Protein AF-A0ABD2AU05-F1 (afdb_monomer_lite)

pLDDT: mean 72.73, std 24.85, range [23.72, 97.38]

Structure (mmCIF, N/CA/C/O backbone):
data_AF-A0ABD2AU05-F1
#
_entry.id   AF-A0ABD2AU05-F1
#
loop_
_atom_site.group_PDB
_atom_site.id
_atom_site.type_symbol
_atom_site.label_atom_id
_atom_site.label_alt_id
_atom_site.label_comp_id
_atom_site.label_asym_id
_atom_site.label_entity_id
_atom_site.label_seq_id
_atom_site.pdbx_PDB_ins_code
_atom_site.Cartn_x
_atom_site.Cartn_y
_atom_site.Cartn_z
_atom_site.occupancy
_atom_site.B_iso_or_equiv
_atom_site.auth_seq_id
_atom_site.auth_comp_id
_atom_site.auth_asym_id
_atom_site.auth_atom_id
_atom_site.pdbx_PDB_model_num
ATOM 1 N N . MET A 1 1 ? 30.112 -47.053 -70.296 1.00 40.50 1 MET A N 1
ATOM 2 C CA . MET A 1 1 ? 31.154 -46.135 -69.789 1.00 40.50 1 MET A CA 1
ATOM 3 C C . MET A 1 1 ? 30.648 -44.710 -69.932 1.00 40.50 1 MET A C 1
ATOM 5 O O . MET A 1 1 ? 30.520 -44.256 -71.056 1.00 40.50 1 MET A O 1
ATOM 9 N N . TYR A 1 2 ? 30.356 -44.031 -68.825 1.00 34.41 2 TYR A N 1
ATOM 10 C CA . TYR A 1 2 ? 30.266 -42.568 -68.767 1.00 34.41 2 TYR A CA 1
ATOM 11 C C . TYR A 1 2 ? 31.029 -42.109 -67.521 1.00 34.41 2 TYR A C 1
ATOM 13 O O . TYR A 1 2 ? 31.142 -42.860 -66.552 1.00 34.41 2 TYR A O 1
ATOM 21 N N . ILE A 1 3 ? 31.671 -40.949 -67.620 1.00 38.09 3 ILE A N 1
ATOM 22 C CA . ILE A 1 3 ? 32.837 -40.597 -66.804 1.00 38.09 3 ILE A CA 1
ATOM 23 C C . ILE A 1 3 ? 32.389 -39.882 -65.522 1.00 38.09 3 ILE A C 1
ATOM 25 O O . ILE A 1 3 ? 31.734 -38.845 -65.590 1.00 38.09 3 ILE A O 1
ATOM 29 N N . ASN A 1 4 ? 32.785 -40.406 -64.355 1.00 35.94 4 ASN A N 1
ATOM 30 C CA . ASN A 1 4 ? 32.604 -39.734 -63.061 1.00 35.94 4 ASN A CA 1
ATOM 31 C C . ASN A 1 4 ? 33.611 -38.578 -62.910 1.00 35.94 4 ASN A C 1
ATOM 33 O O . ASN A 1 4 ? 34.646 -38.702 -62.255 1.00 35.94 4 ASN A O 1
ATOM 37 N N . SER A 1 5 ? 33.301 -37.439 -63.529 1.00 45.19 5 SER A N 1
ATOM 38 C CA . SER A 1 5 ? 34.110 -36.216 -63.467 1.00 45.19 5 SER A CA 1
ATOM 39 C C . SER A 1 5 ? 33.813 -35.370 -62.223 1.00 45.19 5 SER A C 1
ATOM 41 O O . SER A 1 5 ? 33.303 -34.258 -62.329 1.00 45.19 5 SER A O 1
ATOM 43 N N . SER A 1 6 ? 34.161 -35.873 -61.036 1.00 45.28 6 SER A N 1
ATOM 44 C CA . SER A 1 6 ? 34.216 -35.061 -59.804 1.00 45.28 6 SER A CA 1
ATOM 45 C C . SER A 1 6 ? 35.122 -35.665 -58.723 1.00 45.28 6 SER A C 1
ATOM 47 O O . SER A 1 6 ? 34.799 -35.659 -57.537 1.00 45.28 6 SER A O 1
ATOM 49 N N . ASN A 1 7 ? 36.302 -36.159 -59.113 1.00 44.78 7 ASN A N 1
ATOM 50 C CA . ASN A 1 7 ? 37.315 -36.607 -58.155 1.00 44.78 7 ASN A CA 1
ATOM 51 C C . ASN A 1 7 ? 38.081 -35.404 -57.562 1.00 44.78 7 ASN A C 1
ATOM 53 O O . ASN A 1 7 ? 39.271 -35.205 -57.811 1.00 44.78 7 ASN A O 1
ATOM 57 N N . THR A 1 8 ? 37.379 -34.553 -56.808 1.00 51.66 8 THR A N 1
ATOM 58 C CA . THR A 1 8 ? 38.012 -33.518 -55.986 1.00 51.66 8 THR A CA 1
ATOM 59 C C . THR A 1 8 ? 38.717 -34.196 -54.817 1.00 51.66 8 THR A C 1
ATOM 61 O O . THR A 1 8 ? 38.064 -34.614 -53.860 1.00 51.66 8 THR A O 1
ATOM 64 N N . PHE A 1 9 ? 40.048 -34.282 -54.882 1.00 54.66 9 PHE A N 1
ATOM 65 C CA . PHE A 1 9 ? 40.904 -34.720 -53.776 1.00 54.66 9 PHE A CA 1
ATOM 66 C C . PHE A 1 9 ? 40.901 -33.684 -52.635 1.00 54.66 9 PHE A C 1
ATOM 68 O O . PHE A 1 9 ? 41.887 -32.997 -52.376 1.00 54.66 9 PHE A O 1
ATOM 75 N N . ALA A 1 10 ? 39.767 -33.557 -51.947 1.00 67.62 10 ALA A N 1
ATOM 76 C CA . ALA A 1 10 ? 39.681 -32.880 -50.664 1.00 67.62 10 ALA A CA 1
ATOM 77 C C . ALA A 1 10 ? 40.305 -33.781 -49.589 1.00 67.62 10 ALA A C 1
ATOM 79 O O . ALA A 1 10 ? 40.004 -34.973 -49.516 1.00 67.62 10 ALA A O 1
ATOM 80 N N . TYR A 1 11 ? 41.175 -33.217 -48.750 1.00 75.56 11 TYR A N 1
ATOM 81 C CA . TYR A 1 11 ? 41.813 -33.956 -47.664 1.00 75.56 11 TYR A CA 1
ATOM 82 C C . TYR A 1 11 ? 40.765 -34.449 -46.654 1.00 75.56 11 TYR A C 1
ATOM 84 O O . TYR A 1 11 ? 40.134 -33.649 -45.961 1.00 75.56 11 TYR A O 1
ATOM 92 N N . LYS A 1 12 ? 40.600 -35.772 -46.554 1.00 76.19 12 LYS A N 1
ATOM 93 C CA . LYS A 1 12 ? 39.778 -36.426 -45.530 1.00 76.19 12 LYS A CA 1
ATOM 94 C C . LYS A 1 12 ? 40.691 -36.946 -44.425 1.00 76.19 12 LYS A C 1
ATOM 96 O O . LYS A 1 12 ? 41.473 -37.866 -44.645 1.00 76.19 12 LYS A O 1
ATOM 101 N N . SER A 1 13 ? 40.604 -36.348 -43.240 1.00 82.25 13 SER A N 1
ATOM 102 C CA . SER A 1 13 ? 41.278 -36.868 -42.049 1.00 82.25 13 SER A CA 1
ATOM 103 C C . SER A 1 13 ? 40.488 -38.032 -41.438 1.00 82.25 13 SER A C 1
ATOM 105 O O . SER A 1 13 ? 39.291 -38.192 -41.691 1.00 82.25 13 SER A O 1
ATOM 107 N N . ALA A 1 14 ? 41.129 -38.794 -40.547 1.00 77.88 14 ALA A N 1
ATOM 108 C CA . ALA A 1 14 ? 40.448 -39.788 -39.711 1.00 77.88 14 ALA A CA 1
ATOM 109 C C . ALA A 1 14 ? 39.339 -39.181 -38.818 1.00 77.88 14 ALA A C 1
ATOM 111 O O . ALA A 1 14 ? 38.462 -39.901 -38.359 1.00 77.88 14 ALA A O 1
ATOM 112 N N . VAL A 1 15 ? 39.371 -37.857 -38.616 1.00 82.81 15 VAL A N 1
ATOM 113 C CA . VAL A 1 15 ? 38.455 -37.045 -37.791 1.00 82.81 15 VAL A CA 1
ATOM 114 C C . VAL A 1 15 ? 37.518 -36.208 -38.690 1.00 82.81 15 VAL A C 1
ATOM 116 O O . VAL A 1 15 ? 37.003 -35.166 -38.296 1.00 82.81 15 VAL A O 1
ATOM 119 N N . SER A 1 16 ? 37.329 -36.614 -39.949 1.00 80.56 16 SER A N 1
ATOM 120 C CA . SER A 1 16 ? 36.369 -35.976 -40.857 1.00 80.56 16 SER A CA 1
ATOM 121 C C . SER A 1 16 ? 34.928 -36.253 -40.414 1.00 80.56 16 SER A C 1
ATOM 123 O O . SER A 1 16 ? 34.644 -37.288 -39.816 1.00 80.56 16 SER A O 1
ATOM 125 N N . LEU A 1 17 ? 34.002 -35.332 -40.711 1.00 72.69 17 LEU A N 1
ATOM 126 C CA . LEU A 1 17 ? 32.597 -35.450 -40.288 1.00 72.69 17 LEU A CA 1
ATOM 127 C C . LEU A 1 17 ? 31.929 -36.737 -40.801 1.00 72.69 17 LEU A C 1
ATOM 129 O O . LEU A 1 17 ? 31.150 -37.338 -40.073 1.00 72.69 17 LEU A O 1
ATOM 133 N N . GLU A 1 18 ? 32.291 -37.192 -42.003 1.00 75.19 18 GLU A N 1
ATOM 134 C CA . GLU A 1 18 ? 31.836 -38.470 -42.569 1.00 75.19 18 GLU A CA 1
ATOM 135 C C . GLU A 1 18 ? 32.316 -39.688 -41.755 1.00 75.19 18 GLU A C 1
ATOM 137 O O . GLU A 1 18 ? 31.588 -40.666 -41.634 1.00 75.19 18 GLU A O 1
ATOM 142 N N . ASN A 1 19 ? 33.517 -39.632 -41.167 1.00 76.06 19 ASN A N 1
ATOM 143 C CA . ASN A 1 19 ? 34.063 -40.715 -40.345 1.00 76.06 19 ASN A CA 1
ATOM 144 C C . ASN A 1 19 ? 33.557 -40.667 -38.896 1.00 76.06 19 ASN A C 1
ATOM 146 O O . ASN A 1 19 ? 33.337 -41.713 -38.293 1.00 76.06 19 ASN A O 1
ATOM 150 N N . LEU A 1 20 ? 33.396 -39.466 -38.329 1.00 80.56 20 LEU A N 1
ATOM 151 C CA . LEU A 1 20 ? 32.875 -39.275 -36.970 1.00 80.56 20 LEU A CA 1
ATOM 152 C C . LEU A 1 20 ? 31.372 -39.557 -36.881 1.00 80.56 20 LEU A C 1
ATOM 154 O O . LEU A 1 20 ? 30.899 -40.084 -35.878 1.00 80.56 20 LEU A O 1
ATOM 158 N N . TYR A 1 21 ? 30.627 -39.207 -37.930 1.00 79.12 21 TYR A N 1
ATOM 159 C CA . TYR A 1 21 ? 29.174 -39.312 -37.989 1.00 79.12 21 TYR A CA 1
ATOM 160 C C . TYR A 1 21 ? 28.746 -40.036 -39.279 1.00 79.12 21 TYR A C 1
ATOM 162 O O . TYR A 1 21 ? 28.110 -39.424 -40.141 1.00 79.12 21 TYR A O 1
ATOM 170 N N . PRO A 1 22 ? 29.054 -41.342 -39.424 1.00 72.62 22 PRO A N 1
ATOM 171 C CA . PRO A 1 22 ? 28.840 -42.100 -40.667 1.00 72.62 22 PRO A CA 1
ATOM 172 C C . PRO A 1 22 ? 27.369 -42.226 -41.083 1.00 72.62 22 PRO A C 1
ATOM 174 O O . PRO A 1 22 ? 27.073 -42.448 -42.253 1.00 72.62 22 PRO A O 1
ATOM 177 N N . ASN A 1 23 ? 26.443 -42.041 -40.138 1.00 74.12 23 ASN A N 1
ATOM 178 C CA . ASN A 1 23 ? 24.999 -42.038 -40.388 1.00 74.12 23 ASN A CA 1
ATOM 179 C C . ASN A 1 23 ? 24.441 -40.630 -40.688 1.00 74.12 23 ASN A C 1
ATOM 181 O O . ASN A 1 23 ? 23.246 -40.487 -40.939 1.00 74.12 23 ASN A O 1
ATOM 185 N N . SER A 1 24 ? 25.276 -39.584 -40.648 1.00 72.12 24 SER A N 1
ATOM 186 C CA . SER A 1 24 ? 24.876 -38.212 -40.975 1.00 72.12 24 SER A CA 1
ATOM 187 C C . SER A 1 24 ? 25.071 -37.923 -42.463 1.00 72.12 24 SER A C 1
ATOM 189 O O . SER A 1 24 ? 26.089 -38.267 -43.061 1.00 72.12 24 SER A O 1
ATOM 191 N N . ASN A 1 25 ? 24.085 -37.277 -43.084 1.00 64.31 25 ASN A N 1
ATOM 192 C CA . ASN A 1 25 ? 24.153 -36.911 -44.493 1.00 64.31 25 ASN A CA 1
ATOM 193 C C . ASN A 1 25 ? 24.504 -35.422 -44.624 1.00 64.31 25 ASN A C 1
ATOM 195 O O . ASN A 1 25 ? 23.726 -34.572 -44.204 1.00 64.31 25 ASN A O 1
ATOM 199 N N . LEU A 1 26 ? 25.634 -35.099 -45.263 1.00 58.22 26 LEU A N 1
ATOM 200 C CA . LEU A 1 26 ? 26.101 -33.722 -45.519 1.00 58.22 26 LEU A CA 1
ATOM 201 C C . LEU A 1 26 ? 25.225 -32.920 -46.509 1.00 58.22 26 LEU A C 1
ATOM 203 O O . LEU A 1 26 ? 25.562 -31.797 -46.887 1.00 58.22 26 LEU A O 1
ATOM 207 N N . LYS A 1 27 ? 24.081 -33.472 -46.924 1.00 60.09 27 LYS A N 1
ATOM 208 C CA . LYS A 1 27 ? 23.007 -32.757 -47.614 1.00 60.09 27 LYS A CA 1
ATOM 209 C C . LYS A 1 27 ? 22.450 -31.630 -46.734 1.00 60.09 27 LYS A C 1
ATOM 211 O O . LYS A 1 27 ? 21.513 -31.837 -45.970 1.00 60.09 27 LYS A O 1
ATOM 216 N N . LEU A 1 28 ? 22.985 -30.421 -46.926 1.00 53.53 28 LEU A N 1
ATOM 217 C CA . LEU A 1 28 ? 22.480 -29.140 -46.409 1.00 53.53 28 LEU A CA 1
ATOM 218 C C . LEU A 1 28 ? 21.113 -28.767 -47.023 1.00 53.53 28 LEU A C 1
ATOM 220 O O . LEU A 1 28 ? 20.967 -27.738 -47.679 1.00 53.53 28 LEU A O 1
ATOM 224 N N . PHE A 1 29 ? 20.104 -29.612 -46.831 1.00 51.59 29 PHE A N 1
ATOM 225 C CA . PHE A 1 29 ? 18.710 -29.251 -47.057 1.00 51.59 29 PHE A CA 1
ATOM 226 C C . PHE A 1 29 ? 18.123 -28.759 -45.738 1.00 51.59 29 PHE A C 1
ATOM 228 O O . PHE A 1 29 ? 18.315 -29.384 -44.696 1.00 51.59 29 PHE A O 1
ATOM 235 N N . THR A 1 30 ? 17.381 -27.653 -45.785 1.00 49.03 30 THR A N 1
ATOM 236 C CA . THR A 1 30 ? 16.491 -27.260 -44.690 1.00 49.03 30 THR A CA 1
ATOM 237 C C . THR A 1 30 ? 15.557 -28.435 -44.423 1.00 49.03 30 THR A C 1
ATOM 239 O O . THR A 1 30 ? 14.792 -28.817 -45.307 1.00 49.03 30 THR A O 1
ATOM 242 N N . ALA A 1 31 ? 15.674 -29.063 -43.253 1.00 48.88 31 ALA A N 1
ATOM 243 C CA . ALA A 1 31 ? 14.910 -30.266 -42.966 1.00 48.88 31 ALA A CA 1
ATOM 244 C C . ALA A 1 31 ? 13.408 -29.954 -43.020 1.00 48.88 31 ALA A C 1
ATOM 246 O O . ALA A 1 31 ? 12.926 -29.039 -42.347 1.00 48.88 31 ALA A O 1
ATOM 247 N N . ASN A 1 32 ? 12.669 -30.730 -43.815 1.00 50.75 32 ASN A N 1
ATOM 248 C CA . ASN A 1 32 ? 11.212 -30.727 -43.784 1.00 50.75 32 ASN A CA 1
ATOM 249 C C . ASN A 1 32 ? 10.773 -31.383 -42.470 1.00 50.75 32 ASN A C 1
ATOM 251 O O . ASN A 1 32 ? 10.533 -32.588 -42.429 1.00 50.75 32 ASN A O 1
ATOM 255 N N . PHE A 1 33 ? 10.707 -30.589 -41.399 1.00 53.59 33 PHE A N 1
ATOM 256 C CA . PHE A 1 33 ? 10.249 -31.007 -40.073 1.00 53.59 33 PHE A CA 1
ATOM 257 C C . PHE A 1 33 ? 8.739 -31.293 -40.073 1.00 53.59 33 PHE A C 1
ATOM 259 O O . PHE A 1 33 ? 7.926 -30.520 -39.561 1.00 53.59 33 PHE A O 1
ATOM 266 N N . VAL A 1 34 ? 8.366 -32.434 -40.649 1.00 53.88 34 VAL A N 1
ATOM 267 C CA . VAL A 1 34 ? 7.124 -33.129 -40.305 1.00 53.88 34 VAL A CA 1
ATOM 268 C C . VAL A 1 34 ? 7.286 -33.649 -38.865 1.00 53.88 34 VAL A C 1
ATOM 270 O O . VAL A 1 34 ? 8.370 -34.137 -38.545 1.00 53.88 34 VAL A O 1
ATOM 273 N N . PRO A 1 35 ? 6.282 -33.517 -37.975 1.00 48.31 35 PRO A N 1
ATOM 274 C CA . PRO A 1 35 ? 6.389 -34.024 -36.607 1.00 48.31 35 PRO A CA 1
ATOM 275 C C . PRO A 1 35 ? 6.644 -35.535 -36.585 1.00 48.31 35 PRO A C 1
ATOM 277 O O . PRO A 1 35 ? 5.995 -36.273 -37.325 1.00 48.31 35 PRO A O 1
ATOM 280 N N . GLU A 1 36 ? 7.544 -35.991 -35.713 1.00 55.25 36 GLU A N 1
ATOM 281 C CA . GLU A 1 36 ? 7.779 -37.426 -35.487 1.00 55.25 36 GLU A CA 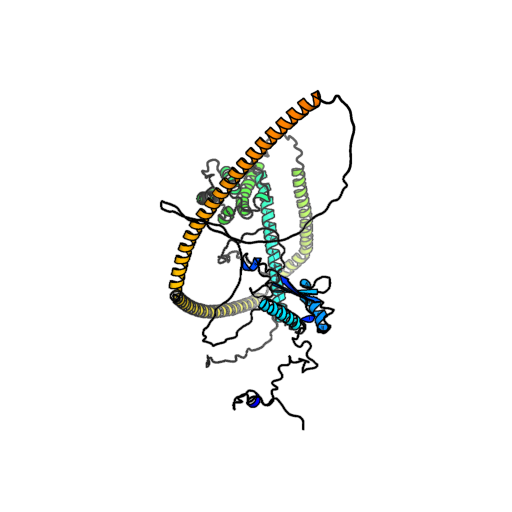1
ATOM 282 C C . GLU A 1 36 ? 6.593 -38.086 -34.751 1.00 55.25 36 GLU A C 1
ATOM 284 O O . GLU A 1 36 ? 6.314 -39.262 -34.972 1.00 55.25 36 GLU A O 1
ATOM 289 N N . ASP A 1 37 ? 5.833 -37.307 -33.967 1.00 56.47 37 ASP A N 1
ATOM 290 C CA . ASP A 1 37 ? 4.631 -37.747 -33.250 1.00 56.47 37 ASP A CA 1
ATOM 291 C C . ASP A 1 37 ? 3.324 -37.210 -33.873 1.00 56.47 37 ASP A C 1
ATOM 293 O O . ASP A 1 37 ? 3.091 -35.994 -33.866 1.00 56.47 37 ASP A O 1
ATOM 297 N N . PRO A 1 38 ? 2.379 -38.085 -34.284 1.00 57.53 38 PRO A N 1
ATOM 298 C CA . PRO A 1 38 ? 1.039 -37.687 -34.736 1.00 57.53 38 PRO A CA 1
ATOM 299 C C . PRO A 1 38 ? 0.173 -36.985 -33.673 1.00 57.53 38 PRO A C 1
ATOM 301 O O . PRO A 1 38 ? -0.878 -36.441 -34.007 1.00 57.53 38 PRO A O 1
ATOM 304 N N . SER A 1 39 ? 0.577 -37.021 -32.397 1.00 56.75 39 SER A N 1
ATOM 305 C CA . SER A 1 39 ? -0.190 -36.484 -31.261 1.00 56.75 39 SER A CA 1
ATOM 306 C C . SER A 1 39 ? 0.257 -35.087 -30.797 1.00 56.75 39 SER A C 1
ATOM 308 O O . SER A 1 39 ? -0.371 -34.510 -29.903 1.00 56.75 39 SER A O 1
ATOM 310 N N . ALA A 1 40 ? 1.332 -34.525 -31.357 1.00 61.50 40 ALA A N 1
ATOM 311 C CA . ALA A 1 40 ? 1.859 -33.231 -30.930 1.00 61.50 40 ALA A CA 1
ATOM 312 C C . ALA A 1 40 ? 0.978 -32.068 -31.434 1.00 61.50 40 ALA A C 1
ATOM 314 O O . ALA A 1 40 ? 1.033 -31.693 -32.605 1.00 61.50 40 ALA A O 1
ATOM 315 N N . LYS A 1 41 ? 0.188 -31.447 -30.540 1.00 66.62 41 LYS A N 1
ATOM 316 C CA . LYS A 1 41 ? -0.763 -30.367 -30.897 1.00 66.62 41 LYS A CA 1
ATOM 317 C C . LYS A 1 41 ? -0.108 -29.123 -31.532 1.00 66.62 41 LYS A C 1
ATOM 319 O O . LYS A 1 41 ? -0.791 -28.381 -32.235 1.00 66.62 41 LYS A O 1
ATOM 324 N N . PHE A 1 42 ? 1.189 -28.889 -31.302 1.00 76.81 42 PHE A N 1
ATOM 325 C CA . PHE A 1 42 ? 1.984 -27.854 -31.975 1.00 76.81 42 PHE A CA 1
ATOM 326 C C . PHE A 1 42 ? 3.487 -28.186 -31.944 1.00 76.81 42 PHE A C 1
ATOM 328 O O . PHE A 1 42 ? 4.048 -28.396 -30.873 1.00 76.81 42 PHE A O 1
ATOM 335 N N . ASN A 1 43 ? 4.154 -28.160 -33.104 1.00 71.12 43 ASN A N 1
ATOM 336 C CA . ASN A 1 43 ? 5.572 -28.533 -33.260 1.00 71.12 43 ASN A CA 1
ATOM 337 C C . ASN A 1 43 ? 6.555 -27.334 -33.208 1.00 71.12 43 ASN A C 1
ATOM 339 O O . ASN A 1 43 ? 7.659 -27.397 -33.739 1.00 71.12 43 ASN A O 1
ATOM 343 N N . GLY A 1 44 ? 6.154 -26.168 -32.684 1.00 75.62 44 GLY A N 1
ATOM 344 C CA . GLY A 1 44 ? 7.029 -24.979 -32.590 1.00 75.62 44 GLY A CA 1
ATOM 345 C C . GLY A 1 44 ? 7.390 -24.283 -33.918 1.00 75.62 44 GLY A C 1
ATOM 346 O O . GLY A 1 44 ? 7.907 -23.157 -33.898 1.00 75.62 44 GLY A O 1
ATOM 347 N N . TYR A 1 45 ? 7.113 -24.921 -35.059 1.00 83.00 45 TYR A N 1
ATOM 348 C CA . TYR A 1 45 ? 7.283 -24.372 -36.401 1.00 83.00 45 TYR A CA 1
ATOM 349 C C . TYR A 1 45 ? 6.228 -23.302 -36.696 1.00 83.00 45 TYR A C 1
ATOM 351 O O . TYR A 1 45 ? 5.034 -23.514 -36.494 1.00 83.00 45 TYR A O 1
ATOM 359 N N . ILE A 1 46 ? 6.680 -22.154 -37.203 1.00 86.31 46 ILE A N 1
ATOM 360 C CA . ILE A 1 46 ? 5.824 -21.033 -37.592 1.00 86.31 46 ILE A CA 1
ATOM 361 C C . ILE A 1 46 ? 6.207 -20.635 -39.025 1.00 86.31 46 ILE A C 1
ATOM 363 O O . ILE A 1 46 ? 7.349 -20.219 -39.244 1.00 86.31 46 ILE A O 1
ATOM 367 N N . PRO A 1 47 ? 5.298 -20.749 -40.011 1.00 85.75 47 PRO A N 1
ATOM 368 C CA . PRO A 1 47 ? 5.594 -20.398 -41.394 1.00 85.75 47 PRO A CA 1
ATOM 369 C C . PRO A 1 47 ? 5.680 -18.875 -41.555 1.00 85.75 47 PRO A C 1
ATOM 371 O O . PRO A 1 47 ? 4.660 -18.186 -41.584 1.00 85.75 47 PRO A O 1
ATOM 374 N N . ILE A 1 48 ? 6.903 -18.352 -41.695 1.00 85.94 48 ILE A N 1
ATOM 375 C CA . ILE A 1 48 ? 7.186 -16.908 -41.818 1.00 85.94 48 ILE A CA 1
ATOM 376 C C . ILE A 1 48 ? 6.404 -16.279 -42.984 1.00 85.94 48 ILE A C 1
ATOM 378 O O . ILE A 1 48 ? 5.888 -15.176 -42.847 1.00 85.94 48 ILE A O 1
ATOM 382 N N . GLU A 1 49 ? 6.223 -17.006 -44.090 1.00 86.62 49 GLU A N 1
ATOM 383 C CA . GLU A 1 49 ? 5.443 -16.579 -45.267 1.00 86.62 49 GLU A CA 1
ATOM 384 C C . GLU A 1 49 ? 3.960 -16.285 -44.980 1.00 86.62 49 GLU A C 1
ATOM 386 O O . GLU A 1 49 ? 3.296 -15.610 -45.765 1.00 86.62 49 GLU A O 1
ATOM 391 N N . LYS A 1 50 ? 3.409 -16.812 -43.878 1.00 85.94 50 LYS A N 1
ATOM 392 C CA . LYS A 1 50 ? 2.023 -16.566 -43.443 1.00 85.94 50 LYS A CA 1
ATOM 393 C C . LYS A 1 50 ? 1.924 -15.464 -42.384 1.00 85.94 50 LYS A C 1
ATOM 395 O O . LYS A 1 50 ? 0.825 -15.181 -41.909 1.00 85.94 50 LYS A O 1
ATOM 400 N N . LEU A 1 51 ? 3.045 -14.841 -42.018 1.00 90.94 51 LEU A N 1
ATOM 401 C CA . LEU A 1 51 ? 3.104 -13.709 -41.103 1.00 90.94 51 LEU A CA 1
ATOM 402 C C . LEU A 1 51 ? 3.305 -12.409 -41.885 1.00 90.94 51 LEU A C 1
ATOM 404 O O . LEU A 1 51 ? 4.185 -12.295 -42.733 1.00 90.94 51 LEU A O 1
ATOM 408 N N . THR A 1 52 ? 2.534 -11.384 -41.541 1.00 93.69 52 THR A N 1
ATOM 409 C CA . THR A 1 52 ? 2.803 -10.011 -41.973 1.00 93.69 52 THR A CA 1
ATOM 410 C C . THR A 1 52 ? 3.748 -9.373 -40.962 1.00 93.69 52 THR A C 1
ATOM 412 O O . THR A 1 52 ? 3.343 -9.045 -39.847 1.00 93.69 52 THR A O 1
ATOM 415 N N . ILE A 1 53 ? 5.019 -9.226 -41.335 1.00 94.44 53 ILE A N 1
ATOM 416 C CA . ILE A 1 53 ? 6.048 -8.604 -40.495 1.00 94.44 53 ILE A CA 1
ATOM 417 C C . ILE A 1 53 ? 6.293 -7.185 -41.002 1.00 94.44 53 ILE A C 1
ATOM 419 O O . ILE A 1 53 ? 6.665 -6.980 -42.156 1.00 94.44 53 ILE A O 1
ATOM 423 N N . THR A 1 54 ? 6.085 -6.204 -40.130 1.00 95.06 54 THR A N 1
ATOM 424 C CA . THR A 1 54 ? 6.278 -4.780 -40.424 1.00 95.06 54 THR A CA 1
ATOM 425 C C . THR A 1 54 ? 7.285 -4.169 -39.461 1.00 95.06 54 THR A C 1
ATOM 427 O O . THR A 1 54 ? 7.375 -4.581 -38.305 1.00 95.06 54 THR A O 1
ATOM 430 N N . TYR A 1 55 ? 8.058 -3.197 -39.945 1.00 93.81 55 TYR A N 1
ATOM 431 C CA . TYR A 1 55 ? 9.124 -2.557 -39.178 1.00 93.81 55 TYR A CA 1
ATOM 432 C C . TYR A 1 55 ? 8.847 -1.067 -39.012 1.00 93.81 55 TYR A C 1
ATOM 434 O O . TYR A 1 55 ? 8.544 -0.376 -39.985 1.00 93.81 55 TYR A O 1
ATOM 442 N N . SER A 1 56 ? 8.978 -0.566 -37.788 1.00 91.62 56 SER A N 1
ATOM 443 C CA . SER A 1 56 ? 8.734 0.834 -37.436 1.00 91.62 56 SER A CA 1
ATOM 444 C C . SER A 1 56 ? 9.833 1.374 -36.520 1.00 91.62 56 SER A C 1
ATOM 446 O O . SER A 1 56 ? 10.737 0.649 -36.104 1.00 91.62 56 SER A O 1
ATOM 448 N N . ARG A 1 57 ? 9.772 2.662 -36.182 1.00 88.56 57 ARG A N 1
ATOM 449 C CA . ARG A 1 57 ? 10.651 3.250 -35.162 1.00 88.56 57 ARG A CA 1
ATOM 450 C C . ARG A 1 57 ? 10.234 2.768 -33.768 1.00 88.56 57 ARG A C 1
ATOM 452 O O . ARG A 1 57 ? 9.044 2.566 -33.512 1.00 88.56 57 ARG A O 1
ATOM 459 N N . SER A 1 58 ? 11.210 2.541 -32.892 1.00 83.00 58 SER A N 1
ATOM 460 C CA . SER A 1 58 ? 10.987 2.260 -31.466 1.00 83.00 58 SER A CA 1
ATOM 461 C C . SER A 1 58 ? 10.518 3.518 -30.730 1.00 83.00 58 SER A C 1
ATOM 463 O O . SER A 1 58 ? 10.899 4.618 -31.112 1.00 83.00 58 SER A O 1
ATOM 465 N N . SER A 1 59 ? 9.742 3.373 -29.654 1.00 76.25 59 SER A N 1
ATOM 466 C CA . SER A 1 59 ? 9.182 4.517 -28.903 1.00 76.25 59 SER A CA 1
ATOM 467 C C . SER A 1 59 ? 10.056 4.990 -27.724 1.00 76.25 59 SER A C 1
ATOM 469 O O . SER A 1 59 ? 9.549 5.620 -26.800 1.00 76.25 59 SER A O 1
ATOM 471 N N . GLY A 1 60 ? 11.341 4.620 -27.712 1.00 69.88 60 GLY A N 1
ATOM 472 C CA . GLY A 1 60 ? 12.268 4.877 -26.604 1.00 69.88 60 GLY A CA 1
ATOM 473 C C . GLY A 1 60 ? 12.837 6.306 -26.562 1.00 69.88 60 GLY A C 1
ATOM 474 O O . GLY A 1 60 ? 12.611 7.084 -27.491 1.00 69.88 60 GLY A O 1
ATOM 475 N N . PRO A 1 61 ? 13.601 6.653 -25.505 1.00 67.12 61 PRO A N 1
ATOM 476 C CA . PRO A 1 61 ? 14.160 7.992 -25.311 1.00 67.12 61 PRO A CA 1
ATOM 477 C C . PRO A 1 61 ? 15.005 8.462 -26.507 1.00 67.12 61 PRO A C 1
ATOM 479 O O . PRO A 1 61 ? 15.741 7.688 -27.124 1.00 67.12 61 PRO A O 1
ATOM 482 N N . GLY A 1 62 ? 14.854 9.746 -26.848 1.00 58.88 62 GLY A N 1
ATOM 483 C CA . GLY A 1 62 ? 15.145 10.319 -28.169 1.00 58.88 62 GLY A CA 1
ATOM 484 C C . GLY A 1 62 ? 16.618 10.437 -28.572 1.00 58.88 62 GLY A C 1
ATOM 485 O O . GLY A 1 62 ? 17.128 11.540 -28.740 1.00 58.88 62 GLY A O 1
ATOM 486 N N . GLY A 1 63 ? 17.291 9.310 -28.805 1.00 68.94 63 GLY A N 1
ATOM 487 C CA . GLY A 1 63 ? 18.602 9.263 -29.457 1.00 68.94 63 GLY A CA 1
ATOM 488 C C . GLY A 1 63 ? 18.518 9.278 -30.991 1.00 68.94 63 GLY A C 1
ATOM 489 O O . GLY A 1 63 ? 17.535 8.831 -31.587 1.00 68.94 63 GLY A O 1
ATOM 490 N N . GLN A 1 64 ? 19.599 9.700 -31.659 1.00 71.06 64 GLN A N 1
ATOM 491 C CA . GLN A 1 64 ? 19.690 9.757 -33.130 1.00 71.06 64 GLN A CA 1
ATOM 492 C C . GLN A 1 64 ? 19.326 8.419 -33.809 1.00 71.06 64 GLN A C 1
ATOM 494 O O . GLN A 1 64 ? 18.669 8.412 -34.850 1.00 71.06 64 GLN A O 1
ATOM 499 N N . HIS A 1 65 ? 19.686 7.284 -33.199 1.00 68.19 65 HIS A N 1
ATOM 500 C CA . HIS A 1 65 ? 19.367 5.941 -33.699 1.00 68.19 65 HIS A CA 1
ATOM 501 C C . HIS A 1 65 ? 17.856 5.639 -33.697 1.00 68.19 65 HIS A C 1
ATOM 503 O O . HIS A 1 65 ? 17.352 5.024 -34.633 1.00 68.19 65 HIS A O 1
ATOM 509 N N . VAL A 1 66 ? 17.119 6.094 -32.677 1.00 74.38 66 VAL A N 1
ATOM 510 C CA . VAL A 1 66 ? 15.663 5.878 -32.549 1.00 74.38 66 VAL A CA 1
ATOM 511 C C . VAL A 1 66 ? 14.903 6.637 -33.641 1.00 74.38 66 VAL A C 1
ATOM 513 O O . VAL A 1 66 ? 13.948 6.126 -34.222 1.00 74.38 66 VAL A O 1
ATOM 516 N N . ASN A 1 67 ? 15.386 7.833 -33.985 1.00 75.31 67 ASN A N 1
ATOM 517 C CA . ASN A 1 67 ? 14.781 8.684 -35.008 1.00 75.31 67 ASN A CA 1
ATOM 518 C C . ASN A 1 67 ? 15.138 8.285 -36.450 1.00 75.31 67 ASN A C 1
ATOM 520 O O . ASN A 1 67 ? 14.492 8.762 -37.383 1.00 75.31 67 ASN A O 1
ATOM 524 N N . THR A 1 68 ? 16.147 7.432 -36.657 1.00 76.62 68 THR A N 1
ATOM 525 C CA . THR A 1 68 ? 16.671 7.095 -37.997 1.00 76.62 68 THR A CA 1
ATOM 526 C C . THR A 1 68 ? 16.487 5.632 -38.399 1.00 76.62 68 THR A C 1
ATOM 528 O O . THR A 1 68 ? 16.342 5.366 -39.591 1.00 76.62 68 THR A O 1
ATOM 531 N N . VAL A 1 69 ? 16.442 4.689 -37.450 1.00 84.06 69 VAL A N 1
ATOM 532 C CA . VAL A 1 69 ? 16.412 3.245 -37.737 1.00 84.06 69 VAL A CA 1
ATOM 533 C C . VAL A 1 69 ? 15.076 2.617 -37.329 1.00 84.06 69 VAL A C 1
ATOM 535 O O . VAL A 1 69 ? 14.630 2.740 -36.189 1.00 84.06 69 VAL A O 1
ATOM 538 N N . ASN A 1 70 ? 14.454 1.877 -38.251 1.00 88.75 70 ASN A N 1
ATOM 539 C CA . ASN A 1 70 ? 13.216 1.134 -37.994 1.00 88.75 70 ASN A CA 1
ATOM 540 C C . ASN A 1 70 ? 13.514 -0.207 -37.292 1.00 88.75 70 ASN A C 1
ATOM 542 O O . ASN A 1 70 ? 13.534 -1.264 -37.921 1.00 88.75 70 ASN A O 1
ATOM 546 N N . THR A 1 71 ? 13.800 -0.154 -35.990 1.00 90.06 71 THR A N 1
ATOM 547 C CA . THR A 1 71 ? 14.173 -1.315 -35.158 1.00 90.06 71 THR A CA 1
ATOM 548 C C . THR A 1 71 ? 12.990 -2.103 -34.598 1.00 90.06 71 THR A C 1
ATOM 550 O O . THR A 1 71 ? 13.145 -3.287 -34.292 1.00 90.06 71 THR A O 1
ATOM 553 N N . LYS A 1 72 ? 11.826 -1.468 -34.424 1.00 92.75 72 LYS A N 1
ATOM 554 C CA . LYS A 1 72 ? 10.633 -2.073 -33.819 1.00 92.75 72 LYS A CA 1
ATOM 555 C C . LYS A 1 72 ? 9.970 -3.029 -34.797 1.00 92.75 72 LYS A C 1
ATOM 557 O O . LYS A 1 72 ? 9.811 -2.696 -35.969 1.00 92.75 72 LYS A O 1
ATOM 562 N N . VAL A 1 73 ? 9.562 -4.194 -34.304 1.00 95.19 73 VAL A N 1
ATOM 563 C CA . VAL A 1 73 ? 8.904 -5.241 -35.090 1.00 95.19 73 VAL A CA 1
ATOM 564 C C . VAL A 1 73 ? 7.445 -5.353 -34.671 1.00 95.19 73 VAL A C 1
ATOM 566 O O . VAL A 1 73 ? 7.148 -5.631 -33.511 1.00 95.19 73 VAL A O 1
ATOM 569 N N . ASP A 1 74 ? 6.550 -5.165 -35.636 1.00 94.19 74 ASP A N 1
ATOM 570 C CA . ASP A 1 74 ? 5.110 -5.401 -35.547 1.00 94.19 74 ASP A CA 1
ATOM 571 C C . ASP A 1 74 ? 4.796 -6.665 -36.375 1.00 94.19 74 ASP A C 1
ATOM 573 O O . ASP A 1 74 ? 4.754 -6.623 -37.610 1.00 94.19 74 ASP A O 1
ATOM 577 N N . LEU A 1 75 ? 4.589 -7.795 -35.695 1.00 94.38 75 LEU A N 1
ATOM 578 C CA . LEU A 1 75 ? 4.214 -9.092 -36.269 1.00 94.38 75 LEU A CA 1
ATOM 579 C C . LEU A 1 75 ? 2.690 -9.247 -36.216 1.00 94.38 75 LEU A C 1
ATOM 581 O O . LEU A 1 75 ? 2.080 -9.060 -35.161 1.00 94.38 75 LEU A O 1
ATOM 585 N N . ARG A 1 76 ? 2.065 -9.586 -37.350 1.00 94.00 76 ARG A N 1
ATOM 586 C CA . ARG A 1 76 ? 0.605 -9.732 -37.476 1.00 94.00 76 ARG A CA 1
ATOM 587 C C . ARG A 1 76 ? 0.228 -10.970 -38.287 1.00 94.00 76 ARG A C 1
ATOM 589 O O . ARG A 1 76 ? 0.828 -11.229 -39.327 1.00 94.00 76 ARG A O 1
ATOM 596 N N . PHE A 1 77 ? -0.798 -11.701 -37.862 1.00 93.69 77 PHE A N 1
ATOM 597 C CA . PHE A 1 77 ? -1.434 -12.757 -38.665 1.00 93.69 77 PHE A CA 1
ATOM 598 C C . PHE A 1 77 ? -2.901 -12.941 -38.254 1.00 93.69 77 PHE A C 1
ATOM 600 O O . PHE A 1 77 ? -3.260 -12.633 -37.117 1.00 93.69 77 PHE A O 1
ATOM 607 N N . ASN A 1 78 ? -3.746 -13.430 -39.165 1.00 91.69 78 ASN A N 1
ATOM 608 C CA . ASN A 1 78 ? -5.135 -13.772 -38.849 1.00 91.69 78 ASN A CA 1
ATOM 609 C C . ASN A 1 78 ? -5.186 -15.140 -38.151 1.00 91.69 78 ASN A C 1
ATOM 611 O O . ASN A 1 78 ? -4.720 -16.139 -38.704 1.00 91.69 78 ASN A O 1
ATOM 615 N N . VAL A 1 79 ? -5.759 -15.190 -36.946 1.00 89.19 79 VAL A N 1
ATOM 616 C CA . VAL A 1 79 ? -5.840 -16.422 -36.143 1.00 89.19 79 VAL A CA 1
ATOM 617 C C . VAL A 1 79 ? -6.762 -17.460 -36.795 1.00 89.19 79 VAL A C 1
ATOM 619 O O . VAL A 1 79 ? -6.471 -18.655 -36.747 1.00 89.19 79 VAL A O 1
ATOM 622 N N . LYS A 1 80 ? -7.843 -17.027 -37.458 1.00 87.19 80 LYS A N 1
ATOM 623 C CA . LYS A 1 80 ? -8.817 -17.935 -38.090 1.00 87.19 80 LYS A CA 1
ATOM 624 C C . LYS A 1 80 ? -8.220 -18.636 -39.314 1.00 87.19 80 LYS A C 1
ATOM 626 O O . LYS A 1 80 ? -8.279 -19.866 -39.411 1.00 87.19 80 LYS A O 1
ATOM 631 N N . ASP A 1 81 ? -7.553 -17.869 -40.175 1.00 87.69 81 ASP A N 1
ATOM 632 C CA . ASP A 1 81 ? -6.967 -18.338 -41.442 1.00 87.69 81 ASP A CA 1
ATOM 633 C C . ASP A 1 81 ? -5.667 -19.149 -41.256 1.00 87.69 81 ASP A C 1
ATOM 635 O O . ASP A 1 81 ? -5.123 -19.699 -42.215 1.00 87.69 81 ASP A O 1
ATOM 639 N N . ALA A 1 82 ? -5.137 -19.240 -40.031 1.00 84.81 82 ALA A N 1
ATOM 640 C CA . ALA A 1 82 ? -3.908 -19.966 -39.729 1.00 84.81 82 ALA A CA 1
ATOM 641 C C . ALA A 1 82 ? -4.091 -21.492 -39.876 1.00 84.81 82 ALA A C 1
ATOM 643 O O . ALA A 1 82 ? -4.446 -22.186 -38.928 1.00 84.81 82 ALA A O 1
ATOM 644 N N . ILE A 1 83 ? -3.824 -22.039 -41.067 1.00 82.50 83 ILE A N 1
ATOM 645 C CA . ILE A 1 83 ? -3.908 -23.490 -41.359 1.00 82.50 83 ILE A CA 1
ATOM 646 C C . ILE A 1 83 ? -2.937 -24.316 -40.485 1.00 82.50 83 ILE A C 1
ATOM 648 O O . ILE A 1 83 ? -3.180 -25.485 -40.211 1.00 82.50 83 ILE A O 1
ATOM 652 N N . TRP A 1 84 ? -1.852 -23.699 -40.010 1.00 82.25 84 TRP A N 1
ATOM 653 C CA . TRP A 1 84 ? -0.811 -24.320 -39.181 1.00 82.25 84 TRP A CA 1
ATOM 654 C C . TRP A 1 84 ? -1.156 -24.404 -37.679 1.00 82.25 84 TRP A C 1
ATOM 656 O O . TRP A 1 84 ? -0.329 -24.862 -36.893 1.00 82.25 84 TRP A O 1
ATOM 666 N N . LEU A 1 85 ? -2.358 -23.972 -37.274 1.00 83.88 85 LEU A N 1
ATOM 667 C CA . LEU A 1 85 ? -2.877 -24.083 -35.906 1.00 83.88 85 LEU A CA 1
ATOM 668 C C . LEU A 1 85 ? -4.133 -24.964 -35.878 1.00 83.88 85 LEU A C 1
ATOM 670 O O . LEU A 1 85 ? -5.024 -24.805 -36.714 1.00 83.88 85 LEU A O 1
ATOM 674 N N . SER A 1 86 ? -4.234 -25.846 -34.879 1.00 84.88 86 SER A N 1
ATOM 675 C CA . SER A 1 86 ? -5.466 -26.601 -34.603 1.00 84.88 86 SER A CA 1
ATOM 676 C C . SER A 1 86 ? -6.598 -25.668 -34.154 1.00 84.88 86 SER A C 1
ATOM 678 O O . SER A 1 86 ? -6.345 -24.649 -33.511 1.00 84.88 86 SER A O 1
ATOM 680 N N . ASN A 1 87 ? -7.851 -26.026 -34.445 1.00 83.94 87 ASN A N 1
ATOM 681 C CA . ASN A 1 87 ? -9.019 -25.218 -34.075 1.00 83.94 87 ASN A CA 1
ATOM 682 C C . ASN A 1 87 ? -9.126 -25.017 -32.550 1.00 83.94 87 ASN A C 1
ATOM 684 O O . ASN A 1 87 ? -9.347 -23.893 -32.115 1.00 83.94 87 ASN A O 1
ATOM 688 N N . GLU A 1 88 ? -8.819 -26.042 -31.743 1.00 84.56 88 GLU A N 1
ATOM 689 C CA . GLU A 1 88 ? -8.748 -25.920 -30.272 1.00 84.56 88 GLU A CA 1
ATOM 690 C C . GLU A 1 88 ? -7.795 -24.802 -29.815 1.00 84.56 88 GLU A C 1
ATOM 692 O O . GLU A 1 88 ? -8.084 -24.061 -28.876 1.00 84.56 88 GLU A O 1
ATOM 697 N N . ILE A 1 89 ? -6.645 -24.680 -30.489 1.00 87.06 89 ILE A N 1
ATOM 698 C CA . ILE A 1 89 ? -5.635 -23.660 -30.194 1.00 87.06 89 ILE A CA 1
ATOM 699 C C . ILE A 1 89 ? -6.133 -22.288 -30.646 1.00 87.06 89 ILE A C 1
ATOM 701 O O . ILE A 1 89 ? -5.949 -21.319 -29.919 1.00 87.06 89 ILE A O 1
ATOM 705 N N . LYS A 1 90 ? -6.787 -22.186 -31.811 1.00 88.50 90 LYS A N 1
ATOM 706 C CA . LYS A 1 90 ? -7.355 -20.918 -32.305 1.00 88.50 90 LYS A CA 1
ATOM 707 C C . LYS A 1 90 ? -8.381 -20.346 -31.336 1.00 88.50 90 LYS A C 1
ATOM 709 O O . LYS A 1 90 ? -8.291 -19.165 -31.008 1.00 88.50 90 LYS A O 1
ATOM 714 N N . ASP A 1 91 ? -9.306 -21.176 -30.864 1.00 88.06 91 ASP A N 1
ATOM 715 C CA . ASP A 1 91 ? -10.390 -20.746 -29.980 1.00 88.06 91 ASP A CA 1
ATOM 716 C C . ASP A 1 91 ? -9.845 -20.318 -28.608 1.00 88.06 91 ASP A C 1
ATOM 718 O O . ASP A 1 91 ? -10.126 -19.209 -28.148 1.00 88.06 91 ASP A O 1
ATOM 722 N N . LYS A 1 92 ? -8.946 -21.115 -28.008 1.00 87.88 92 LYS A N 1
ATOM 723 C CA . LYS A 1 92 ? -8.246 -20.729 -26.769 1.00 87.88 92 LYS A CA 1
ATOM 724 C C . LYS A 1 92 ? -7.371 -19.481 -26.933 1.00 87.88 92 LYS A C 1
ATOM 726 O O . LYS A 1 92 ? -7.294 -18.670 -26.014 1.00 87.88 92 LYS A O 1
ATOM 731 N N . LEU A 1 93 ? -6.703 -19.301 -28.076 1.00 89.06 93 LEU A N 1
ATOM 732 C CA . LEU A 1 93 ? -5.860 -18.128 -28.343 1.00 89.06 93 LEU A CA 1
ATOM 733 C C . LEU A 1 93 ? -6.707 -16.857 -28.514 1.00 89.06 93 LEU A C 1
ATOM 735 O O . LEU A 1 93 ? -6.304 -15.792 -28.042 1.00 89.06 93 LEU A O 1
ATOM 739 N N . LEU A 1 94 ? -7.887 -16.974 -29.136 1.00 89.06 94 LEU A N 1
ATOM 740 C CA . LEU A 1 94 ? -8.886 -15.906 -29.232 1.00 89.06 94 LEU A CA 1
ATOM 741 C C . LEU A 1 94 ? -9.399 -15.478 -27.849 1.00 89.06 94 LEU A C 1
ATOM 743 O O . LEU A 1 94 ? -9.532 -14.281 -27.599 1.00 89.06 94 LEU A O 1
ATOM 747 N N . GLU A 1 95 ? -9.636 -16.430 -26.943 1.00 88.06 95 GLU A N 1
ATOM 748 C CA . GLU A 1 95 ? -10.072 -16.153 -25.571 1.00 88.06 95 GLU A CA 1
ATOM 749 C C . GLU A 1 95 ? -8.946 -15.550 -24.709 1.00 88.06 95 GLU A C 1
ATOM 751 O O . GLU A 1 95 ? -9.099 -14.453 -24.164 1.00 88.06 95 GLU A O 1
ATOM 756 N N . GLN A 1 96 ? -7.786 -16.216 -24.631 1.00 88.12 96 GLN A N 1
ATOM 757 C CA . GLN A 1 96 ? -6.664 -15.798 -23.781 1.00 88.12 96 GLN A CA 1
ATOM 758 C C . GLN A 1 96 ? -6.017 -14.475 -24.226 1.00 88.12 96 GLN A C 1
ATOM 760 O O . GLN A 1 96 ? -5.560 -13.706 -23.383 1.00 88.12 96 GLN A O 1
ATOM 765 N N . GLN A 1 97 ? -5.930 -14.196 -25.534 1.00 89.69 97 GLN A N 1
ATOM 766 C CA . GLN A 1 97 ? -5.255 -12.999 -26.068 1.00 89.69 97 GLN A CA 1
ATOM 767 C C . GLN A 1 97 ? -6.226 -11.967 -26.665 1.00 89.69 97 GLN A C 1
ATOM 769 O O . GLN A 1 97 ? -5.801 -11.122 -27.456 1.00 89.69 97 GLN A O 1
ATOM 774 N N . LYS A 1 98 ? -7.501 -11.964 -26.244 1.00 88.75 98 LYS A N 1
ATOM 775 C CA . LYS A 1 98 ? -8.548 -11.030 -26.714 1.00 88.75 98 LYS A CA 1
ATOM 776 C C . LYS A 1 98 ? -8.104 -9.555 -26.774 1.00 88.75 98 LYS A C 1
ATOM 778 O O . LYS A 1 98 ? -8.426 -8.857 -27.728 1.00 88.75 98 LYS A O 1
ATOM 783 N N . ASN A 1 99 ? -7.292 -9.099 -25.812 1.00 89.31 99 ASN A N 1
ATOM 784 C CA . ASN A 1 99 ? -6.801 -7.714 -25.723 1.00 89.31 99 ASN A CA 1
ATOM 785 C C . ASN A 1 99 ? -5.771 -7.340 -26.816 1.00 89.31 99 ASN A C 1
ATOM 787 O O . ASN A 1 99 ? -5.475 -6.162 -26.996 1.00 89.31 99 ASN A O 1
ATOM 791 N N . LYS A 1 100 ? -5.194 -8.319 -27.529 1.00 88.56 100 LYS A N 1
ATOM 792 C CA . LYS A 1 100 ? -4.167 -8.127 -28.578 1.00 88.56 100 LYS A CA 1
ATOM 793 C C . LYS A 1 100 ? -4.670 -8.463 -29.985 1.00 88.56 100 LYS A C 1
ATOM 795 O O . LYS A 1 100 ? -3.887 -8.450 -30.938 1.00 88.56 100 LYS A O 1
ATOM 800 N N . ILE A 1 101 ? -5.954 -8.789 -30.115 1.00 91.81 101 ILE A N 1
ATOM 801 C CA . ILE A 1 101 ? -6.585 -9.185 -31.373 1.00 91.81 101 ILE A CA 1
ATOM 802 C C . ILE A 1 101 ? -7.440 -8.023 -31.876 1.00 91.81 101 ILE A C 1
ATOM 804 O O . ILE A 1 101 ? -8.285 -7.494 -31.158 1.00 91.81 101 ILE A O 1
ATOM 808 N N . ASN A 1 102 ? -7.200 -7.599 -33.116 1.00 91.62 102 ASN A N 1
ATOM 809 C CA . ASN A 1 102 ? -7.995 -6.553 -33.752 1.00 91.62 102 ASN A CA 1
ATOM 810 C C . ASN A 1 102 ? -9.382 -7.089 -34.163 1.00 91.62 102 ASN A C 1
ATOM 812 O O . ASN A 1 102 ? -9.559 -8.298 -34.315 1.00 91.62 102 ASN A O 1
ATOM 816 N N . LYS A 1 103 ? -10.351 -6.198 -34.421 1.00 89.06 103 LYS A N 1
ATOM 817 C CA . LYS A 1 103 ? -11.729 -6.558 -34.825 1.00 89.06 103 LYS A CA 1
ATOM 818 C C . LYS A 1 103 ? -11.783 -7.533 -36.009 1.00 89.06 103 LYS A C 1
ATOM 820 O O . LYS A 1 103 ? -12.639 -8.411 -36.039 1.00 89.06 103 LYS A O 1
ATOM 825 N N . ASP A 1 104 ? -10.827 -7.418 -36.928 1.00 86.62 104 ASP A N 1
ATOM 826 C CA . ASP A 1 104 ? -10.712 -8.249 -38.132 1.00 86.62 104 ASP A CA 1
ATOM 827 C C . ASP A 1 104 ? -10.072 -9.637 -37.877 1.00 86.62 104 ASP A C 1
ATOM 829 O O . ASP A 1 104 ? -9.837 -10.393 -38.814 1.00 86.62 104 ASP A O 1
ATOM 833 N N . GLY A 1 105 ? -9.759 -9.995 -36.622 1.00 88.25 105 GLY A N 1
ATOM 834 C CA . GLY A 1 105 ? -9.195 -11.302 -36.242 1.00 88.25 105 GLY A CA 1
ATOM 835 C C . GLY A 1 105 ? -7.664 -11.412 -36.295 1.00 88.25 105 GLY A C 1
ATOM 836 O O . GLY A 1 105 ? -7.117 -12.500 -36.094 1.00 88.25 105 GLY A O 1
ATOM 837 N N . TYR A 1 106 ? -6.956 -10.304 -36.533 1.00 92.62 106 TYR A N 1
ATOM 838 C CA . TYR A 1 106 ? -5.490 -10.276 -36.537 1.00 92.62 106 TYR A CA 1
ATOM 839 C C . TYR A 1 106 ? -4.922 -10.174 -35.121 1.00 92.62 106 TYR A C 1
ATOM 841 O O . TYR A 1 106 ? -5.158 -9.177 -34.439 1.00 92.62 106 TYR A O 1
ATOM 849 N N . LEU A 1 107 ? -4.113 -11.155 -34.715 1.00 92.94 107 LEU A N 1
ATOM 850 C CA . LEU A 1 107 ? -3.287 -11.069 -33.509 1.00 92.94 107 LEU A CA 1
ATOM 851 C C . LEU A 1 107 ? -2.058 -10.203 -33.808 1.00 92.94 107 LEU A C 1
ATOM 853 O O . LEU A 1 107 ? -1.341 -10.460 -34.778 1.00 92.94 107 LEU A O 1
ATOM 857 N N . ILE A 1 108 ? -1.822 -9.180 -32.983 1.00 94.00 108 ILE A N 1
ATOM 858 C CA . ILE A 1 108 ? -0.711 -8.233 -33.138 1.00 94.00 108 ILE A CA 1
ATOM 859 C C . ILE A 1 108 ? 0.289 -8.435 -31.997 1.00 94.00 108 ILE A C 1
ATOM 861 O O . ILE A 1 108 ? -0.047 -8.290 -30.823 1.00 94.00 108 ILE A O 1
ATOM 865 N N . ILE A 1 109 ? 1.541 -8.732 -32.347 1.00 94.12 109 ILE A N 1
ATOM 866 C CA . ILE A 1 109 ? 2.651 -8.911 -31.405 1.00 94.12 109 ILE A CA 1
ATOM 867 C C . ILE A 1 109 ? 3.726 -7.882 -31.739 1.00 94.12 109 ILE A C 1
ATOM 869 O O . ILE A 1 109 ? 4.147 -7.769 -32.889 1.00 94.12 109 ILE A O 1
ATOM 873 N N . LYS A 1 110 ? 4.160 -7.118 -30.733 1.00 94.06 110 LYS A N 1
ATOM 874 C CA . LYS A 1 110 ? 5.153 -6.048 -30.888 1.00 94.06 110 LYS A CA 1
ATOM 875 C C . LYS A 1 110 ? 6.410 -6.344 -30.075 1.00 94.06 110 LYS A C 1
ATOM 877 O O . LYS A 1 110 ? 6.308 -6.868 -28.962 1.00 94.06 110 LYS A O 1
ATOM 882 N N . SER A 1 111 ? 7.567 -5.975 -30.619 1.00 94.00 111 SER A N 1
ATOM 883 C CA . SER A 1 111 ? 8.857 -6.018 -29.924 1.00 94.00 111 SER A CA 1
ATOM 884 C C . SER A 1 111 ? 9.759 -4.846 -30.314 1.00 94.00 111 SER A C 1
ATOM 886 O O . SER A 1 111 ? 9.983 -4.575 -31.495 1.00 94.00 111 SER A O 1
ATOM 888 N N . ASP A 1 112 ? 10.281 -4.156 -29.304 1.00 92.25 112 ASP A N 1
ATOM 889 C CA . ASP A 1 112 ? 11.237 -3.051 -29.397 1.00 92.25 112 ASP A CA 1
ATOM 890 C C . ASP A 1 112 ? 12.279 -3.072 -28.259 1.00 92.25 112 ASP A C 1
ATOM 892 O O . ASP A 1 112 ? 12.828 -2.034 -27.900 1.00 92.25 112 ASP A O 1
ATOM 896 N N . ILE A 1 113 ? 12.583 -4.262 -27.718 1.00 87.94 113 ILE A N 1
ATOM 897 C CA . ILE A 1 113 ? 13.528 -4.449 -26.597 1.00 87.94 113 ILE A CA 1
ATOM 898 C C . ILE A 1 113 ? 14.947 -3.990 -26.963 1.00 87.94 113 ILE A C 1
ATOM 900 O O . ILE A 1 113 ? 15.642 -3.379 -26.155 1.00 87.94 113 ILE A O 1
ATOM 904 N N . THR A 1 114 ? 15.413 -4.322 -28.169 1.00 86.88 114 THR A N 1
ATOM 905 C CA . THR A 1 114 ? 16.810 -4.126 -28.571 1.00 86.88 114 THR A CA 1
ATOM 906 C C . THR A 1 114 ? 16.950 -3.137 -29.727 1.00 86.88 114 THR A C 1
ATOM 908 O O . THR A 1 114 ? 16.027 -2.894 -30.505 1.00 86.88 114 THR A O 1
ATOM 911 N N . ARG A 1 115 ? 18.171 -2.630 -29.924 1.00 84.25 115 ARG A N 1
ATOM 912 C CA . ARG A 1 115 ? 18.541 -1.848 -31.117 1.00 84.25 115 ARG A CA 1
ATOM 913 C C . ARG A 1 115 ? 18.639 -2.670 -32.415 1.00 84.25 115 ARG A C 1
ATOM 915 O O . ARG A 1 115 ? 18.920 -2.088 -33.456 1.00 84.25 115 ARG A O 1
ATOM 922 N N . SER A 1 116 ? 18.457 -3.996 -32.373 1.00 88.69 116 SER A N 1
ATOM 923 C CA . SER A 1 116 ? 18.597 -4.882 -33.537 1.00 88.69 116 SER A CA 1
ATOM 924 C C . SER A 1 116 ? 17.247 -5.415 -34.010 1.00 88.69 116 SER A C 1
ATOM 926 O O . SER A 1 116 ? 16.559 -6.149 -33.303 1.00 88.69 116 SER A O 1
ATOM 928 N N . GLN A 1 117 ? 16.922 -5.113 -35.265 1.00 90.56 117 GLN A N 1
ATOM 929 C CA . GLN A 1 117 ? 15.726 -5.588 -35.963 1.00 90.56 117 GLN A CA 1
ATOM 930 C C . GLN A 1 117 ? 15.593 -7.124 -35.936 1.00 90.56 117 GLN A C 1
ATOM 932 O O . GLN A 1 117 ? 14.498 -7.649 -35.752 1.00 90.56 117 GLN A O 1
ATOM 937 N N . GLN A 1 118 ? 16.708 -7.851 -36.080 1.00 92.62 118 GLN A N 1
ATOM 938 C CA . GLN A 1 118 ? 16.725 -9.319 -36.094 1.00 92.62 118 GLN A CA 1
ATOM 939 C C . GLN A 1 118 ? 16.439 -9.922 -34.710 1.00 92.62 118 GLN A C 1
ATOM 941 O O . GLN A 1 118 ? 15.711 -10.907 -34.614 1.00 92.62 118 GLN A O 1
ATOM 946 N N . LEU A 1 119 ? 16.966 -9.317 -33.639 1.00 93.06 119 LEU A N 1
ATOM 947 C CA . LEU A 1 119 ? 16.716 -9.779 -32.268 1.00 93.06 119 LEU A CA 1
ATOM 948 C C . LEU A 1 119 ? 15.269 -9.499 -31.843 1.00 93.06 119 LEU A C 1
ATOM 950 O O . LEU A 1 119 ? 14.624 -10.368 -31.264 1.00 93.06 119 LEU A O 1
ATOM 954 N N . ASN A 1 120 ? 14.726 -8.334 -32.205 1.00 92.50 120 ASN A N 1
ATOM 955 C CA . ASN A 1 120 ? 13.322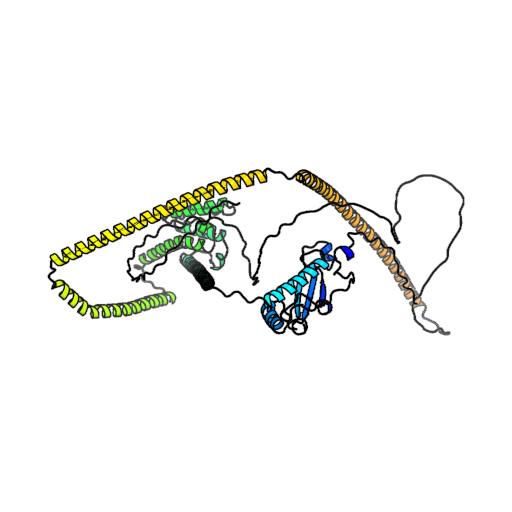 -8.000 -31.946 1.00 92.50 120 ASN A CA 1
ATOM 956 C C . ASN A 1 120 ? 12.359 -8.911 -32.738 1.00 92.50 120 ASN A C 1
ATOM 958 O O . ASN A 1 120 ? 11.284 -9.253 -32.249 1.00 92.50 120 ASN A O 1
ATOM 962 N N . LEU A 1 121 ? 12.746 -9.362 -33.939 1.00 93.69 121 LEU A N 1
ATOM 963 C CA . LEU A 1 121 ? 11.985 -10.360 -34.700 1.00 93.69 121 LEU A CA 1
ATOM 964 C C . LEU A 1 121 ? 12.015 -11.735 -34.019 1.00 93.69 121 LEU A C 1
ATOM 966 O O . LEU A 1 121 ? 10.982 -12.402 -33.957 1.00 93.69 121 LEU A O 1
ATOM 970 N N . ALA A 1 122 ? 13.168 -12.147 -33.486 1.00 93.44 122 ALA A N 1
ATOM 971 C CA . ALA A 1 122 ? 13.293 -13.396 -32.738 1.00 93.44 122 ALA A CA 1
ATOM 972 C C . ALA A 1 122 ? 12.442 -13.381 -31.452 1.00 93.44 122 ALA A C 1
ATOM 974 O O . ALA A 1 122 ? 11.701 -14.331 -31.212 1.00 93.44 122 ALA A O 1
ATOM 975 N N . ASP A 1 123 ? 12.463 -12.285 -30.683 1.00 94.50 123 ASP A N 1
ATOM 976 C CA . ASP A 1 123 ? 11.592 -12.098 -29.510 1.00 94.50 123 ASP A CA 1
ATOM 977 C C . ASP A 1 123 ? 10.100 -12.092 -29.894 1.00 94.50 123 ASP A C 1
ATOM 979 O O . ASP A 1 123 ? 9.303 -12.785 -29.265 1.00 94.50 123 ASP A O 1
ATOM 983 N N . ALA A 1 124 ? 9.702 -11.404 -30.971 1.00 94.25 124 ALA A N 1
ATOM 984 C CA . ALA A 1 124 ? 8.314 -11.429 -31.441 1.00 94.25 124 ALA A CA 1
ATOM 985 C C . ALA A 1 124 ? 7.835 -12.850 -31.821 1.00 94.25 124 ALA A C 1
ATOM 987 O O . ALA A 1 124 ? 6.690 -13.213 -31.529 1.00 94.25 124 ALA A O 1
ATOM 988 N N . LEU A 1 125 ? 8.704 -13.671 -32.424 1.00 93.31 125 LEU A N 1
ATOM 989 C CA . LEU A 1 125 ? 8.416 -15.078 -32.729 1.00 93.31 125 LEU A CA 1
ATOM 990 C C . LEU A 1 125 ? 8.377 -15.964 -31.474 1.00 93.31 125 LEU A C 1
ATOM 992 O O . LEU A 1 125 ? 7.511 -16.834 -31.379 1.00 93.31 125 LEU A O 1
ATOM 996 N N . GLU A 1 126 ? 9.259 -15.753 -30.494 1.00 92.44 126 GLU A N 1
ATOM 997 C CA . GLU A 1 126 ? 9.248 -16.551 -29.260 1.00 92.44 126 GLU A CA 1
ATOM 998 C C . GLU A 1 126 ? 8.067 -16.181 -28.348 1.00 92.44 126 GLU A C 1
ATOM 1000 O O . GLU A 1 126 ? 7.449 -17.064 -27.751 1.00 92.44 126 GLU A O 1
ATOM 1005 N N . ARG A 1 127 ? 7.643 -14.909 -28.331 1.00 92.62 127 ARG A N 1
ATOM 1006 C CA . ARG A 1 127 ? 6.369 -14.476 -27.726 1.00 92.62 127 ARG A CA 1
ATOM 1007 C C . ARG A 1 127 ? 5.179 -15.193 -28.362 1.00 92.62 127 ARG A C 1
ATOM 1009 O O . ARG A 1 127 ? 4.330 -15.709 -27.638 1.00 92.62 127 ARG A O 1
ATOM 1016 N N . LEU A 1 128 ? 5.142 -15.294 -29.696 1.00 92.19 128 LEU A N 1
ATOM 1017 C CA . LEU A 1 128 ? 4.104 -16.044 -30.412 1.00 92.19 128 LEU A CA 1
ATOM 1018 C C . LEU A 1 128 ? 4.101 -17.530 -30.021 1.00 92.19 128 LEU A C 1
ATOM 1020 O O . LEU A 1 128 ? 3.051 -18.063 -29.662 1.00 92.19 128 LEU A O 1
ATOM 1024 N N . ARG A 1 129 ? 5.268 -18.191 -30.012 1.00 91.44 129 ARG A N 1
ATOM 1025 C CA . ARG A 1 129 ? 5.396 -19.581 -29.532 1.00 91.44 129 ARG A CA 1
ATOM 1026 C C . ARG A 1 129 ? 4.921 -19.738 -28.092 1.00 91.44 129 ARG A C 1
ATOM 1028 O O . ARG A 1 129 ? 4.227 -20.703 -27.793 1.00 91.44 129 ARG A O 1
ATOM 1035 N N . THR A 1 130 ? 5.269 -18.798 -27.218 1.00 89.94 130 THR A N 1
ATOM 1036 C CA . THR A 1 130 ? 4.890 -18.815 -25.800 1.00 89.94 130 THR A CA 1
ATOM 1037 C C . THR A 1 130 ? 3.378 -18.697 -25.629 1.00 89.94 130 THR A C 1
ATOM 1039 O O . THR A 1 130 ? 2.800 -19.468 -24.869 1.00 89.94 130 THR A O 1
ATOM 1042 N N . TYR A 1 131 ? 2.711 -17.810 -26.376 1.00 90.12 131 TYR A N 1
ATOM 1043 C CA . TYR A 1 131 ? 1.247 -17.717 -26.351 1.00 90.12 131 TYR A CA 1
ATOM 1044 C C . TYR A 1 131 ? 0.587 -19.007 -26.846 1.00 90.12 131 TYR A C 1
ATOM 1046 O O . TYR A 1 131 ? -0.352 -19.481 -26.218 1.00 90.12 131 TYR A O 1
ATOM 1054 N N . ILE A 1 132 ? 1.114 -19.629 -27.905 1.00 89.06 132 ILE A N 1
ATOM 1055 C CA . ILE A 1 132 ? 0.597 -20.917 -28.389 1.00 89.06 132 ILE A CA 1
ATOM 1056 C C . ILE A 1 132 ? 0.809 -22.019 -27.337 1.00 89.06 132 ILE A C 1
ATOM 1058 O O . ILE A 1 132 ? -0.138 -22.734 -27.019 1.00 89.06 132 ILE A O 1
ATOM 1062 N N . ARG A 1 133 ? 1.996 -22.120 -26.721 1.00 88.19 133 ARG A N 1
ATOM 1063 C CA . ARG A 1 133 ? 2.269 -23.082 -25.635 1.00 88.19 133 ARG A CA 1
ATOM 1064 C C . ARG A 1 133 ? 1.314 -22.898 -24.442 1.00 88.19 133 ARG A C 1
ATOM 1066 O O . ARG A 1 133 ? 0.726 -23.886 -24.013 1.00 88.19 133 ARG A O 1
ATOM 1073 N N . LYS A 1 134 ? 1.054 -21.658 -23.999 1.00 85.25 134 LYS A N 1
ATOM 1074 C CA . LYS A 1 134 ? 0.086 -21.339 -22.922 1.00 85.25 134 LYS A CA 1
ATOM 1075 C C . LYS A 1 134 ? -1.376 -21.729 -23.232 1.00 85.25 134 LYS A C 1
ATOM 1077 O O . LYS A 1 134 ? -2.181 -21.823 -22.310 1.00 85.25 134 LYS A O 1
ATOM 1082 N N . THR A 1 135 ? -1.746 -21.972 -24.495 1.00 84.25 135 THR A N 1
ATOM 1083 C CA . THR A 1 135 ? -3.074 -22.538 -24.838 1.00 84.25 135 THR A CA 1
ATOM 1084 C C . THR A 1 135 ? -3.122 -24.069 -24.769 1.00 84.25 135 THR A C 1
ATOM 1086 O O . THR A 1 135 ? -4.201 -24.655 -24.636 1.00 84.25 135 THR A O 1
ATOM 1089 N N . ILE A 1 136 ? -1.967 -24.728 -24.881 1.00 83.12 136 ILE A N 1
ATOM 1090 C CA . ILE A 1 136 ? -1.838 -26.191 -24.851 1.00 83.12 136 ILE A CA 1
ATOM 1091 C C . ILE A 1 136 ? -1.761 -26.679 -23.405 1.00 83.12 136 ILE A C 1
ATOM 1093 O O . ILE A 1 136 ? -2.366 -27.697 -23.081 1.00 83.12 136 ILE A O 1
ATOM 1097 N N . GLU A 1 137 ? -1.063 -25.932 -22.552 1.00 73.81 137 GLU A N 1
ATOM 1098 C CA . GLU A 1 137 ? -1.012 -26.152 -21.109 1.00 73.81 137 GLU A CA 1
ATOM 1099 C C . GLU A 1 137 ? -2.419 -26.042 -20.492 1.00 73.81 137 GLU A C 1
ATOM 1101 O O . GLU A 1 137 ? -3.162 -25.087 -20.741 1.00 73.81 137 GLU A O 1
ATOM 1106 N N . GLU A 1 138 ? -2.819 -27.054 -19.721 1.00 66.75 138 GLU A N 1
ATOM 1107 C CA . GLU A 1 138 ? -4.063 -27.009 -18.953 1.00 66.75 138 GLU A CA 1
ATOM 1108 C C . GLU A 1 138 ? -3.839 -26.183 -17.679 1.00 66.75 138 GLU A C 1
ATOM 1110 O O . GLU A 1 138 ? -2.801 -26.342 -17.031 1.00 66.75 138 GLU A O 1
ATOM 1115 N N . PRO A 1 139 ? -4.773 -25.291 -17.296 1.00 64.75 139 PRO A N 1
ATOM 1116 C CA . PRO A 1 139 ? -4.602 -24.486 -16.095 1.00 64.75 139 PRO A CA 1
ATOM 1117 C C . PRO A 1 139 ? -4.501 -25.401 -14.863 1.00 64.75 139 PRO A C 1
ATOM 1119 O O . PRO A 1 139 ? -5.298 -26.338 -14.737 1.00 64.75 139 PRO A O 1
ATOM 1122 N N . PRO A 1 140 ? -3.560 -25.144 -13.936 1.00 66.69 140 PRO A N 1
ATOM 1123 C CA . PRO A 1 140 ? -3.383 -25.986 -12.762 1.00 66.69 140 PRO A CA 1
ATOM 1124 C C . PRO A 1 140 ? -4.665 -26.008 -11.928 1.00 66.69 140 PRO A C 1
ATOM 1126 O O . PRO A 1 140 ? -5.286 -24.971 -11.681 1.00 66.69 140 PRO A O 1
ATOM 1129 N N . GLN A 1 141 ? -5.061 -27.199 -11.473 1.00 65.94 141 GLN A N 1
ATOM 1130 C CA . GLN A 1 141 ? -6.238 -27.347 -10.623 1.00 65.94 141 GLN A CA 1
ATOM 1131 C C . GLN A 1 141 ? -6.016 -26.587 -9.310 1.00 65.94 141 GLN A C 1
ATOM 1133 O O . GLN A 1 141 ? -5.098 -26.891 -8.548 1.00 65.94 141 GLN A O 1
ATOM 1138 N N . ILE A 1 142 ? -6.861 -25.587 -9.047 1.00 61.47 142 ILE A N 1
ATOM 1139 C CA . ILE A 1 142 ? -6.768 -24.765 -7.838 1.00 61.47 142 ILE A CA 1
ATOM 1140 C C . ILE A 1 142 ? -7.057 -25.659 -6.628 1.00 61.47 142 ILE A C 1
ATOM 1142 O O . ILE A 1 142 ? -8.187 -26.106 -6.427 1.00 61.47 142 ILE A O 1
ATOM 1146 N N . THR A 1 143 ? -6.038 -25.911 -5.807 1.00 68.44 143 THR A N 1
ATOM 1147 C CA . THR A 1 143 ? -6.195 -26.675 -4.566 1.00 68.44 143 THR A CA 1
ATOM 1148 C C . THR A 1 143 ? -7.087 -25.924 -3.576 1.00 68.44 143 THR A C 1
ATOM 1150 O O . THR A 1 143 ? -7.139 -24.690 -3.565 1.00 68.44 143 THR A O 1
ATOM 1153 N N . GLN A 1 144 ? -7.786 -26.665 -2.711 1.00 74.00 144 GLN A N 1
ATOM 1154 C CA . GLN A 1 144 ? -8.738 -26.088 -1.750 1.00 74.00 144 GLN A CA 1
ATOM 1155 C C . GLN A 1 144 ? -8.076 -25.031 -0.841 1.00 74.00 144 GLN A C 1
ATOM 1157 O O . GLN A 1 144 ? -8.655 -23.973 -0.599 1.00 74.00 144 GLN A O 1
ATOM 1162 N N . GLU A 1 145 ? -6.821 -25.250 -0.439 1.00 71.94 145 GLU A N 1
ATOM 1163 C CA . GLU A 1 145 ? -6.021 -24.304 0.355 1.00 71.94 145 GLU A CA 1
ATOM 1164 C C . GLU A 1 145 ? -5.726 -22.989 -0.390 1.00 71.94 145 GLU A C 1
ATOM 1166 O O . GLU A 1 145 ? -5.776 -21.897 0.190 1.00 71.94 145 GLU A O 1
ATOM 1171 N N . THR A 1 146 ? -5.476 -23.066 -1.701 1.00 70.12 146 THR A N 1
ATOM 1172 C CA . THR A 1 146 ? -5.234 -21.887 -2.546 1.00 70.12 146 THR A CA 1
ATOM 1173 C C . THR A 1 146 ? -6.532 -21.099 -2.739 1.00 70.12 146 THR A C 1
ATOM 1175 O O . THR A 1 146 ? -6.538 -19.873 -2.606 1.00 70.12 146 THR A O 1
ATOM 1178 N N . ALA A 1 147 ? -7.660 -21.790 -2.944 1.00 75.06 147 ALA A N 1
ATOM 1179 C CA . ALA A 1 147 ? -8.984 -21.171 -3.014 1.00 75.06 147 ALA A CA 1
ATOM 1180 C C . ALA A 1 147 ? -9.369 -20.455 -1.701 1.00 75.06 147 ALA A C 1
ATOM 1182 O O . ALA A 1 147 ? -9.858 -19.321 -1.726 1.00 75.06 147 ALA A O 1
ATOM 1183 N N . GLU A 1 148 ? -9.093 -21.060 -0.540 1.00 78.19 148 GLU A N 1
ATOM 1184 C CA . GLU A 1 148 ? -9.283 -20.401 0.758 1.00 78.19 148 GLU A CA 1
ATOM 1185 C C . GLU A 1 148 ? -8.400 -19.164 0.936 1.00 78.19 148 GLU A C 1
ATOM 1187 O O . GLU A 1 148 ? -8.855 -18.149 1.469 1.00 78.19 148 GLU A O 1
ATOM 1192 N N . THR A 1 149 ? -7.143 -19.233 0.500 1.00 78.69 149 THR A N 1
ATOM 1193 C CA . THR A 1 149 ? -6.191 -18.120 0.600 1.00 78.69 149 THR A CA 1
ATOM 1194 C C . THR A 1 149 ? -6.645 -16.933 -0.255 1.00 78.69 149 THR A C 1
ATOM 1196 O O . THR A 1 149 ? -6.656 -15.794 0.223 1.00 78.69 149 THR A O 1
ATOM 1199 N N . ILE A 1 150 ? -7.133 -17.195 -1.473 1.00 77.81 150 ILE A N 1
ATOM 1200 C CA . ILE A 1 150 ? -7.757 -16.186 -2.344 1.00 77.81 150 ILE A CA 1
ATOM 1201 C C . ILE A 1 150 ? -8.987 -15.568 -1.657 1.00 77.81 150 ILE A C 1
ATOM 1203 O O . ILE A 1 150 ? -9.099 -14.342 -1.579 1.00 77.81 150 ILE A O 1
ATOM 1207 N N . ARG A 1 151 ? -9.875 -16.388 -1.076 1.00 87.44 151 ARG A N 1
ATOM 1208 C CA . ARG A 1 151 ? -11.065 -15.912 -0.347 1.00 87.44 151 ARG A CA 1
ATOM 1209 C C . ARG A 1 151 ? -10.702 -15.038 0.861 1.00 87.44 151 ARG A C 1
ATOM 1211 O O . ARG A 1 151 ? -11.323 -13.995 1.067 1.00 87.44 151 ARG A O 1
ATOM 1218 N N . LYS A 1 152 ? -9.686 -15.420 1.644 1.00 87.50 152 LYS A N 1
ATOM 1219 C CA . LYS A 1 152 ? -9.171 -14.631 2.782 1.00 87.50 152 LYS A CA 1
ATOM 1220 C C . LYS A 1 152 ? -8.627 -13.274 2.312 1.00 87.50 152 LYS A C 1
ATOM 1222 O O . LYS A 1 152 ? -8.963 -12.251 2.910 1.00 87.50 152 LYS A O 1
ATOM 1227 N N . ARG A 1 153 ? -7.877 -13.237 1.200 1.00 84.56 153 ARG A N 1
ATOM 1228 C CA . ARG A 1 153 ? -7.370 -11.993 0.584 1.00 84.56 153 ARG A CA 1
ATOM 1229 C C . ARG A 1 153 ? -8.510 -11.069 0.130 1.00 84.56 153 ARG A C 1
ATOM 1231 O O . ARG A 1 153 ? -8.488 -9.884 0.456 1.00 84.56 153 ARG A O 1
ATOM 1238 N N . GLN A 1 154 ? -9.535 -11.607 -0.536 1.00 88.31 154 GLN A N 1
ATOM 1239 C CA . GLN A 1 154 ? -10.722 -10.843 -0.952 1.00 88.31 154 GLN A CA 1
ATOM 1240 C C . GLN A 1 154 ? -11.491 -10.252 0.243 1.00 88.31 154 GLN A C 1
ATOM 1242 O O . GLN A 1 154 ? -11.871 -9.082 0.216 1.00 88.31 154 GLN A O 1
ATOM 1247 N N . LEU A 1 155 ? -11.680 -11.028 1.318 1.00 89.94 155 LEU A N 1
ATOM 1248 C CA . LEU A 1 155 ? -12.340 -10.554 2.541 1.00 89.94 155 LEU A CA 1
ATOM 1249 C C . LEU A 1 155 ? -11.547 -9.441 3.244 1.00 89.94 155 LEU A C 1
ATOM 1251 O O . LEU A 1 155 ? -12.159 -8.480 3.718 1.00 89.94 155 LEU A O 1
ATOM 1255 N N . LYS A 1 156 ? -10.205 -9.524 3.275 1.00 90.75 156 LYS A N 1
ATOM 1256 C CA . LYS A 1 156 ? -9.350 -8.442 3.796 1.00 90.75 156 LYS A CA 1
ATOM 1257 C C . LYS A 1 156 ? -9.553 -7.155 2.987 1.00 90.75 156 LYS A C 1
ATOM 1259 O O . LYS A 1 156 ? -9.939 -6.142 3.565 1.00 90.75 156 LYS A O 1
ATOM 1264 N N . ALA A 1 157 ? -9.410 -7.224 1.661 1.00 88.06 157 ALA A N 1
ATOM 1265 C CA . ALA A 1 157 ? -9.580 -6.072 0.772 1.00 88.06 157 ALA A CA 1
ATOM 1266 C C . ALA A 1 157 ? -10.984 -5.437 0.879 1.00 88.06 157 ALA A C 1
ATOM 1268 O O . ALA A 1 157 ? -11.128 -4.213 0.888 1.00 88.06 157 ALA A O 1
ATOM 1269 N N . ALA A 1 158 ? -12.036 -6.251 1.028 1.00 91.81 158 ALA A N 1
ATOM 1270 C CA . ALA A 1 158 ? -13.396 -5.757 1.244 1.00 91.81 158 ALA A CA 1
ATOM 1271 C C . ALA A 1 158 ? -13.548 -5.008 2.584 1.00 91.81 158 ALA A C 1
ATOM 1273 O O . ALA A 1 158 ? -14.149 -3.931 2.620 1.00 91.81 158 ALA A O 1
ATOM 1274 N N . ARG A 1 159 ? -12.981 -5.543 3.676 1.00 89.56 159 ARG A N 1
ATOM 1275 C CA . ARG A 1 159 ? -12.993 -4.908 5.008 1.00 89.56 159 ARG A CA 1
ATOM 1276 C C . ARG A 1 159 ? -12.258 -3.567 4.999 1.00 89.56 159 ARG A C 1
ATOM 1278 O O . ARG A 1 159 ? -12.773 -2.582 5.524 1.00 89.56 159 ARG A O 1
ATOM 1285 N N . GLU A 1 160 ? -11.096 -3.528 4.365 1.00 88.88 160 GLU A N 1
ATOM 1286 C CA . GLU A 1 160 ? -10.236 -2.351 4.231 1.00 88.88 160 GLU A CA 1
ATOM 1287 C C . GLU A 1 160 ? -10.917 -1.239 3.415 1.00 88.88 160 GLU A C 1
ATOM 1289 O O . GLU A 1 160 ? -11.035 -0.100 3.872 1.00 88.88 160 GLU A O 1
ATOM 1294 N N . ARG A 1 161 ? -11.548 -1.592 2.285 1.00 88.50 161 ARG A N 1
ATOM 1295 C CA . ARG A 1 161 ? -12.370 -0.665 1.486 1.00 88.50 161 ARG A CA 1
ATOM 1296 C C . ARG A 1 161 ? -13.537 -0.058 2.279 1.00 88.50 161 ARG A C 1
ATOM 1298 O O . ARG A 1 161 ? -13.877 1.109 2.070 1.00 88.50 161 ARG A O 1
ATOM 1305 N N . ILE A 1 162 ? -14.174 -0.827 3.166 1.00 91.31 162 ILE A N 1
ATOM 1306 C CA . ILE A 1 162 ? -15.258 -0.332 4.036 1.00 91.31 162 ILE A CA 1
ATOM 1307 C C . ILE A 1 162 ? -14.706 0.616 5.109 1.00 91.31 162 ILE A C 1
ATOM 1309 O O . ILE A 1 162 ? -15.317 1.655 5.367 1.00 91.31 162 ILE A O 1
ATOM 1313 N N . PHE A 1 163 ? -13.549 0.299 5.695 1.00 91.12 163 PHE A N 1
ATOM 1314 C CA . PHE A 1 163 ? -12.879 1.152 6.679 1.00 91.12 163 PHE A CA 1
ATOM 1315 C C . PHE A 1 163 ? -12.525 2.527 6.092 1.00 91.12 163 PHE A C 1
ATOM 1317 O O . PHE A 1 163 ? -12.981 3.544 6.617 1.00 91.12 163 PHE A O 1
ATOM 1324 N N . VAL A 1 164 ? -11.845 2.568 4.939 1.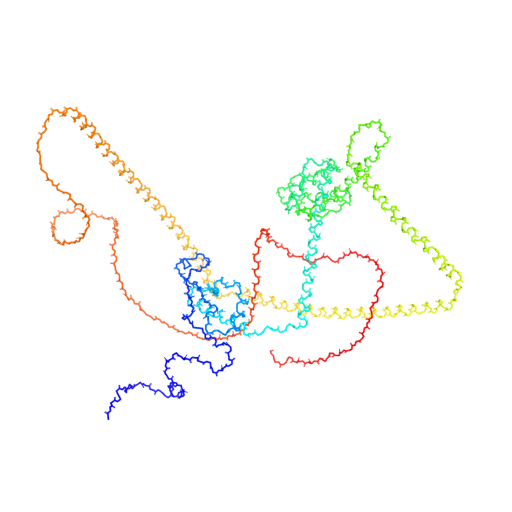00 89.50 164 VAL A N 1
ATOM 1325 C CA . VAL A 1 164 ? -11.491 3.825 4.247 1.00 89.50 164 VAL A CA 1
ATOM 1326 C C . VAL A 1 164 ? -12.736 4.657 3.914 1.00 89.50 164 VAL A C 1
ATOM 1328 O O . VAL A 1 164 ? -12.751 5.872 4.125 1.00 89.50 164 VAL A O 1
ATOM 1331 N N . LYS A 1 165 ? -13.828 4.024 3.456 1.00 89.12 165 LYS A N 1
ATOM 1332 C CA . LYS A 1 165 ? -15.107 4.720 3.219 1.00 89.12 165 LYS A CA 1
ATOM 1333 C C . LYS A 1 165 ? -15.693 5.331 4.496 1.00 89.12 165 LYS A C 1
ATOM 1335 O O . LYS A 1 165 ? -16.193 6.454 4.440 1.00 89.12 165 LYS A O 1
ATOM 1340 N N . ARG A 1 166 ? -15.628 4.627 5.632 1.00 90.69 166 ARG A N 1
ATOM 1341 C CA . ARG A 1 166 ? -16.113 5.133 6.927 1.00 90.69 166 ARG A CA 1
ATOM 1342 C C . ARG A 1 166 ? -15.303 6.346 7.388 1.00 90.69 166 ARG A C 1
ATOM 1344 O O . ARG A 1 166 ? -15.905 7.358 7.728 1.00 90.69 166 ARG A O 1
ATOM 1351 N N . VAL A 1 167 ? -13.971 6.276 7.323 1.00 86.31 167 VAL A N 1
ATOM 1352 C CA . VAL A 1 167 ? -13.077 7.392 7.687 1.00 86.31 167 VAL A CA 1
ATOM 1353 C C . VAL A 1 167 ? -13.350 8.622 6.814 1.00 86.31 167 VAL A C 1
ATOM 1355 O O . VAL A 1 167 ? -13.591 9.706 7.343 1.00 86.31 167 VAL A O 1
ATOM 1358 N N . ARG A 1 168 ? -13.439 8.458 5.484 1.00 86.62 168 ARG A N 1
ATOM 1359 C CA . ARG A 1 168 ? -13.789 9.557 4.559 1.00 86.62 168 ARG A CA 1
ATOM 1360 C C . ARG A 1 168 ? -15.165 10.168 4.858 1.00 86.62 168 ARG A C 1
ATOM 1362 O O . ARG A 1 168 ? -15.320 11.384 4.772 1.00 86.62 168 ARG A O 1
ATOM 1369 N N . SER A 1 169 ? -16.155 9.350 5.229 1.00 90.44 169 SER A N 1
ATOM 1370 C CA . SER A 1 169 ? -17.481 9.837 5.636 1.00 90.44 169 SER A CA 1
ATOM 1371 C C . SER A 1 169 ? -17.420 10.652 6.930 1.00 90.44 169 SER A C 1
ATOM 1373 O O . SER A 1 169 ? -18.022 11.721 6.994 1.00 90.44 169 SER A O 1
ATOM 1375 N N . GLN A 1 170 ? -16.660 10.187 7.928 1.00 89.44 170 GLN A N 1
ATOM 1376 C CA . GLN A 1 170 ? -16.490 10.890 9.200 1.00 89.44 170 GLN A CA 1
ATOM 1377 C C . GLN A 1 170 ? -15.805 12.247 9.005 1.00 89.44 170 GLN A C 1
ATOM 1379 O O . GLN A 1 170 ? -16.295 13.246 9.515 1.00 89.44 170 GLN A O 1
ATOM 1384 N N . ILE A 1 171 ? -14.724 12.302 8.217 1.00 88.50 171 ILE A N 1
ATOM 1385 C CA . ILE A 1 171 ? -14.006 13.554 7.916 1.00 88.50 171 ILE A CA 1
ATOM 1386 C C . ILE A 1 171 ? -14.918 14.547 7.182 1.00 88.50 171 ILE A C 1
ATOM 1388 O O . ILE A 1 171 ? -14.881 15.747 7.453 1.00 88.50 171 ILE A O 1
ATOM 1392 N N . LYS A 1 172 ? -15.768 14.067 6.262 1.00 89.25 172 LYS A N 1
ATOM 1393 C CA . LYS A 1 172 ? -16.764 14.919 5.595 1.00 89.25 172 LYS A CA 1
ATOM 1394 C C . LYS A 1 172 ? -17.751 15.516 6.602 1.00 89.25 172 LYS A C 1
ATOM 1396 O O . LYS A 1 172 ? -18.034 16.705 6.498 1.00 89.25 172 LYS A O 1
ATOM 1401 N N . GLN A 1 173 ? -18.237 14.714 7.551 1.00 89.94 173 GLN A N 1
ATOM 1402 C CA . GLN A 1 173 ? -19.156 15.170 8.592 1.00 89.94 173 GLN A CA 1
ATOM 1403 C C . GLN A 1 173 ? -18.484 16.172 9.544 1.00 89.94 173 GLN A C 1
ATOM 1405 O O . GLN A 1 173 ? -18.983 17.273 9.716 1.00 89.94 173 GLN A O 1
ATOM 1410 N N . THR A 1 174 ? -17.285 15.891 10.063 1.00 90.69 174 THR A N 1
ATOM 1411 C CA . THR A 1 174 ? -16.591 16.858 10.937 1.00 90.69 174 THR A CA 1
ATOM 1412 C C . THR A 1 174 ? -16.350 18.203 10.245 1.00 90.69 174 THR A C 1
ATOM 1414 O O . THR A 1 174 ? -16.342 19.240 10.896 1.00 90.69 174 THR A O 1
ATOM 1417 N N . ARG A 1 175 ? -16.213 18.220 8.912 1.00 91.81 175 ARG A N 1
ATOM 1418 C CA . ARG A 1 175 ? -16.112 19.460 8.126 1.00 91.81 175 ARG A CA 1
ATOM 1419 C C . ARG A 1 175 ? -17.443 20.182 7.933 1.00 91.81 175 ARG A C 1
ATOM 1421 O O . ARG A 1 175 ? -17.416 21.407 7.918 1.00 91.81 175 ARG A O 1
ATOM 1428 N N . THR A 1 176 ? -18.571 19.482 7.776 1.00 89.94 176 THR A N 1
ATOM 1429 C CA . THR A 1 176 ? -19.891 20.143 7.764 1.00 89.94 176 THR A CA 1
ATOM 1430 C C . THR A 1 176 ? -20.158 20.775 9.119 1.00 89.94 176 THR A C 1
ATOM 1432 O O . THR A 1 176 ? -20.370 21.985 9.191 1.00 89.94 176 THR A O 1
ATOM 1435 N N . ASP A 1 177 ? -20.007 19.981 10.176 1.00 90.19 177 ASP A N 1
ATOM 1436 C CA . ASP A 1 177 ? -20.312 20.360 11.551 1.00 90.19 177 ASP A CA 1
ATOM 1437 C C . ASP A 1 177 ? -19.468 21.584 11.955 1.00 90.19 177 ASP A C 1
ATOM 1439 O O . ASP A 1 177 ? -20.008 22.586 12.411 1.00 90.19 177 ASP A O 1
ATOM 1443 N N . PHE A 1 178 ? -18.164 21.583 11.651 1.00 94.31 178 PHE A N 1
ATOM 1444 C CA . PHE A 1 178 ? -17.274 22.725 11.894 1.00 94.31 178 PHE A CA 1
ATOM 1445 C C . PHE A 1 178 ? -17.664 24.006 11.134 1.00 94.31 178 PHE A C 1
ATOM 1447 O O . PHE A 1 178 ? -17.603 25.105 11.685 1.00 94.31 178 PHE A O 1
ATOM 1454 N N . THR A 1 179 ? -18.079 23.901 9.864 1.00 91.31 179 THR A N 1
ATOM 1455 C CA . THR A 1 179 ? -18.531 25.087 9.108 1.00 91.31 179 THR A CA 1
ATOM 1456 C C . THR A 1 179 ? -19.855 25.656 9.621 1.00 91.31 179 THR A C 1
ATOM 1458 O O . THR A 1 179 ? -20.136 26.839 9.411 1.00 91.31 179 THR A O 1
ATOM 1461 N N . GLU A 1 180 ? -20.659 24.842 10.305 1.00 88.56 180 GLU A N 1
ATOM 1462 C CA . GLU A 1 180 ? -21.885 25.274 10.973 1.00 88.56 180 GLU A CA 1
ATOM 1463 C C . GLU A 1 180 ? -21.581 25.886 12.348 1.00 88.56 180 GLU A C 1
ATOM 1465 O O . GLU A 1 180 ? -22.035 27.001 12.615 1.00 88.56 180 GLU A O 1
ATOM 1470 N N . THR A 1 181 ? -20.741 25.258 13.183 1.00 88.19 181 THR A N 1
ATOM 1471 C CA . THR A 1 181 ? -20.369 25.810 14.501 1.00 88.19 181 THR A CA 1
ATOM 1472 C C . THR A 1 181 ? -19.640 27.147 14.382 1.00 88.19 181 THR A C 1
ATOM 1474 O O . THR A 1 181 ? -20.012 28.100 15.063 1.00 88.19 181 THR A O 1
ATOM 1477 N N . MET A 1 182 ? -18.689 27.294 13.452 1.00 91.19 182 MET A N 1
ATOM 1478 C CA . MET A 1 182 ? -18.000 28.575 13.216 1.00 91.19 182 MET A CA 1
ATOM 1479 C C . MET A 1 182 ? -18.952 29.699 12.778 1.00 91.19 182 MET A C 1
ATOM 1481 O O . MET A 1 182 ? -18.737 30.861 13.128 1.00 91.19 182 MET A O 1
ATOM 1485 N N . ARG A 1 183 ? -20.039 29.369 12.065 1.00 88.81 183 ARG A N 1
ATOM 1486 C CA . ARG A 1 183 ? -21.089 30.340 11.719 1.00 88.81 183 ARG A CA 1
ATOM 1487 C C . ARG A 1 183 ? -21.879 30.774 12.956 1.00 88.81 183 ARG A C 1
ATOM 1489 O O . ARG A 1 183 ? -22.146 31.961 13.104 1.00 88.81 183 ARG A O 1
ATOM 1496 N N . VAL A 1 184 ? -22.216 29.837 13.846 1.00 88.19 184 VAL A N 1
ATOM 1497 C CA . VAL A 1 184 ? -22.934 30.111 15.109 1.00 88.19 184 VAL A CA 1
ATOM 1498 C C . VAL A 1 184 ? -22.092 30.958 16.074 1.00 88.19 184 VAL A C 1
ATOM 1500 O O . VAL A 1 184 ? -22.619 31.872 16.705 1.00 88.19 184 VAL A O 1
ATOM 1503 N N . LEU A 1 185 ? -20.777 30.723 16.137 1.00 89.25 185 LEU A N 1
ATOM 1504 C CA . LEU A 1 185 ? -19.836 31.525 16.935 1.00 89.25 185 LEU A CA 1
ATOM 1505 C C . LEU A 1 185 ? -19.580 32.937 16.355 1.00 89.25 185 LEU A C 1
ATOM 1507 O O . LEU A 1 185 ? -18.890 33.754 16.977 1.00 89.25 185 LEU A O 1
ATOM 1511 N N . GLY A 1 186 ? -20.119 33.241 15.169 1.00 88.38 186 GLY A N 1
ATOM 1512 C CA . GLY A 1 186 ? -19.993 34.544 14.514 1.00 88.38 186 GLY A CA 1
ATOM 1513 C C . GLY A 1 186 ? -18.612 34.816 13.914 1.00 88.38 186 GLY A C 1
ATOM 1514 O O . GLY A 1 186 ? -18.157 35.959 13.938 1.00 88.38 186 GLY A O 1
ATOM 1515 N N . TYR A 1 187 ? -17.919 33.791 13.406 1.00 92.00 187 TYR A N 1
ATOM 1516 C CA . TYR A 1 187 ? -16.653 33.985 12.694 1.00 92.00 187 TYR A CA 1
ATOM 1517 C C . TYR A 1 187 ? -16.881 34.828 11.416 1.00 92.00 187 TYR A C 1
ATOM 1519 O O . TYR A 1 187 ? -17.763 34.495 10.619 1.00 92.00 187 TYR A O 1
ATOM 1527 N N . PRO A 1 188 ? -16.126 35.926 11.198 1.00 86.56 188 PRO A N 1
ATOM 1528 C CA . PRO A 1 188 ? -16.474 36.952 10.205 1.00 86.56 188 PRO A CA 1
ATOM 1529 C C . PRO A 1 188 ? -16.305 36.528 8.737 1.00 86.56 188 PRO A C 1
ATOM 1531 O O . PRO A 1 188 ? -16.811 37.207 7.844 1.00 86.56 188 PRO A O 1
ATOM 1534 N N . ARG A 1 189 ? -15.593 35.428 8.462 1.00 89.25 189 ARG A N 1
ATOM 1535 C CA . ARG A 1 189 ? -15.277 34.957 7.107 1.00 89.25 189 ARG A CA 1
ATOM 1536 C C . ARG A 1 189 ? -16.026 33.659 6.801 1.00 89.25 189 ARG A C 1
ATOM 1538 O O . ARG A 1 189 ? -16.027 32.724 7.593 1.00 89.25 189 ARG A O 1
ATOM 1545 N N . LEU A 1 190 ? -16.638 33.559 5.620 1.00 85.50 190 LEU A N 1
ATOM 1546 C CA . LEU A 1 190 ? -17.302 32.320 5.201 1.00 85.50 190 LEU A CA 1
ATOM 1547 C C . LEU A 1 190 ? -16.272 31.211 4.933 1.00 85.50 190 LEU A C 1
ATOM 1549 O O . LEU A 1 190 ? -15.506 31.278 3.972 1.00 85.50 190 LEU A O 1
ATOM 1553 N N . ILE A 1 191 ? -16.294 30.169 5.765 1.00 90.81 191 ILE A N 1
ATOM 1554 C CA . ILE A 1 191 ? -15.497 28.951 5.586 1.00 90.81 191 ILE A CA 1
ATOM 1555 C C . ILE A 1 191 ? -16.282 27.988 4.689 1.00 90.81 191 ILE A C 1
ATOM 1557 O O . ILE A 1 191 ? -17.366 27.535 5.059 1.00 90.81 191 ILE A O 1
ATOM 1561 N N . SER A 1 192 ? -15.741 27.640 3.519 1.00 90.62 192 SER A N 1
ATOM 1562 C CA . SER A 1 192 ? -16.297 26.558 2.704 1.00 90.62 192 SER A CA 1
ATOM 1563 C C . SER A 1 192 ? -15.714 25.218 3.138 1.00 90.62 192 SER A C 1
ATOM 1565 O O . SER A 1 192 ? -14.525 25.099 3.431 1.00 90.62 192 SER A O 1
ATOM 1567 N N . ILE A 1 193 ? -16.530 24.163 3.075 1.00 87.94 193 ILE A N 1
ATOM 1568 C CA . ILE A 1 193 ? -16.080 22.778 3.277 1.00 87.94 193 ILE A CA 1
ATOM 1569 C C . ILE A 1 193 ? -14.881 22.470 2.370 1.00 87.94 193 ILE A C 1
ATOM 1571 O O . ILE A 1 193 ? -14.006 21.700 2.763 1.00 87.94 193 ILE A O 1
ATOM 1575 N N . ALA A 1 194 ? -14.816 23.058 1.168 1.00 89.25 194 ALA A N 1
ATOM 1576 C CA . ALA A 1 194 ? -13.743 22.831 0.201 1.00 89.25 194 ALA A CA 1
ATOM 1577 C C . ALA A 1 194 ? -12.347 23.232 0.713 1.00 89.25 194 ALA A C 1
ATOM 1579 O O . ALA A 1 194 ? -11.383 22.566 0.345 1.00 89.25 194 ALA A O 1
ATOM 1580 N N . ASN A 1 195 ? -12.240 24.233 1.598 1.00 91.81 195 ASN A N 1
ATOM 1581 C CA . ASN A 1 195 ? -10.962 24.776 2.076 1.00 91.81 195 ASN A CA 1
ATOM 1582 C C . ASN A 1 195 ? -10.051 23.753 2.769 1.00 91.81 195 ASN A C 1
ATOM 1584 O O . ASN A 1 195 ? -8.845 23.946 2.760 1.00 91.81 195 ASN A O 1
ATOM 1588 N N . PHE A 1 196 ? -10.619 22.674 3.318 1.00 93.38 196 PHE A N 1
ATOM 1589 C CA . PHE A 1 196 ? -9.894 21.590 3.995 1.00 93.38 196 PHE A CA 1
ATOM 1590 C C . PHE A 1 196 ? -9.760 20.320 3.128 1.00 93.38 196 PHE A C 1
ATOM 1592 O O . PHE A 1 196 ? -9.702 19.206 3.649 1.00 93.38 196 PHE A O 1
ATOM 1599 N N . ARG A 1 197 ? -9.897 20.410 1.790 1.00 90.00 197 ARG A N 1
ATOM 1600 C CA . ARG A 1 197 ? -9.648 19.254 0.887 1.00 90.00 197 ARG A CA 1
ATOM 1601 C C . ARG A 1 197 ? -8.156 19.013 0.695 1.00 90.00 197 ARG A C 1
ATOM 1603 O O . ARG A 1 197 ? -7.762 17.866 0.555 1.00 90.00 197 ARG A O 1
ATOM 1610 N N . THR A 1 198 ? -7.395 20.093 0.718 1.00 90.25 198 THR A N 1
ATOM 1611 C CA . THR A 1 198 ? -5.938 20.164 0.693 1.00 90.25 198 THR A CA 1
ATOM 1612 C C . THR A 1 198 ? -5.482 20.916 1.950 1.00 90.25 198 THR A C 1
ATOM 1614 O O . THR A 1 198 ? -6.305 21.630 2.538 1.00 90.25 198 THR A O 1
ATOM 1617 N N . PRO A 1 199 ? -4.210 20.799 2.365 1.00 93.69 199 PRO A N 1
ATOM 1618 C CA . PRO A 1 199 ? -3.646 21.620 3.432 1.00 93.69 199 PRO A CA 1
ATOM 1619 C C . PRO A 1 199 ? -3.846 23.121 3.170 1.00 93.69 199 PRO A C 1
ATOM 1621 O O . PRO A 1 199 ? -3.562 23.618 2.080 1.00 93.69 199 PRO A O 1
ATOM 1624 N N . ASN A 1 200 ? -4.352 23.851 4.166 1.00 94.19 200 ASN A N 1
ATOM 1625 C CA . ASN A 1 200 ? -4.584 25.296 4.093 1.00 94.19 200 ASN A CA 1
ATOM 1626 C C . ASN A 1 200 ? -4.187 25.973 5.411 1.00 94.19 200 ASN A C 1
ATOM 1628 O O . ASN A 1 200 ? -5.029 26.430 6.191 1.00 94.19 200 ASN A O 1
ATOM 1632 N N . PHE A 1 201 ? -2.877 26.009 5.664 1.00 94.62 201 PHE A N 1
ATOM 1633 C CA . PHE A 1 201 ? -2.329 26.547 6.908 1.00 94.62 201 PHE A CA 1
ATOM 1634 C C . PHE A 1 201 ? -2.730 28.006 7.188 1.00 94.62 201 PHE A C 1
ATOM 1636 O O . PHE A 1 201 ? -3.141 28.262 8.316 1.00 94.62 201 PHE A O 1
ATOM 1643 N N . PRO A 1 202 ? -2.707 28.954 6.224 1.00 93.81 202 PRO A N 1
ATOM 1644 C CA . PRO A 1 202 ? -3.082 30.345 6.497 1.00 93.81 202 PRO A CA 1
ATOM 1645 C C . PRO A 1 202 ? -4.499 30.496 7.062 1.00 93.81 202 PRO A C 1
ATOM 1647 O O . PRO A 1 202 ? -4.721 31.280 7.982 1.00 93.81 202 PRO A O 1
ATOM 1650 N N . LEU A 1 203 ? -5.458 29.704 6.565 1.00 93.19 203 LEU A N 1
ATOM 1651 C CA . LEU A 1 203 ? -6.820 29.700 7.097 1.00 93.19 203 LEU A CA 1
ATOM 1652 C C . LEU A 1 203 ? -6.885 29.084 8.502 1.00 93.19 203 LEU A C 1
ATOM 1654 O O . LEU A 1 203 ? -7.594 29.601 9.360 1.00 93.19 203 LEU A O 1
ATOM 1658 N N . VAL A 1 204 ? -6.154 27.994 8.752 1.00 94.38 204 VAL A N 1
ATOM 1659 C CA . VAL A 1 204 ? -6.097 27.366 10.084 1.00 94.38 204 VAL A CA 1
ATOM 1660 C C . VAL A 1 204 ? -5.440 28.300 11.103 1.00 94.38 204 VAL A C 1
ATOM 1662 O O . VAL A 1 204 ? -5.953 28.425 12.210 1.00 94.38 204 VAL A O 1
ATOM 1665 N N . ALA A 1 205 ? -4.382 29.017 10.723 1.00 94.31 205 ALA A N 1
ATOM 1666 C CA . ALA A 1 205 ? -3.740 30.044 11.539 1.00 94.31 205 ALA A CA 1
ATOM 1667 C C . ALA A 1 205 ? -4.708 31.186 11.893 1.00 94.31 205 ALA A C 1
ATOM 1669 O O . ALA A 1 205 ? -4.882 31.497 13.071 1.00 94.31 205 ALA A O 1
ATOM 1670 N N . GLU A 1 206 ? -5.395 31.756 10.894 1.00 93.50 206 GLU A N 1
ATOM 1671 C CA . GLU A 1 206 ? -6.407 32.808 11.086 1.00 93.50 206 GLU A CA 1
ATOM 1672 C C . GLU A 1 206 ? -7.508 32.360 12.067 1.00 93.50 206 GLU A C 1
ATOM 1674 O O . GLU A 1 206 ? -7.868 33.087 12.996 1.00 93.50 206 GLU A O 1
ATOM 1679 N N . ILE A 1 207 ? -8.000 31.129 11.896 1.00 94.38 207 ILE A N 1
ATOM 1680 C CA . ILE A 1 207 ? -9.016 30.514 12.754 1.00 94.38 207 ILE A CA 1
ATOM 1681 C C . ILE A 1 207 ? -8.496 30.294 14.181 1.00 94.38 207 ILE A C 1
ATOM 1683 O O . ILE A 1 207 ? -9.201 30.633 15.127 1.00 94.38 207 ILE A O 1
ATOM 1687 N N . LEU A 1 208 ? -7.293 29.738 14.362 1.00 94.06 208 LEU A N 1
ATOM 1688 C CA . LEU A 1 208 ? -6.723 29.461 15.687 1.00 94.06 208 LEU A CA 1
ATOM 1689 C C . LEU A 1 208 ? -6.516 30.753 16.489 1.00 94.06 208 LEU A C 1
ATOM 1691 O O . LEU A 1 208 ? -6.928 30.819 17.646 1.00 94.06 208 LEU A O 1
ATOM 1695 N N . VAL A 1 209 ? -5.953 31.795 15.866 1.00 93.69 209 VAL A N 1
ATOM 1696 C CA . VAL A 1 209 ? -5.771 33.111 16.504 1.00 93.69 209 VAL A CA 1
ATOM 1697 C C . VAL A 1 209 ? -7.124 33.727 16.875 1.00 93.69 209 VAL A C 1
ATOM 1699 O O . VAL A 1 209 ? -7.284 34.232 17.986 1.00 93.69 209 VAL A O 1
ATOM 1702 N N . TRP A 1 210 ? -8.123 33.650 15.988 1.00 94.50 210 TRP A N 1
ATOM 1703 C CA . TRP A 1 210 ? -9.473 34.144 16.281 1.00 94.50 210 TRP A CA 1
ATOM 1704 C C . TRP A 1 210 ? -10.147 33.380 17.431 1.00 94.50 210 TRP A C 1
ATOM 1706 O O . TRP A 1 210 ? -10.767 33.995 18.298 1.00 94.50 210 TRP A O 1
ATOM 1716 N N . LEU A 1 211 ? -10.002 32.050 17.467 1.00 92.88 211 LEU A N 1
ATOM 1717 C CA . LEU A 1 211 ? -10.561 31.207 18.524 1.00 92.88 211 LEU A CA 1
ATOM 1718 C C . LEU A 1 211 ? -9.917 31.487 19.883 1.00 92.88 211 LEU A C 1
ATOM 1720 O O . LEU A 1 211 ? -10.637 31.558 20.873 1.00 92.88 211 LEU A O 1
ATOM 1724 N N . VAL A 1 212 ? -8.599 31.694 19.955 1.00 92.75 212 VAL A N 1
ATOM 1725 C CA . VAL A 1 212 ? -7.957 32.040 21.233 1.00 92.75 212 VAL A CA 1
ATOM 1726 C C . VAL A 1 212 ? -8.355 33.441 21.700 1.00 92.75 212 VAL A C 1
ATOM 1728 O O . VAL A 1 212 ? -8.736 33.598 22.858 1.00 92.75 212 VAL A O 1
ATOM 1731 N N . LYS A 1 213 ? -8.410 34.436 20.804 1.00 90.94 213 LYS A N 1
ATOM 1732 C CA . LYS A 1 213 ? -8.882 35.792 21.152 1.00 90.94 213 LYS A CA 1
ATOM 1733 C C . LYS A 1 213 ? -10.361 35.857 21.559 1.00 90.94 213 LYS A C 1
ATOM 1735 O O . LYS A 1 213 ? -10.806 36.856 22.118 1.00 90.94 213 LYS A O 1
ATOM 1740 N N . ARG A 1 214 ? -11.132 34.791 21.305 1.00 89.00 214 ARG A N 1
ATOM 1741 C CA . ARG A 1 214 ? -12.486 34.581 21.848 1.00 89.00 214 ARG A CA 1
ATOM 1742 C C . ARG A 1 214 ? -12.497 34.088 23.301 1.00 89.00 214 ARG A C 1
ATOM 1744 O O . ARG A 1 214 ? -13.500 34.322 23.970 1.00 89.00 214 ARG A O 1
ATOM 1751 N N . PHE A 1 215 ? -11.438 33.426 23.772 1.00 88.56 215 PHE A N 1
ATOM 1752 C CA . PHE A 1 215 ? -11.266 33.026 25.176 1.00 88.56 215 PHE A CA 1
ATOM 1753 C C . PHE A 1 215 ? -10.647 34.137 26.022 1.00 88.56 215 PHE A C 1
ATOM 1755 O O . PHE A 1 215 ? -11.129 34.402 27.119 1.00 88.56 215 PHE A O 1
ATOM 1762 N N . ASP A 1 216 ? -9.599 34.776 25.506 1.00 89.12 216 ASP A N 1
ATOM 1763 C CA . ASP A 1 216 ? -8.877 35.852 26.180 1.00 89.12 216 ASP A CA 1
ATOM 1764 C C . ASP A 1 216 ? -8.504 36.941 25.154 1.00 89.12 216 ASP A C 1
ATOM 1766 O O . ASP A 1 216 ? -7.675 36.689 24.273 1.00 89.12 216 ASP A O 1
ATOM 1770 N N . PRO A 1 217 ? -9.127 38.136 25.213 1.00 88.56 217 PRO A N 1
ATOM 1771 C CA . PRO A 1 217 ? -8.839 39.234 24.291 1.00 88.56 217 PRO A CA 1
ATOM 1772 C C . PRO A 1 217 ? -7.388 39.727 24.331 1.00 88.56 217 PRO A C 1
ATOM 1774 O O . PRO A 1 217 ? -6.897 40.210 23.307 1.00 88.56 217 PRO A O 1
ATOM 1777 N N . ASP A 1 218 ? -6.716 39.587 25.479 1.00 88.50 218 ASP A N 1
ATOM 1778 C CA . ASP A 1 218 ? -5.358 40.084 25.724 1.00 88.50 218 ASP A CA 1
ATOM 1779 C C . ASP A 1 218 ? -4.280 39.008 25.461 1.00 88.50 218 ASP A C 1
ATOM 1781 O O . ASP A 1 218 ? -3.092 39.238 25.694 1.00 88.50 218 ASP A O 1
ATOM 1785 N N . ALA A 1 219 ? -4.667 37.838 24.933 1.00 87.88 219 ALA A N 1
ATOM 1786 C CA . ALA A 1 219 ? -3.744 36.758 24.594 1.00 87.88 219 ALA A CA 1
ATOM 1787 C C . ALA A 1 219 ? -2.734 37.164 23.501 1.00 87.88 219 ALA A C 1
ATOM 1789 O O . ALA A 1 219 ? -3.090 37.376 22.333 1.00 87.88 219 ALA A O 1
ATOM 1790 N N . ASP A 1 220 ? -1.455 37.198 23.880 1.00 84.12 220 ASP A N 1
ATOM 1791 C CA . ASP A 1 220 ? -0.333 37.459 22.980 1.00 84.12 220 ASP A CA 1
ATOM 1792 C C . ASP A 1 220 ? 0.009 36.207 22.156 1.00 84.12 220 ASP A C 1
ATOM 1794 O O . ASP A 1 220 ? 0.700 35.291 22.607 1.00 84.12 220 ASP A O 1
ATOM 1798 N N . ILE A 1 221 ? -0.546 36.145 20.944 1.00 86.81 221 ILE A N 1
ATOM 1799 C CA . ILE A 1 221 ? -0.287 35.092 19.961 1.00 86.81 221 ILE A CA 1
ATOM 1800 C C . ILE A 1 221 ? 0.079 35.744 18.632 1.00 86.81 221 ILE A C 1
ATOM 1802 O O . ILE A 1 221 ? -0.646 36.605 18.118 1.00 86.81 221 ILE A O 1
ATOM 1806 N N . THR A 1 222 ? 1.203 35.302 18.069 1.00 82.44 222 THR A N 1
ATOM 1807 C CA . THR A 1 222 ? 1.718 35.764 16.780 1.00 82.44 222 THR A CA 1
ATOM 1808 C C . THR A 1 222 ? 0.736 35.458 15.647 1.00 82.44 222 THR A C 1
ATOM 1810 O O . THR A 1 222 ? 0.007 34.471 15.669 1.00 82.44 222 THR A O 1
ATOM 1813 N N . CYS A 1 223 ? 0.701 36.316 14.628 1.00 76.81 223 CYS A N 1
ATOM 1814 C CA . CYS A 1 223 ? -0.094 36.089 13.411 1.00 76.81 223 CYS A CA 1
ATOM 1815 C C . CYS A 1 223 ? 0.768 35.770 12.176 1.00 76.81 223 CYS A C 1
ATOM 1817 O O . CYS A 1 223 ? 0.240 35.415 11.120 1.00 76.81 223 CYS A O 1
ATOM 1819 N N . GLU A 1 224 ? 2.089 35.865 12.320 1.00 84.50 224 GLU A N 1
ATOM 1820 C CA . GLU A 1 224 ? 3.082 35.519 11.306 1.00 84.50 224 GLU A CA 1
ATOM 1821 C C . GLU A 1 224 ? 3.197 33.990 11.192 1.00 84.50 224 GLU A C 1
ATOM 1823 O O . GLU A 1 224 ? 3.145 33.273 12.192 1.00 84.50 224 GLU A O 1
ATOM 1828 N N . HIS A 1 225 ? 3.236 33.491 9.955 1.00 85.94 225 HIS A N 1
ATOM 1829 C CA . HIS A 1 225 ? 3.184 32.062 9.616 1.00 85.94 225 HIS A CA 1
ATOM 1830 C C . HIS A 1 225 ? 3.815 31.764 8.238 1.00 85.94 225 HIS A C 1
ATOM 1832 O O . HIS A 1 225 ? 3.486 30.770 7.580 1.00 85.94 225 HIS A O 1
ATOM 1838 N N . ASN A 1 226 ? 4.692 32.658 7.774 1.00 88.94 226 ASN A N 1
ATOM 1839 C CA . ASN A 1 226 ? 5.342 32.592 6.469 1.00 88.94 226 ASN A CA 1
ATOM 1840 C C . ASN A 1 226 ? 6.454 31.535 6.471 1.00 88.94 226 ASN A C 1
ATOM 1842 O O . ASN A 1 226 ? 6.534 30.717 5.549 1.00 88.94 226 ASN A O 1
ATOM 1846 N N . THR A 1 227 ? 7.281 31.514 7.520 1.00 93.50 227 THR A N 1
ATOM 1847 C CA . THR A 1 227 ? 8.312 30.483 7.713 1.00 93.50 227 THR A CA 1
ATOM 1848 C C . THR A 1 227 ? 7.763 29.253 8.438 1.00 93.50 227 THR A C 1
ATOM 1850 O O . THR A 1 227 ? 6.724 29.293 9.095 1.00 93.50 227 THR A O 1
ATOM 1853 N N . GLU A 1 228 ? 8.452 28.120 8.310 1.00 91.50 228 GLU A N 1
ATOM 1854 C CA . GLU A 1 228 ? 8.098 26.894 9.035 1.00 91.50 228 GLU A CA 1
ATOM 1855 C C . GLU A 1 228 ? 8.253 27.045 10.555 1.00 91.50 228 GLU A C 1
ATOM 1857 O O . GLU A 1 228 ? 7.391 26.593 11.307 1.00 91.50 228 GLU A O 1
ATOM 1862 N N . GLU A 1 229 ? 9.290 27.755 11.002 1.00 92.25 229 GLU A N 1
ATOM 1863 C CA . GLU A 1 229 ? 9.529 28.042 12.418 1.00 92.25 229 GLU A CA 1
ATOM 1864 C C . GLU A 1 229 ? 8.373 28.853 13.029 1.00 92.25 229 GLU A C 1
ATOM 1866 O O . GLU A 1 229 ? 7.855 28.475 14.080 1.00 92.25 229 GLU A O 1
ATOM 1871 N N . GLU A 1 230 ? 7.887 29.890 12.332 1.00 92.62 230 GLU A N 1
ATOM 1872 C CA . GLU A 1 230 ? 6.686 30.652 12.716 1.00 92.62 230 GLU A CA 1
ATOM 1873 C C . GLU A 1 230 ? 5.439 29.757 12.823 1.00 92.62 230 GLU A C 1
ATOM 1875 O O . GLU A 1 230 ? 4.690 29.845 13.799 1.00 92.62 230 GLU A O 1
ATOM 1880 N N . ARG A 1 231 ? 5.215 28.859 11.850 1.00 94.19 231 ARG A N 1
ATOM 1881 C CA . ARG A 1 231 ? 4.063 27.937 11.857 1.00 94.19 231 ARG A CA 1
ATOM 1882 C C . ARG A 1 231 ? 4.096 26.968 13.040 1.00 94.19 231 ARG A C 1
ATOM 1884 O O . ARG A 1 231 ? 3.062 26.727 13.670 1.00 94.19 231 ARG A O 1
ATOM 1891 N N . ILE A 1 232 ? 5.268 26.407 13.335 1.00 93.38 232 ILE A N 1
ATOM 1892 C CA . ILE A 1 232 ? 5.477 25.492 14.464 1.00 93.38 232 ILE A CA 1
ATOM 1893 C C . ILE A 1 232 ? 5.301 26.246 15.788 1.00 93.38 232 ILE A C 1
ATOM 1895 O O . ILE A 1 232 ? 4.621 25.744 16.686 1.00 93.38 232 ILE A O 1
ATOM 1899 N N . PHE A 1 233 ? 5.853 27.460 15.893 1.00 93.81 233 PHE A N 1
ATOM 1900 C CA . PHE A 1 233 ? 5.695 28.325 17.060 1.00 93.81 233 PHE A CA 1
ATOM 1901 C C . PHE A 1 233 ? 4.219 28.647 17.322 1.00 93.81 233 PHE A C 1
ATOM 1903 O O . PHE A 1 233 ? 3.734 28.367 18.415 1.00 93.81 233 PHE A O 1
ATOM 1910 N N . LEU A 1 234 ? 3.472 29.105 16.309 1.00 94.75 234 LEU A N 1
ATOM 1911 C CA . LEU A 1 234 ? 2.038 29.394 16.415 1.00 94.75 234 LEU A CA 1
ATOM 1912 C C . LEU A 1 234 ? 1.240 28.204 16.969 1.00 94.75 234 LEU A C 1
ATOM 1914 O O . LEU A 1 234 ? 0.481 28.351 17.929 1.00 94.75 234 LEU A O 1
ATOM 1918 N N . ILE A 1 235 ? 1.406 27.014 16.381 1.00 94.94 235 ILE A N 1
ATOM 1919 C CA . ILE A 1 235 ? 0.679 25.816 16.826 1.00 94.94 235 ILE A CA 1
ATOM 1920 C C . ILE A 1 235 ? 1.057 25.437 18.253 1.00 94.94 235 ILE A C 1
ATOM 1922 O O . ILE A 1 235 ? 0.185 25.036 19.027 1.00 94.94 235 ILE A O 1
ATOM 1926 N N . ARG A 1 236 ? 2.335 25.573 18.613 1.00 94.25 236 ARG A N 1
ATOM 1927 C CA . ARG A 1 236 ? 2.809 25.309 19.967 1.00 94.25 236 ARG A CA 1
ATOM 1928 C C . ARG A 1 236 ? 2.194 26.285 20.970 1.00 94.25 236 ARG A C 1
ATOM 1930 O O . ARG A 1 236 ? 1.600 25.820 21.937 1.00 94.25 236 ARG A O 1
ATOM 1937 N N . SER A 1 237 ? 2.253 27.591 20.715 1.00 93.12 237 SER A N 1
ATOM 1938 C CA . SER A 1 237 ? 1.671 28.625 21.580 1.00 93.12 237 SER A CA 1
ATOM 1939 C C . SER A 1 237 ? 0.164 28.442 21.765 1.00 93.12 237 SER A C 1
ATOM 1941 O O . SER A 1 237 ? -0.327 28.517 22.888 1.00 93.12 237 SER A O 1
ATOM 1943 N N . VAL A 1 238 ? -0.578 28.125 20.697 1.00 94.19 238 VAL A N 1
ATOM 1944 C CA . VAL A 1 238 ? -2.024 27.862 20.794 1.00 94.19 238 VAL A CA 1
ATOM 1945 C C . VAL A 1 238 ? -2.313 26.567 21.563 1.00 94.19 238 VAL A C 1
ATOM 1947 O O . VAL A 1 238 ? -3.225 26.537 22.389 1.00 94.19 238 VAL A O 1
ATOM 1950 N N . ALA A 1 239 ? -1.545 25.495 21.343 1.00 94.38 239 ALA A N 1
ATOM 1951 C CA . ALA A 1 239 ? -1.723 24.241 22.077 1.00 94.38 239 ALA A CA 1
ATOM 1952 C C . ALA A 1 239 ? -1.371 24.378 23.570 1.00 94.38 239 ALA A C 1
ATOM 1954 O O . ALA A 1 239 ? -2.089 23.833 24.409 1.00 94.38 239 ALA A O 1
ATOM 1955 N N . GLU A 1 240 ? -0.315 25.124 23.906 1.00 93.31 240 GLU A N 1
ATOM 1956 C CA . GLU A 1 240 ? 0.072 25.445 25.285 1.00 93.31 240 GLU A CA 1
ATOM 1957 C C . GLU A 1 240 ? -0.987 26.336 25.962 1.00 93.31 240 GLU A C 1
ATOM 1959 O O . GLU A 1 240 ? -1.448 25.991 27.051 1.00 93.31 240 GLU A O 1
ATOM 1964 N N . PHE A 1 241 ? -1.475 27.394 25.296 1.00 93.56 241 PHE A N 1
ATOM 1965 C CA . PHE A 1 241 ? -2.582 28.228 25.792 1.00 93.56 241 PHE A CA 1
ATOM 1966 C C . PHE A 1 241 ? -3.835 27.392 26.087 1.00 93.56 241 PHE A C 1
ATOM 1968 O O . PHE A 1 241 ? -4.398 27.468 27.179 1.00 93.56 241 PHE A O 1
ATOM 1975 N N . MET A 1 242 ? -4.271 26.559 25.137 1.00 93.12 242 MET A N 1
ATOM 1976 C CA . MET A 1 242 ? -5.492 25.762 25.294 1.00 93.12 242 MET A CA 1
ATOM 1977 C C . MET A 1 242 ? -5.348 24.696 26.387 1.00 93.12 242 MET A C 1
ATOM 1979 O O . MET A 1 242 ? -6.293 24.477 27.152 1.00 93.12 242 MET A O 1
ATOM 1983 N N . ALA A 1 243 ? -4.169 24.086 26.529 1.00 92.44 243 ALA A N 1
ATOM 1984 C CA . ALA A 1 243 ? -3.891 23.145 27.609 1.00 92.44 243 ALA A CA 1
ATOM 1985 C C . ALA A 1 243 ? -3.887 23.819 28.993 1.00 92.44 243 ALA A C 1
ATOM 1987 O O . ALA A 1 243 ? -4.440 23.253 29.932 1.00 92.44 243 ALA A O 1
ATOM 1988 N N . LEU A 1 244 ? -3.311 25.019 29.122 1.00 90.31 244 LEU A N 1
ATOM 1989 C CA . LEU A 1 244 ? -3.212 25.734 30.401 1.00 90.31 244 LEU A CA 1
ATOM 1990 C C . LEU A 1 244 ? -4.531 26.401 30.817 1.00 90.31 244 LEU A C 1
ATOM 1992 O O . LEU A 1 244 ? -4.969 26.229 31.952 1.00 90.31 244 LEU A O 1
ATOM 1996 N N . ASN A 1 245 ? -5.184 27.122 29.902 1.00 85.31 245 ASN A N 1
ATOM 1997 C CA . ASN A 1 245 ? -6.324 27.985 30.231 1.00 85.31 245 ASN A CA 1
ATOM 1998 C C . ASN A 1 245 ? -7.685 27.290 30.089 1.00 85.31 245 ASN A C 1
ATOM 2000 O O . ASN A 1 245 ? -8.649 27.696 30.734 1.00 85.31 245 ASN A O 1
ATOM 2004 N N . THR A 1 246 ? -7.785 26.239 29.266 1.00 83.69 246 THR A N 1
ATOM 2005 C CA . THR A 1 246 ? -9.057 25.520 29.025 1.00 83.69 246 THR A CA 1
ATOM 2006 C C . THR A 1 246 ? -8.996 24.023 29.342 1.00 83.69 246 THR A C 1
ATOM 2008 O O . THR A 1 246 ? -10.013 23.339 29.258 1.00 83.69 246 THR A O 1
ATOM 2011 N N . ASN A 1 247 ? -7.819 23.501 29.717 1.00 89.69 247 ASN A N 1
ATOM 2012 C CA . ASN A 1 247 ? -7.561 22.073 29.943 1.00 89.69 247 ASN A CA 1
ATOM 2013 C C . ASN A 1 247 ? -7.896 21.173 28.727 1.00 89.69 247 ASN A C 1
ATOM 2015 O O . ASN A 1 247 ? -8.207 19.989 28.872 1.00 89.69 247 ASN A O 1
ATOM 2019 N N . VAL A 1 248 ? -7.827 21.721 27.505 1.00 91.00 248 VAL A N 1
ATOM 2020 C CA . VAL A 1 248 ? -8.060 20.980 26.254 1.00 91.00 248 VAL A CA 1
ATOM 2021 C C . VAL A 1 248 ? -6.725 20.585 25.629 1.00 91.00 248 VAL A C 1
ATOM 2023 O O . VAL A 1 248 ? -5.971 21.428 25.147 1.00 91.00 248 VAL A O 1
ATOM 2026 N N . LYS A 1 249 ? -6.448 19.277 25.573 1.00 93.69 249 LYS A N 1
ATOM 2027 C CA . LYS A 1 249 ? -5.267 18.740 24.883 1.00 93.69 249 LYS A CA 1
ATOM 2028 C C . LYS A 1 249 ? -5.523 18.588 23.379 1.00 93.69 249 LYS A C 1
ATOM 2030 O O . LYS A 1 249 ? -6.326 17.751 22.952 1.00 93.69 249 LYS A O 1
ATOM 2035 N N . LEU A 1 250 ? -4.794 19.369 22.586 1.00 93.94 250 LEU A N 1
ATOM 2036 C CA . LEU A 1 250 ? -4.829 19.358 21.121 1.00 93.94 250 LEU A CA 1
ATOM 2037 C C . LEU A 1 250 ? -3.680 18.521 20.535 1.00 93.94 250 LEU A C 1
ATOM 2039 O O . LEU A 1 250 ? -2.603 18.424 21.124 1.00 93.94 250 LEU A O 1
ATOM 2043 N N . ASN A 1 251 ? -3.901 17.914 19.368 1.00 95.25 251 ASN A N 1
ATOM 2044 C CA . ASN A 1 251 ? -2.865 17.222 18.599 1.00 95.25 251 ASN A CA 1
ATOM 2045 C C . ASN A 1 251 ? -2.204 18.189 17.600 1.00 95.25 251 ASN A C 1
ATOM 2047 O O . ASN A 1 251 ? -2.815 18.601 16.614 1.00 95.25 251 ASN A O 1
ATOM 2051 N N . THR A 1 252 ? -0.936 18.518 17.843 1.00 94.19 252 THR A N 1
ATOM 2052 C CA . THR A 1 252 ? -0.165 19.476 17.039 1.00 94.19 252 THR A CA 1
ATOM 2053 C C . THR A 1 252 ? 0.148 18.976 15.622 1.00 94.19 252 THR A C 1
ATOM 2055 O O . THR A 1 252 ? 0.035 19.774 14.694 1.00 94.19 252 THR A O 1
ATOM 2058 N N . LYS A 1 253 ? 0.439 17.675 15.408 1.00 94.44 253 LYS A N 1
ATOM 2059 C CA . LYS A 1 253 ? 0.654 17.097 14.055 1.00 94.44 253 LYS A CA 1
ATOM 2060 C C . LYS A 1 253 ? -0.604 17.264 13.194 1.00 94.44 253 LYS A C 1
ATOM 2062 O O . LYS A 1 253 ? -0.512 17.741 12.068 1.00 94.44 253 LYS A O 1
ATOM 2067 N N . LYS A 1 254 ? -1.791 16.977 13.747 1.00 93.94 254 LYS A N 1
ATOM 2068 C CA . LYS A 1 254 ? -3.075 17.185 13.048 1.00 93.94 254 LYS A CA 1
ATOM 2069 C C . LYS A 1 254 ? -3.367 18.651 12.742 1.00 93.94 254 LYS A C 1
ATOM 2071 O O . LYS A 1 254 ? -3.892 18.942 11.676 1.00 93.94 254 LYS A O 1
ATOM 2076 N N . LEU A 1 255 ? -3.053 19.573 13.655 1.00 94.19 255 LEU A N 1
ATOM 2077 C CA . LEU A 1 255 ? -3.215 21.006 13.388 1.00 94.19 255 LEU A CA 1
ATOM 2078 C C . LEU A 1 255 ? -2.267 21.482 12.270 1.00 94.19 255 LEU A C 1
ATOM 2080 O O . LEU A 1 255 ? -2.700 22.252 11.417 1.00 94.19 255 LEU A O 1
ATOM 2084 N N . TYR A 1 256 ? -1.023 20.983 12.226 1.00 95.31 256 TYR A N 1
ATOM 2085 C CA . TYR A 1 256 ? -0.029 21.359 11.207 1.00 95.31 256 TYR A CA 1
ATOM 2086 C C . TYR A 1 256 ? -0.381 20.834 9.807 1.00 95.31 256 TYR A C 1
ATOM 2088 O O . TYR A 1 256 ? -0.184 21.549 8.829 1.00 95.31 256 TYR A O 1
ATOM 2096 N N . GLN A 1 257 ? -0.997 19.645 9.711 1.00 93.25 257 GLN A N 1
ATOM 2097 C CA . GLN A 1 257 ? -1.551 19.106 8.454 1.00 93.25 257 GLN A CA 1
ATOM 2098 C C . GLN A 1 257 ? -2.568 20.051 7.785 1.00 93.25 257 GLN A C 1
ATOM 2100 O O . GLN A 1 257 ? -2.751 19.998 6.571 1.00 93.25 257 GLN A O 1
ATOM 2105 N N . ALA A 1 258 ? -3.216 20.925 8.565 1.00 93.25 258 ALA A N 1
ATOM 2106 C CA . ALA A 1 258 ? -4.088 22.006 8.104 1.00 93.25 258 ALA A CA 1
ATOM 2107 C C . ALA A 1 258 ? -5.213 21.600 7.122 1.00 93.25 258 ALA A C 1
ATOM 2109 O O . ALA A 1 258 ? -5.676 22.411 6.317 1.00 93.25 258 ALA A O 1
ATOM 2110 N N . ASP A 1 259 ? -5.661 20.347 7.192 1.00 92.50 259 ASP A N 1
ATOM 2111 C CA . ASP A 1 259 ? -6.596 19.717 6.264 1.00 92.50 259 ASP A CA 1
ATOM 2112 C C . ASP A 1 259 ? -7.875 19.228 6.992 1.00 92.50 259 ASP A C 1
ATOM 2114 O O . ASP A 1 259 ? -8.313 19.800 7.994 1.00 92.50 259 ASP A O 1
ATOM 2118 N N . GLY A 1 260 ? -8.514 18.159 6.498 1.00 89.06 260 GLY A N 1
ATOM 2119 C CA . GLY A 1 260 ? -9.662 17.538 7.157 1.00 89.06 260 GLY A CA 1
ATOM 2120 C C . GLY A 1 260 ? -9.385 16.953 8.551 1.00 89.06 260 GLY A C 1
ATOM 2121 O O . GLY A 1 260 ? -10.343 16.789 9.311 1.00 89.06 260 GLY A O 1
ATOM 2122 N N . TYR A 1 261 ? -8.131 16.656 8.912 1.00 92.12 261 TYR A N 1
ATOM 2123 C CA . TYR A 1 261 ? -7.765 16.187 10.252 1.00 92.12 261 TYR A CA 1
ATOM 2124 C C . TYR A 1 261 ? -7.568 17.340 11.239 1.00 92.12 261 TYR A C 1
ATOM 2126 O O . TYR A 1 261 ? -7.978 17.203 12.394 1.00 92.12 261 TYR A O 1
ATOM 2134 N N . ALA A 1 262 ? -7.056 18.493 10.791 1.00 95.44 262 ALA A N 1
ATOM 2135 C CA . ALA A 1 262 ? -6.970 19.710 11.608 1.00 95.44 262 ALA A CA 1
ATOM 2136 C C . ALA A 1 262 ? -8.346 20.124 12.155 1.00 95.44 262 ALA A C 1
ATOM 2138 O O . ALA A 1 262 ? -8.487 20.468 13.328 1.00 95.44 262 ALA A O 1
ATOM 2139 N N . VAL A 1 263 ? -9.390 19.986 11.331 1.00 94.81 263 VAL A N 1
ATOM 2140 C CA . VAL A 1 263 ? -10.784 20.276 11.705 1.00 94.81 263 VAL A CA 1
ATOM 2141 C C . VAL A 1 263 ? -11.270 19.457 12.912 1.00 94.81 263 VAL A C 1
ATOM 2143 O O . VAL A 1 263 ? -12.072 19.954 13.698 1.00 94.81 263 VAL A O 1
ATOM 2146 N N . GLN A 1 264 ? -10.769 18.234 13.120 1.00 93.19 264 GLN A N 1
ATOM 2147 C CA . GLN A 1 264 ? -11.132 17.422 14.294 1.00 93.19 264 GLN A CA 1
ATOM 2148 C C . GLN A 1 264 ? -10.618 18.029 15.605 1.00 93.19 264 GLN A C 1
ATOM 2150 O O . GLN A 1 264 ? -11.248 17.877 16.649 1.00 93.19 264 GLN A O 1
ATOM 2155 N N . GLU A 1 265 ? -9.471 18.704 15.555 1.00 94.81 265 GLU A N 1
ATOM 2156 C CA . GLU A 1 265 ? -8.868 19.375 16.704 1.00 94.81 265 GLU A CA 1
ATOM 2157 C C . GLU A 1 265 ? -9.496 20.762 16.908 1.00 94.81 265 GLU A C 1
ATOM 2159 O O . GLU A 1 265 ? -9.850 21.104 18.034 1.00 94.81 265 GLU A O 1
ATOM 2164 N N . LEU A 1 266 ? -9.757 21.502 15.822 1.00 94.75 266 LEU A N 1
ATOM 2165 C CA . LEU A 1 266 ? -10.508 22.765 15.854 1.00 94.75 266 LEU A CA 1
ATOM 2166 C C . LEU A 1 266 ? -11.920 22.593 16.440 1.00 94.75 266 LEU A C 1
ATOM 2168 O O . LEU A 1 266 ? -12.364 23.442 17.213 1.00 94.75 266 LEU A O 1
ATOM 2172 N N . LEU A 1 267 ? -12.595 21.472 16.153 1.00 93.44 267 LEU A N 1
ATOM 2173 C CA . LEU A 1 267 ? -13.912 21.166 16.721 1.00 93.44 267 LEU A CA 1
ATOM 2174 C C . LEU A 1 267 ? -13.914 21.078 18.252 1.00 93.44 267 LEU A C 1
ATOM 2176 O O . LEU A 1 267 ? -14.899 21.465 18.877 1.00 93.44 267 LEU A O 1
ATOM 2180 N N . LYS A 1 268 ? -12.821 20.622 18.880 1.00 93.06 268 LYS A N 1
ATOM 2181 C CA . LYS A 1 268 ? -12.714 20.578 20.352 1.00 93.06 268 LYS A CA 1
ATOM 2182 C C . LYS A 1 268 ? -12.792 21.982 20.951 1.00 93.06 268 LYS A C 1
ATOM 2184 O O . LYS A 1 268 ? -13.447 22.183 21.968 1.00 93.06 268 LYS A O 1
ATOM 2189 N N . ILE A 1 269 ? -12.149 22.944 20.287 1.00 92.94 269 ILE A N 1
ATOM 2190 C CA . ILE A 1 269 ? -12.121 24.356 20.676 1.00 92.94 269 ILE A CA 1
ATOM 2191 C C . ILE A 1 269 ? -13.499 24.993 20.456 1.00 92.94 269 ILE A C 1
ATOM 2193 O O . ILE A 1 269 ? -14.056 25.609 21.365 1.00 92.94 269 ILE A O 1
ATOM 2197 N N . THR A 1 270 ? -14.078 24.819 19.260 1.00 92.88 270 THR A N 1
ATOM 2198 C CA . THR A 1 270 ? -15.360 25.449 18.909 1.00 92.88 270 THR A CA 1
ATOM 2199 C C . THR A 1 270 ? -16.532 24.899 19.704 1.00 92.88 270 THR A C 1
ATOM 2201 O O . THR A 1 270 ? -17.406 25.673 20.076 1.00 92.88 270 THR A O 1
ATOM 2204 N N . ASN A 1 271 ? -16.561 23.594 19.991 1.00 90.50 271 ASN A N 1
ATOM 2205 C CA . ASN A 1 271 ? -17.654 22.995 20.758 1.00 90.50 271 ASN A CA 1
ATOM 2206 C C . ASN A 1 271 ? -17.658 23.515 22.201 1.00 90.50 271 ASN A C 1
ATOM 2208 O O . ASN A 1 271 ? -18.721 23.829 22.723 1.00 90.50 271 ASN A O 1
ATOM 2212 N N . LEU A 1 272 ? -16.483 23.704 22.815 1.00 89.75 272 LEU A N 1
ATOM 2213 C CA . LEU A 1 272 ? -16.371 24.272 24.162 1.00 89.75 272 LEU A CA 1
ATOM 2214 C C . LEU A 1 272 ? -16.884 25.726 24.199 1.00 89.75 272 LEU A C 1
ATOM 2216 O O . LEU A 1 272 ? -17.674 26.077 25.076 1.00 89.75 272 LEU A O 1
ATOM 2220 N N . LEU A 1 273 ? -16.527 26.550 23.202 1.00 87.06 273 LEU A N 1
ATOM 2221 C CA . LEU A 1 273 ? -17.095 27.900 23.046 1.00 87.06 273 LEU A CA 1
ATOM 2222 C C . LEU A 1 273 ? -18.613 27.875 22.809 1.00 87.06 273 LEU A C 1
ATOM 2224 O O . LEU A 1 273 ? -19.334 28.690 23.380 1.00 87.06 273 LEU A O 1
ATOM 2228 N N . GLN A 1 274 ? -19.110 26.943 21.994 1.00 85.88 274 GLN A N 1
ATOM 2229 C CA . GLN A 1 274 ? -20.534 26.823 21.677 1.00 85.88 274 GLN A CA 1
ATOM 2230 C C . GLN A 1 274 ? -21.353 26.397 22.904 1.00 85.88 274 GLN A C 1
ATOM 2232 O O . GLN A 1 274 ? -22.407 26.972 23.170 1.00 85.88 274 GLN A O 1
ATOM 2237 N N . GLU A 1 275 ? -20.860 25.439 23.693 1.00 85.19 275 GLU A N 1
ATOM 2238 C CA . GLU A 1 275 ? -21.472 25.037 24.963 1.00 85.19 275 GLU A CA 1
ATOM 2239 C C . GLU A 1 275 ? -21.502 26.191 25.975 1.00 85.19 275 GLU A C 1
ATOM 2241 O O . GLU A 1 275 ? -22.517 26.391 26.647 1.00 85.19 275 GLU A O 1
ATOM 2246 N N . ALA A 1 276 ? -20.430 26.987 26.059 1.00 82.50 276 ALA A N 1
ATOM 2247 C CA . ALA A 1 276 ? -20.384 28.173 26.912 1.00 82.50 276 ALA A CA 1
ATOM 2248 C C . ALA A 1 276 ? -21.374 29.261 26.452 1.00 82.50 276 ALA A C 1
ATOM 2250 O O . ALA A 1 276 ? -22.108 29.814 27.274 1.00 82.50 276 ALA A O 1
ATOM 2251 N N . GLN A 1 277 ? -21.448 29.530 25.144 1.00 79.44 277 GLN A N 1
ATOM 2252 C CA . GLN A 1 277 ? -22.372 30.506 24.560 1.00 79.44 277 GLN A CA 1
ATOM 2253 C C . GLN A 1 277 ? -23.837 30.106 24.795 1.00 79.44 277 GLN A C 1
ATOM 2255 O O . GLN A 1 277 ? -24.631 30.935 25.240 1.00 79.44 277 GLN A O 1
ATOM 2260 N N . ASN A 1 278 ? -24.179 28.829 24.594 1.00 74.06 278 ASN A N 1
ATOM 2261 C CA . ASN A 1 278 ? -25.532 28.314 24.819 1.00 74.06 278 ASN A CA 1
ATOM 2262 C C . ASN A 1 278 ? -25.960 28.435 26.296 1.00 74.06 278 ASN A C 1
ATOM 2264 O O . ASN A 1 278 ? -27.066 28.896 26.573 1.00 74.06 278 ASN A O 1
ATOM 2268 N N . ARG A 1 279 ? -25.068 28.120 27.250 1.00 71.25 279 ARG A N 1
ATOM 2269 C CA . ARG A 1 279 ? -25.319 28.325 28.694 1.00 71.25 279 ARG A CA 1
ATOM 2270 C C . ARG A 1 279 ? -25.492 29.804 29.061 1.00 71.25 279 ARG A C 1
ATOM 2272 O O . ARG A 1 279 ? -26.269 30.129 29.955 1.00 71.25 279 ARG A O 1
ATOM 2279 N N . GLY A 1 280 ? -24.799 30.711 28.368 1.00 58.41 280 GLY A N 1
ATOM 2280 C CA . GLY A 1 280 ? -24.987 32.157 28.524 1.00 58.41 280 GLY A CA 1
ATOM 2281 C C . GLY A 1 280 ? -26.383 32.625 28.095 1.00 58.41 280 GLY A C 1
ATOM 2282 O O . GLY A 1 280 ? -26.998 33.442 28.781 1.00 58.41 280 GLY A O 1
ATOM 2283 N N . SER A 1 281 ? -26.915 32.067 27.004 1.00 53.28 281 SER A N 1
ATOM 2284 C CA . SER A 1 281 ? -28.250 32.394 26.484 1.00 53.28 281 SER A CA 1
ATOM 2285 C C . SER A 1 281 ? -29.406 31.893 27.361 1.00 53.28 281 SER A C 1
ATOM 2287 O O . SER A 1 281 ? -30.458 32.531 27.387 1.00 53.28 281 SER A O 1
ATOM 2289 N N . GLU A 1 282 ? -29.230 30.812 28.128 1.00 48.88 282 GLU A N 1
ATOM 2290 C CA . GLU A 1 282 ? -30.245 30.349 29.094 1.00 48.88 282 GLU A CA 1
ATOM 2291 C C . GLU A 1 282 ? -30.424 31.316 30.283 1.00 48.88 282 GLU A C 1
ATOM 2293 O O . GLU A 1 282 ? -31.516 31.415 30.841 1.00 48.88 282 GLU A O 1
ATOM 2298 N N . SER A 1 283 ? -29.387 32.084 30.638 1.00 43.00 283 SER A N 1
ATOM 2299 C CA . SER A 1 283 ? -29.376 32.963 31.821 1.00 43.00 283 SER A CA 1
ATOM 2300 C C . SER A 1 283 ? -30.151 34.283 31.644 1.00 43.00 283 SER A C 1
ATOM 2302 O O . SER A 1 283 ? -30.592 34.883 32.623 1.00 43.00 283 SER A O 1
ATOM 2304 N N . MET A 1 284 ? -30.356 34.747 30.405 1.00 41.62 284 MET A N 1
ATOM 2305 C CA . MET A 1 284 ? -30.983 36.055 30.122 1.00 41.62 284 MET A CA 1
ATOM 2306 C C . MET A 1 284 ? -32.496 35.997 29.842 1.00 41.62 284 MET A C 1
ATOM 2308 O O . MET A 1 284 ? -33.155 37.033 29.778 1.00 41.62 284 MET A O 1
ATOM 2312 N N . ASN A 1 285 ? -33.090 34.805 29.744 1.00 40.78 285 ASN A N 1
ATOM 2313 C CA . ASN A 1 285 ? -34.493 34.617 29.346 1.00 40.78 285 ASN A CA 1
ATOM 2314 C C . ASN A 1 285 ? -35.515 34.675 30.507 1.00 40.78 285 ASN A C 1
ATOM 2316 O O . ASN A 1 285 ? -36.496 33.933 30.508 1.00 40.78 285 ASN A O 1
ATOM 2320 N N . GLN A 1 286 ? -35.325 35.569 31.489 1.00 41.97 286 GLN A N 1
ATOM 2321 C CA . GLN A 1 286 ? -36.351 35.856 32.514 1.00 41.97 286 GLN A CA 1
ATOM 2322 C C . GLN A 1 286 ? -36.828 37.314 32.586 1.00 41.97 286 GLN A C 1
ATOM 2324 O O . GLN A 1 286 ? -37.904 37.542 33.130 1.00 41.97 286 GLN A O 1
ATOM 2329 N N . ASN A 1 287 ? -36.111 38.288 32.011 1.00 40.69 287 ASN A N 1
ATOM 2330 C CA . ASN A 1 287 ? -36.513 39.702 32.033 1.00 40.69 287 ASN A CA 1
ATOM 2331 C C . ASN A 1 287 ? -36.191 40.411 30.704 1.00 40.69 287 ASN A C 1
ATOM 2333 O O . ASN A 1 287 ? -35.184 41.100 30.611 1.00 40.69 287 ASN A O 1
ATOM 2337 N N . ASP A 1 288 ? -37.053 40.280 29.691 1.00 36.62 288 ASP A N 1
ATOM 2338 C CA . ASP A 1 288 ? -37.902 41.423 29.311 1.00 36.62 288 ASP A CA 1
ATOM 2339 C C . ASP A 1 288 ? -38.967 41.059 28.265 1.00 36.62 288 ASP A C 1
ATOM 2341 O O . ASP A 1 288 ? -38.715 40.396 27.257 1.00 36.62 288 ASP A O 1
ATOM 2345 N N . ASN A 1 289 ? -40.199 41.515 28.491 1.00 41.31 289 ASN A N 1
ATOM 2346 C CA . ASN A 1 289 ? -41.358 41.086 27.710 1.00 41.31 289 ASN A CA 1
ATOM 2347 C C . ASN A 1 289 ? -41.657 42.046 26.543 1.00 41.31 289 ASN A C 1
ATOM 2349 O O . ASN A 1 289 ? -42.657 42.767 26.542 1.00 41.31 289 ASN A O 1
ATOM 2353 N N . ARG A 1 290 ? -40.779 42.053 25.530 1.00 41.44 290 ARG A N 1
ATOM 2354 C CA . ARG A 1 290 ? -41.040 42.671 24.215 1.00 41.44 290 ARG A CA 1
ATOM 2355 C C . ARG A 1 290 ? -40.596 41.765 23.069 1.00 41.44 290 ARG A C 1
ATOM 2357 O O . ARG A 1 290 ? -39.611 42.036 22.388 1.00 41.44 290 ARG A O 1
ATOM 2364 N N . LYS A 1 291 ? -41.382 40.716 22.806 1.00 39.75 291 LYS A N 1
ATOM 2365 C CA . LYS A 1 291 ? -41.274 39.950 21.557 1.00 39.75 291 LYS A CA 1
ATOM 2366 C C . LYS A 1 291 ? -41.605 40.844 20.358 1.00 39.75 291 LYS A C 1
ATOM 2368 O O . LYS A 1 291 ? -42.772 41.029 20.017 1.00 39.75 291 LYS A O 1
ATOM 2373 N N . ILE A 1 292 ? -40.570 41.319 19.667 1.00 42.91 292 ILE A N 1
ATOM 2374 C CA . ILE A 1 292 ? -40.628 41.355 18.205 1.00 42.91 292 ILE A CA 1
ATOM 2375 C C . ILE A 1 292 ? -40.743 39.889 17.789 1.00 42.91 292 ILE A C 1
ATOM 2377 O O . ILE A 1 292 ? -39.856 39.091 18.084 1.00 42.91 292 ILE A O 1
ATOM 2381 N N . ILE A 1 293 ? -41.871 39.512 17.189 1.00 49.62 293 ILE A N 1
ATOM 2382 C CA . ILE A 1 293 ? -42.064 38.155 16.680 1.00 49.62 293 ILE A CA 1
ATOM 2383 C C . ILE A 1 293 ? -41.328 38.070 15.341 1.00 49.62 293 ILE A C 1
ATOM 2385 O O . ILE A 1 293 ? -41.929 38.228 14.279 1.00 49.62 293 ILE A O 1
ATOM 2389 N N . GLU A 1 294 ? -40.017 37.834 15.389 1.00 45.44 294 GLU A N 1
ATOM 2390 C CA . GLU A 1 294 ? -39.345 37.210 14.254 1.00 45.44 294 GLU A CA 1
ATOM 2391 C C . GLU A 1 294 ? -39.866 35.776 14.150 1.00 45.44 294 GLU A C 1
ATOM 2393 O O . GLU A 1 294 ? -39.607 34.930 15.005 1.00 45.44 294 GLU A O 1
ATOM 2398 N N . PHE A 1 295 ? -40.664 35.527 13.111 1.00 48.44 295 PHE A N 1
ATOM 2399 C CA . PHE A 1 295 ? -41.212 34.213 12.786 1.00 48.44 295 PHE A CA 1
ATOM 2400 C C . PHE A 1 295 ? -40.091 33.313 12.240 1.00 48.44 295 PHE A C 1
ATOM 240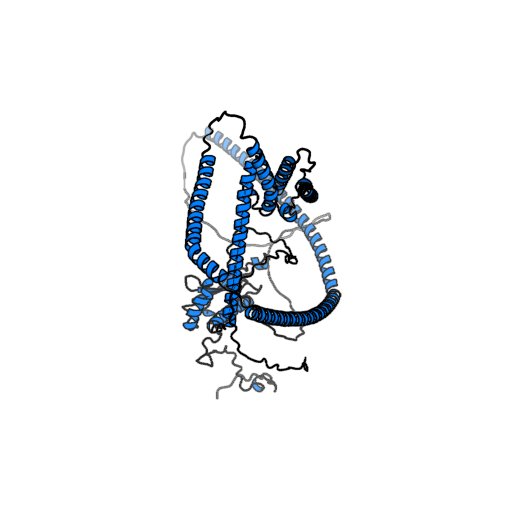2 O O . PHE A 1 295 ? -39.974 33.064 11.038 1.00 48.44 295 PHE A O 1
ATOM 2409 N N . ASN A 1 296 ? -39.209 32.866 13.133 1.00 54.94 296 ASN A N 1
ATOM 2410 C CA . ASN A 1 296 ? -38.091 32.011 12.781 1.00 54.94 296 ASN A CA 1
ATOM 2411 C C . ASN A 1 296 ? -38.565 30.559 12.647 1.00 54.94 296 ASN A C 1
ATOM 2413 O O . ASN A 1 296 ? -38.564 29.783 13.600 1.00 54.94 296 ASN A O 1
ATOM 2417 N N . ILE A 1 297 ? -38.948 30.191 11.423 1.00 58.62 297 ILE A N 1
ATOM 2418 C CA . ILE A 1 297 ? -39.408 28.846 11.036 1.00 58.62 297 ILE A CA 1
ATOM 2419 C C . ILE A 1 297 ? -38.431 27.741 11.496 1.00 58.62 297 ILE A C 1
ATOM 2421 O O . ILE A 1 297 ? -38.847 26.610 11.738 1.00 58.62 297 ILE A O 1
ATOM 2425 N N . SER A 1 298 ? -37.139 28.050 11.663 1.00 60.00 298 SER A N 1
ATOM 2426 C CA . SER A 1 298 ? -36.141 27.109 12.190 1.00 60.00 298 SER A CA 1
ATOM 2427 C C . SER A 1 298 ? -36.405 26.684 13.641 1.00 60.00 298 SER A C 1
ATOM 2429 O O . SER A 1 298 ? -36.189 25.517 13.970 1.00 60.00 298 SER A O 1
ATOM 2431 N N . ASP A 1 299 ? -36.894 27.589 14.492 1.00 61.03 299 ASP A N 1
ATOM 2432 C CA . ASP A 1 299 ? -37.129 27.306 15.912 1.00 61.03 299 ASP A CA 1
ATOM 2433 C C . ASP A 1 299 ? -38.395 26.462 16.092 1.00 61.03 299 ASP A C 1
ATOM 2435 O O . ASP A 1 299 ? -38.332 25.420 16.743 1.00 61.03 299 ASP A O 1
ATOM 2439 N N . GLU A 1 300 ? -39.488 26.789 15.388 1.00 61.41 300 GLU A N 1
ATOM 2440 C CA . GLU A 1 300 ? -40.674 25.918 15.317 1.00 61.41 300 GLU A CA 1
ATOM 2441 C C . GLU A 1 300 ? -40.334 24.537 14.734 1.00 61.41 300 GLU A C 1
ATOM 2443 O O . GLU A 1 300 ? -40.838 23.527 15.218 1.00 61.41 300 GLU A O 1
ATOM 2448 N N . ILE A 1 301 ? -39.448 24.445 13.732 1.00 69.44 301 ILE A N 1
ATOM 2449 C CA . ILE A 1 301 ? -38.982 23.158 13.185 1.00 69.44 301 ILE A CA 1
ATOM 2450 C C . ILE A 1 301 ? -38.157 22.370 14.211 1.00 69.44 301 ILE A C 1
ATOM 2452 O O . ILE A 1 301 ? -38.244 21.139 14.246 1.00 69.44 301 ILE A O 1
ATOM 2456 N N . ASN A 1 302 ? -37.346 23.033 15.033 1.00 74.12 302 ASN A N 1
ATOM 2457 C CA . ASN A 1 302 ? -36.552 22.370 16.064 1.00 74.12 302 ASN A CA 1
ATOM 2458 C C . ASN A 1 302 ? -37.422 21.940 17.255 1.00 74.12 302 ASN A C 1
ATOM 2460 O O . ASN A 1 302 ? -37.276 20.807 17.716 1.00 74.12 302 ASN A O 1
ATOM 2464 N N . GLU A 1 303 ? -38.408 22.742 17.664 1.00 76.25 303 GLU A N 1
ATOM 2465 C CA . GLU A 1 303 ? -39.463 22.303 18.583 1.00 76.25 303 GLU A CA 1
ATOM 2466 C C . GLU A 1 303 ? -40.284 21.147 17.990 1.00 76.25 303 GLU A C 1
ATOM 2468 O O . GLU A 1 303 ? -40.544 20.171 18.694 1.00 76.25 303 GLU A O 1
ATOM 2473 N N . LEU A 1 304 ? -40.614 21.155 16.689 1.00 79.06 304 LEU A N 1
ATOM 2474 C CA . LEU A 1 304 ? -41.292 20.031 16.023 1.00 79.06 304 LEU A CA 1
ATOM 2475 C C . LEU A 1 304 ? -40.446 18.751 16.026 1.00 79.06 304 LEU A C 1
ATOM 2477 O O . LEU A 1 304 ? -40.982 17.655 16.189 1.00 79.06 304 LEU A O 1
ATOM 2481 N N . LYS A 1 305 ? -39.125 18.857 15.835 1.00 80.44 305 LYS A N 1
ATOM 2482 C CA . LYS A 1 305 ? -38.207 17.708 15.913 1.00 80.44 305 LYS A CA 1
ATOM 2483 C C . LYS A 1 305 ? -38.140 17.166 17.337 1.00 80.44 305 LYS A C 1
ATOM 2485 O O . LYS A 1 305 ? -38.299 15.960 17.510 1.00 80.44 305 LYS A O 1
ATOM 2490 N N . SER A 1 306 ? -37.967 18.033 18.333 1.00 82.69 306 SER A N 1
ATOM 2491 C CA . SER A 1 306 ? -37.890 17.654 19.748 1.00 82.69 306 SER A CA 1
ATOM 2492 C C . SER A 1 306 ? -39.206 17.059 20.250 1.00 82.69 306 SER A C 1
ATOM 2494 O O . SER A 1 306 ? -39.204 15.997 20.864 1.00 82.69 306 SER A O 1
ATOM 2496 N N . THR A 1 307 ? -40.352 17.660 19.921 1.00 85.94 307 THR A N 1
ATOM 2497 C CA . THR A 1 307 ? -41.678 17.114 20.261 1.00 85.94 307 THR A CA 1
ATOM 2498 C C . THR A 1 307 ? -41.966 15.804 19.529 1.00 85.94 307 THR A C 1
ATOM 2500 O O . THR A 1 307 ? -42.475 14.871 20.147 1.00 85.94 307 THR A O 1
ATOM 2503 N N . ARG A 1 308 ? -41.571 15.656 18.255 1.00 84.62 308 ARG A N 1
ATOM 2504 C CA . ARG A 1 308 ? -41.660 14.376 17.526 1.00 84.62 308 ARG A CA 1
ATOM 2505 C C . ARG A 1 308 ? -40.745 13.301 18.121 1.00 84.62 308 ARG A C 1
ATOM 2507 O O . ARG A 1 308 ? -41.158 12.145 18.209 1.00 84.62 308 ARG A O 1
ATOM 2514 N N . GLN A 1 309 ? -39.533 13.657 18.547 1.00 86.88 309 GLN A N 1
ATOM 2515 C CA . GLN A 1 309 ? -38.629 12.750 19.258 1.00 86.88 309 GLN A CA 1
ATOM 2516 C C . GLN A 1 309 ? -39.224 12.332 20.606 1.00 86.88 309 GLN A C 1
ATOM 2518 O O . GLN A 1 309 ? -39.319 11.134 20.859 1.00 86.88 309 GLN A O 1
ATOM 2523 N N . LEU A 1 310 ? -39.714 13.275 21.415 1.00 88.12 310 LEU A N 1
ATOM 2524 C CA . LEU A 1 310 ? -40.383 13.000 22.689 1.00 88.12 310 LEU A CA 1
ATOM 2525 C C . LEU A 1 310 ? -41.644 12.145 22.513 1.00 88.12 310 LEU A C 1
ATOM 2527 O O . LEU A 1 310 ? -41.834 11.204 23.272 1.00 88.12 310 LEU A O 1
ATOM 2531 N N . ALA A 1 311 ? -42.461 12.386 21.485 1.00 89.00 311 ALA A N 1
ATOM 2532 C CA . ALA A 1 311 ? -43.617 11.546 21.166 1.00 89.00 311 ALA A CA 1
ATOM 2533 C C . ALA A 1 311 ? -43.203 10.117 20.758 1.00 89.00 311 ALA A C 1
ATOM 2535 O O . ALA A 1 311 ? -43.830 9.139 21.175 1.00 89.00 311 ALA A O 1
ATOM 2536 N N . SER A 1 312 ? -42.110 9.968 19.997 1.00 89.19 312 SER A N 1
ATOM 2537 C CA . SER A 1 312 ? -41.560 8.646 19.668 1.00 89.19 312 SER A CA 1
ATOM 2538 C C . SER A 1 312 ? -41.009 7.928 20.907 1.00 89.19 312 SER A C 1
ATOM 2540 O O . SER A 1 312 ? -41.313 6.756 21.114 1.00 89.19 312 SER A O 1
ATOM 2542 N N . LEU A 1 313 ? -40.303 8.647 21.787 1.00 92.06 313 LEU A N 1
ATOM 2543 C CA . LEU A 1 313 ? -39.796 8.148 23.067 1.00 92.06 313 LEU A CA 1
ATOM 2544 C C . LEU A 1 313 ? -40.926 7.766 24.022 1.00 92.06 313 LEU A C 1
ATOM 2546 O O . LEU A 1 313 ? -40.837 6.728 24.660 1.00 92.06 313 LEU A O 1
ATOM 2550 N N . LEU A 1 314 ? -42.007 8.544 24.088 1.00 93.06 314 LEU A N 1
ATOM 2551 C CA . LEU A 1 314 ? -43.198 8.218 24.873 1.00 93.06 314 LEU A CA 1
ATOM 2552 C C . LEU A 1 314 ? -43.841 6.913 24.385 1.00 93.06 314 LEU A C 1
ATOM 2554 O O . LEU A 1 314 ? -44.258 6.094 25.197 1.00 93.06 314 LEU A O 1
ATOM 2558 N N . THR A 1 315 ? -43.865 6.693 23.068 1.00 91.50 315 THR A N 1
ATOM 2559 C CA . THR A 1 315 ? -44.399 5.460 22.469 1.00 91.50 315 THR A CA 1
ATOM 2560 C C . THR A 1 315 ? -43.494 4.258 22.763 1.00 91.50 315 THR A C 1
ATOM 2562 O O . THR A 1 315 ? -43.984 3.208 23.172 1.00 91.50 315 THR A O 1
ATOM 2565 N N . VAL A 1 316 ? -42.171 4.414 22.624 1.00 91.69 316 VAL A N 1
ATOM 2566 C CA . VAL A 1 316 ? -41.183 3.368 22.951 1.00 91.69 316 VAL A CA 1
ATOM 2567 C C . VAL A 1 316 ? -41.196 3.043 24.445 1.00 91.69 316 VAL A C 1
ATOM 2569 O O . VAL A 1 316 ? -41.280 1.874 24.807 1.00 91.69 316 VAL A O 1
ATOM 2572 N N . ASN A 1 317 ? -41.182 4.054 25.313 1.00 92.88 317 ASN A N 1
ATOM 2573 C CA . ASN A 1 317 ? -41.224 3.882 26.765 1.00 92.88 317 ASN A CA 1
ATOM 2574 C C . ASN A 1 317 ? -42.571 3.318 27.236 1.00 92.88 317 ASN A C 1
ATOM 2576 O O . ASN A 1 317 ? -42.606 2.551 28.190 1.00 92.88 317 ASN A O 1
ATOM 2580 N N . GLY A 1 318 ? -43.674 3.648 26.559 1.00 94.88 318 GLY A N 1
ATOM 2581 C CA . GLY A 1 318 ? -44.976 3.024 26.792 1.00 94.88 318 GLY A CA 1
ATOM 2582 C C . GLY A 1 318 ? -44.976 1.534 26.442 1.00 94.88 318 GLY A C 1
ATOM 2583 O O . GLY A 1 318 ? -45.485 0.729 27.217 1.00 94.88 318 GLY A O 1
ATOM 2584 N N . ALA A 1 319 ? -44.352 1.154 25.322 1.00 92.25 319 ALA A N 1
ATOM 2585 C CA . ALA A 1 319 ? -44.207 -0.244 24.919 1.00 92.25 319 ALA A CA 1
ATOM 2586 C C . ALA A 1 319 ? -43.282 -1.033 25.864 1.00 92.25 319 ALA A C 1
ATOM 2588 O O . ALA A 1 319 ? -43.662 -2.105 26.329 1.00 92.25 319 ALA A O 1
ATOM 2589 N N . THR A 1 320 ? -42.111 -0.495 26.226 1.00 91.62 320 THR A N 1
ATOM 2590 C CA . THR A 1 320 ? -41.210 -1.167 27.179 1.00 91.62 320 THR A CA 1
ATOM 2591 C C . THR A 1 320 ? -41.828 -1.268 28.571 1.00 91.62 320 THR A C 1
ATOM 2593 O O . THR A 1 320 ? -41.688 -2.303 29.218 1.00 91.62 320 THR A O 1
ATOM 2596 N N . LEU A 1 321 ? -42.563 -0.248 29.027 1.00 93.25 321 LEU A N 1
ATOM 2597 C CA . LEU A 1 321 ? -43.303 -0.296 30.288 1.00 93.25 321 LEU A CA 1
ATOM 2598 C C . LEU A 1 321 ? -44.429 -1.339 30.251 1.00 93.25 321 LEU A C 1
ATOM 2600 O O . LEU A 1 321 ? -44.604 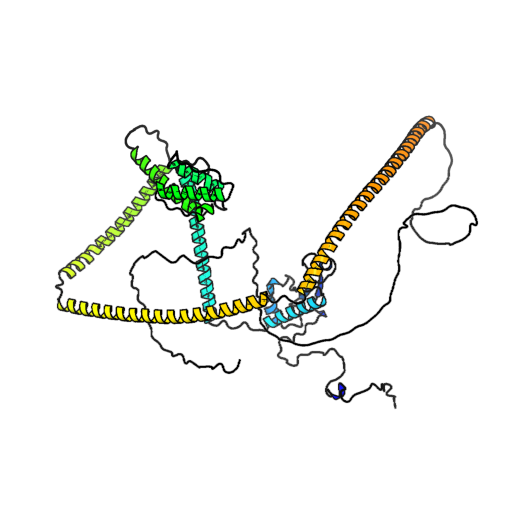-2.057 31.233 1.00 93.25 321 LEU A O 1
ATOM 2604 N N . PHE A 1 322 ? -45.155 -1.467 29.135 1.00 92.06 322 PHE A N 1
ATOM 2605 C CA . PHE A 1 322 ? -46.167 -2.510 28.943 1.00 92.06 322 PHE A CA 1
ATOM 2606 C C . PHE A 1 322 ? -45.552 -3.917 28.996 1.00 92.06 322 PHE A C 1
ATOM 2608 O O . PHE A 1 322 ? -46.040 -4.761 29.746 1.00 92.06 322 PHE A O 1
ATOM 2615 N N . ASP A 1 323 ? -44.442 -4.152 28.289 1.00 91.31 323 ASP A N 1
ATOM 2616 C CA . ASP A 1 323 ? -43.723 -5.433 28.316 1.00 91.31 323 ASP A CA 1
ATOM 2617 C C . ASP A 1 323 ? -43.187 -5.766 29.721 1.00 91.31 323 ASP A C 1
ATOM 2619 O O . ASP A 1 323 ? -43.253 -6.915 30.164 1.00 91.31 323 ASP A O 1
ATOM 2623 N N . LEU A 1 324 ? -42.672 -4.768 30.448 1.00 90.25 324 LEU A N 1
ATOM 2624 C CA . LEU A 1 324 ? -42.185 -4.931 31.821 1.00 90.25 324 LEU A CA 1
ATOM 2625 C C . LEU A 1 324 ? -43.325 -5.214 32.812 1.00 90.25 324 LEU A C 1
ATOM 2627 O O . LEU A 1 324 ? -43.176 -6.091 33.659 1.00 90.25 324 LEU A O 1
ATOM 2631 N N . LEU A 1 325 ? -44.473 -4.539 32.687 1.00 91.44 325 LEU A N 1
ATOM 2632 C CA . LEU A 1 325 ? -45.673 -4.817 33.490 1.00 91.44 325 LEU A CA 1
ATOM 2633 C C . LEU A 1 325 ? -46.283 -6.186 33.170 1.00 91.44 325 LEU A C 1
ATOM 2635 O O . LEU A 1 325 ? -46.717 -6.878 34.088 1.00 91.44 325 LEU A O 1
ATOM 2639 N N . GLY A 1 326 ? -46.267 -6.610 31.902 1.00 89.44 326 GLY A N 1
ATOM 2640 C CA . GLY A 1 326 ? -46.657 -7.964 31.505 1.00 89.44 326 GLY A CA 1
ATOM 2641 C C . GLY A 1 326 ? -45.776 -9.027 32.168 1.00 89.44 326 GLY A C 1
ATOM 2642 O O . GLY A 1 326 ? -46.285 -10.013 32.700 1.00 89.44 326 GLY A O 1
ATOM 2643 N N . ARG A 1 327 ? -44.460 -8.783 32.227 1.00 90.81 327 ARG A N 1
ATOM 2644 C CA . ARG A 1 327 ? -43.498 -9.650 32.926 1.00 90.81 327 ARG A CA 1
ATOM 2645 C C . ARG A 1 327 ? -43.555 -9.551 34.450 1.00 90.81 327 ARG A C 1
ATOM 2647 O O . ARG A 1 327 ? -43.079 -10.473 35.100 1.00 90.81 327 ARG A O 1
ATOM 2654 N N . GLU A 1 328 ? -44.125 -8.505 35.054 1.00 90.88 328 GLU A N 1
ATOM 2655 C CA . GLU A 1 328 ? -44.163 -8.382 36.524 1.00 90.88 328 GLU A CA 1
ATOM 2656 C C . GLU A 1 328 ? -44.958 -9.521 37.181 1.00 90.88 328 GLU A C 1
ATOM 2658 O O . GLU A 1 328 ? -44.640 -9.900 38.304 1.00 90.88 328 GLU A O 1
ATOM 2663 N N . VAL A 1 329 ? -45.928 -10.135 36.490 1.00 87.31 329 VAL A N 1
ATOM 2664 C CA . VAL A 1 329 ? -46.616 -11.340 36.993 1.00 87.31 329 VAL A CA 1
ATOM 2665 C C . VAL A 1 329 ? -45.635 -12.514 37.108 1.00 87.31 329 VAL A C 1
ATOM 2667 O O . VAL A 1 329 ? -45.472 -13.072 38.192 1.00 87.31 329 VAL A O 1
ATOM 2670 N N . GLU A 1 330 ? -44.901 -12.823 36.035 1.00 88.06 330 GLU A N 1
ATOM 2671 C CA . GLU A 1 330 ? -43.876 -13.877 36.024 1.00 88.06 330 GLU A CA 1
ATOM 2672 C C . GLU A 1 330 ? -42.741 -13.578 37.014 1.00 88.06 330 GLU A C 1
ATOM 2674 O O . GLU A 1 330 ? -42.325 -14.444 37.781 1.00 88.06 330 GLU A O 1
ATOM 2679 N N . LEU A 1 331 ? -42.255 -12.333 37.047 1.00 87.31 331 LEU A N 1
ATOM 2680 C CA . LEU A 1 331 ? -41.202 -11.891 37.960 1.00 87.31 331 LEU A CA 1
ATOM 2681 C C . LEU A 1 331 ? -41.654 -11.954 39.419 1.00 87.31 331 LEU A C 1
ATOM 2683 O O . LEU A 1 331 ? -40.840 -12.278 40.283 1.00 87.31 331 LEU A O 1
ATOM 2687 N N . ARG A 1 332 ? -42.929 -11.682 39.715 1.00 87.94 332 ARG A N 1
ATOM 2688 C CA . ARG A 1 332 ? -43.514 -11.827 41.052 1.00 87.94 332 ARG A CA 1
ATOM 2689 C C . ARG A 1 332 ? -43.649 -13.293 41.450 1.00 87.94 332 ARG A C 1
ATOM 2691 O O . ARG A 1 332 ? -43.314 -13.618 42.585 1.00 87.94 332 ARG A O 1
ATOM 2698 N N . ASP A 1 333 ? -44.046 -14.176 40.539 1.00 86.06 333 ASP A N 1
ATOM 2699 C CA . ASP A 1 333 ? -44.105 -15.618 40.801 1.00 86.06 333 ASP A CA 1
ATOM 2700 C C . ASP A 1 333 ? -42.708 -16.228 40.971 1.00 86.06 333 ASP A C 1
ATOM 2702 O O . ASP A 1 333 ? -42.495 -17.048 41.866 1.00 86.06 333 ASP A O 1
ATOM 2706 N N . ILE A 1 334 ? -41.714 -15.776 40.201 1.00 86.19 334 ILE A N 1
ATOM 2707 C CA . ILE A 1 334 ? -40.300 -16.119 40.409 1.00 86.19 334 ILE A CA 1
ATOM 2708 C C . ILE A 1 334 ? -39.824 -15.597 41.770 1.00 86.19 334 ILE A C 1
ATOM 2710 O O . ILE A 1 334 ? -39.209 -16.347 42.526 1.00 86.19 334 ILE A O 1
ATOM 2714 N N . ARG A 1 335 ? -40.124 -14.339 42.121 1.00 87.50 335 ARG A N 1
ATOM 2715 C CA . ARG A 1 335 ? -39.739 -13.717 43.401 1.00 87.50 335 ARG A CA 1
ATOM 2716 C C . ARG A 1 335 ? -40.363 -14.451 44.588 1.00 87.50 335 ARG A C 1
ATOM 2718 O O . ARG A 1 335 ? -39.651 -14.751 45.538 1.00 87.50 335 ARG A O 1
ATOM 2725 N N . ASN A 1 336 ? -41.642 -14.816 44.502 1.00 85.44 336 ASN A N 1
ATOM 2726 C CA . ASN A 1 336 ? -42.347 -15.606 45.511 1.00 85.44 336 ASN A CA 1
ATOM 2727 C C . ASN A 1 336 ? -41.789 -17.034 45.610 1.00 85.44 336 ASN A C 1
ATOM 2729 O O . ASN A 1 336 ? -41.526 -17.497 46.716 1.00 85.44 336 ASN A O 1
ATOM 2733 N N . ASN A 1 337 ? -41.525 -17.711 44.486 1.00 81.75 337 ASN A N 1
ATOM 2734 C CA . ASN A 1 337 ? -40.893 -19.037 44.489 1.00 81.75 337 ASN A CA 1
ATOM 2735 C C . ASN A 1 337 ? -39.476 -19.007 45.074 1.00 81.75 337 ASN A C 1
ATOM 2737 O O . ASN A 1 337 ? -39.089 -19.931 45.781 1.00 81.75 337 ASN A O 1
ATOM 2741 N N . LYS A 1 338 ? -38.688 -17.961 44.797 1.00 77.50 338 LYS A N 1
ATOM 2742 C CA . LYS A 1 338 ? -37.330 -17.797 45.339 1.00 77.50 338 LYS A CA 1
ATOM 2743 C C . LYS A 1 338 ? -37.344 -17.401 46.818 1.00 77.50 338 LYS A C 1
ATOM 2745 O O . LYS A 1 338 ? -36.526 -17.922 47.563 1.00 77.50 338 LYS A O 1
ATOM 2750 N N . ALA A 1 339 ? -38.275 -16.549 47.249 1.00 78.56 339 ALA A N 1
ATOM 2751 C CA . ALA A 1 339 ? -38.445 -16.160 48.652 1.00 78.56 339 ALA A CA 1
ATOM 2752 C C . ALA A 1 339 ? -39.058 -17.278 49.516 1.00 78.56 339 ALA A C 1
ATOM 2754 O O . ALA A 1 339 ? -38.739 -17.388 50.695 1.00 78.56 339 ALA A O 1
ATOM 2755 N N . GLY A 1 340 ? -39.908 -18.126 48.930 1.00 73.25 340 GLY A N 1
ATOM 2756 C CA . GLY A 1 340 ? -40.444 -19.332 49.566 1.00 73.25 340 GLY A CA 1
ATOM 2757 C C . GLY A 1 340 ? -39.474 -20.518 49.569 1.00 73.25 340 GLY A C 1
ATOM 2758 O O . GLY A 1 340 ? -39.722 -21.505 50.261 1.00 73.25 340 GLY A O 1
ATOM 2759 N N . ARG A 1 341 ? -38.362 -20.443 48.824 1.00 72.06 341 ARG A N 1
ATOM 2760 C CA . ARG A 1 341 ? -37.333 -21.485 48.813 1.00 72.06 341 ARG A CA 1
ATOM 2761 C C . ARG A 1 341 ? -36.469 -21.352 50.064 1.00 72.06 341 ARG A C 1
ATOM 2763 O O . ARG A 1 341 ? -35.571 -20.517 50.126 1.00 72.06 341 ARG A O 1
ATOM 2770 N N . GLN A 1 342 ? -36.720 -22.205 51.051 1.00 68.88 342 GLN A N 1
ATOM 2771 C CA . GLN A 1 342 ? -35.724 -22.460 52.087 1.00 68.88 342 GLN A CA 1
ATOM 2772 C C . GLN A 1 342 ? -34.509 -23.101 51.411 1.00 68.88 342 GLN A C 1
ATOM 2774 O O . GLN A 1 342 ? -34.640 -24.117 50.729 1.00 68.88 342 GLN A O 1
ATOM 2779 N N . PHE A 1 343 ? -33.348 -22.466 51.540 1.00 67.00 343 PHE A N 1
ATOM 2780 C CA . PHE A 1 343 ? -32.102 -23.011 51.023 1.00 67.00 343 PHE A CA 1
ATOM 2781 C C . PHE A 1 343 ? -31.550 -24.020 52.024 1.00 67.00 343 PHE A C 1
ATOM 2783 O O . PHE A 1 343 ? -31.327 -23.668 53.183 1.00 67.00 343 PHE A O 1
ATOM 2790 N N . ASP A 1 344 ? -31.293 -25.247 51.574 1.00 76.94 344 ASP A N 1
ATOM 2791 C CA . ASP A 1 344 ? -30.483 -26.174 52.353 1.00 76.94 344 ASP A CA 1
ATOM 2792 C C . ASP A 1 344 ? -29.028 -25.681 52.337 1.00 76.94 344 ASP A C 1
ATOM 2794 O O . ASP A 1 344 ? -28.408 -25.515 51.281 1.00 76.94 344 ASP A O 1
ATOM 2798 N N . THR A 1 345 ? -28.471 -25.429 53.521 1.00 80.31 345 THR A N 1
ATOM 2799 C CA . THR A 1 345 ? -27.065 -25.041 53.670 1.00 80.31 345 THR A CA 1
ATOM 2800 C C . THR A 1 345 ? -26.104 -26.099 53.127 1.00 80.31 345 THR A C 1
ATOM 2802 O O . THR A 1 345 ? -25.022 -25.729 52.678 1.00 80.31 345 THR A O 1
ATOM 2805 N N . ALA A 1 346 ? -26.491 -27.380 53.084 1.00 84.19 346 ALA A N 1
ATOM 2806 C CA . ALA A 1 346 ? -25.680 -28.444 52.493 1.00 84.19 346 ALA A CA 1
ATOM 2807 C C . ALA A 1 346 ? -25.607 -28.360 50.953 1.00 84.19 346 ALA A C 1
ATOM 2809 O O . ALA A 1 346 ? -24.538 -28.579 50.375 1.00 84.19 346 ALA A O 1
ATOM 2810 N N . GLU A 1 347 ? -26.702 -27.984 50.277 1.00 84.12 347 GLU A N 1
ATOM 2811 C CA . GLU A 1 347 ? -26.708 -27.726 48.825 1.00 84.12 347 GLU A CA 1
ATOM 2812 C C . GLU A 1 347 ? -25.847 -26.502 48.473 1.00 84.12 347 GLU A C 1
ATOM 2814 O O . GLU A 1 347 ? -25.104 -26.514 47.493 1.00 84.12 347 GLU A O 1
ATOM 2819 N N . ILE A 1 348 ? -25.894 -25.450 49.300 1.00 85.38 348 ILE A N 1
ATOM 2820 C CA . ILE A 1 348 ? -25.041 -24.266 49.117 1.00 85.38 348 ILE A CA 1
ATOM 2821 C C . ILE A 1 348 ? -23.561 -24.610 49.335 1.00 85.38 348 ILE A C 1
ATOM 2823 O O . ILE A 1 348 ? -22.717 -24.177 48.551 1.00 85.38 348 ILE A O 1
ATOM 2827 N N . GLU A 1 349 ? -23.225 -25.386 50.369 1.00 89.31 349 GLU A N 1
ATOM 2828 C CA . GLU A 1 349 ? -21.834 -25.753 50.666 1.00 89.31 349 GLU A CA 1
ATOM 2829 C C . GLU A 1 349 ? -21.230 -26.660 49.581 1.00 89.31 349 GLU A C 1
ATOM 2831 O O . GLU A 1 349 ? -20.065 -26.495 49.215 1.00 89.31 349 GLU A O 1
ATOM 2836 N N . THR A 1 350 ? -22.014 -27.594 49.035 1.00 90.62 350 THR A N 1
ATOM 2837 C CA . THR A 1 350 ? -21.583 -28.447 47.913 1.00 90.62 350 THR A CA 1
ATOM 2838 C C . THR A 1 350 ? -21.406 -27.639 46.629 1.00 90.62 350 THR A C 1
ATOM 2840 O O . THR A 1 350 ? -20.329 -27.693 46.039 1.00 90.62 350 THR A O 1
ATOM 2843 N N . ALA A 1 351 ? -22.364 -26.778 46.266 1.00 89.31 351 ALA A N 1
ATOM 2844 C CA . ALA A 1 351 ? -22.213 -25.876 45.122 1.00 89.31 351 ALA A CA 1
ATOM 2845 C C . ALA A 1 351 ? -20.998 -24.932 45.256 1.00 89.31 351 ALA A C 1
ATOM 2847 O O . ALA A 1 351 ? -20.299 -24.674 44.277 1.00 89.31 351 ALA A O 1
ATOM 2848 N N . LEU A 1 352 ? -20.698 -24.440 46.466 1.00 91.12 352 LEU A N 1
ATOM 2849 C CA . LEU A 1 352 ? -19.496 -23.639 46.730 1.00 91.12 352 LEU A CA 1
ATOM 2850 C C . LEU A 1 352 ? -18.202 -24.440 46.545 1.00 91.12 352 LEU A C 1
ATOM 2852 O O . LEU A 1 352 ? -17.242 -23.905 45.991 1.00 91.12 352 LEU A O 1
ATOM 2856 N N . LYS A 1 353 ? -18.161 -25.707 46.977 1.00 94.94 353 LYS A N 1
ATOM 2857 C CA . LYS A 1 353 ? -17.004 -26.592 46.757 1.00 94.94 353 LYS A CA 1
ATOM 2858 C C . LYS A 1 353 ? -16.771 -26.836 45.268 1.00 94.94 353 LYS A C 1
ATOM 2860 O O . LYS A 1 353 ? -15.645 -26.641 44.816 1.00 94.94 353 LYS A O 1
ATOM 2865 N N . ASP A 1 354 ? -17.825 -27.131 44.510 1.00 94.69 354 ASP A N 1
ATOM 2866 C CA . ASP A 1 354 ? -17.747 -27.331 43.058 1.00 94.69 354 ASP A CA 1
ATOM 2867 C C . ASP A 1 354 ? -17.257 -26.064 42.334 1.00 94.69 354 ASP A C 1
ATOM 2869 O O . ASP A 1 354 ? -16.415 -26.138 41.438 1.00 94.69 354 ASP A O 1
ATOM 2873 N N . VAL A 1 355 ? -17.725 -24.874 42.731 1.00 95.94 355 VAL A N 1
ATOM 2874 C CA . VAL A 1 355 ? -17.237 -23.595 42.177 1.00 95.94 355 VAL A CA 1
ATOM 2875 C C . VAL A 1 355 ? -15.761 -23.362 42.517 1.00 95.94 355 VAL A C 1
ATOM 2877 O O . VAL A 1 355 ? -14.992 -22.966 41.642 1.00 95.94 355 VAL A O 1
ATOM 2880 N N . ILE A 1 356 ? -15.332 -23.649 43.751 1.00 95.62 356 ILE A N 1
ATOM 2881 C CA . ILE A 1 356 ? -13.924 -23.531 44.163 1.00 95.62 356 ILE A CA 1
ATOM 2882 C C . ILE A 1 356 ? -13.036 -24.521 43.394 1.00 95.62 356 ILE A C 1
ATOM 2884 O O . ILE A 1 356 ? -11.919 -24.167 43.014 1.00 95.62 356 ILE A O 1
ATOM 2888 N N . GLU A 1 357 ? -13.499 -25.746 43.147 1.00 96.62 357 GLU A N 1
ATOM 2889 C CA . GLU A 1 357 ? -12.752 -26.750 42.385 1.00 96.62 357 GLU A CA 1
ATOM 2890 C C . GLU A 1 357 ? -12.650 -26.381 40.897 1.00 96.62 357 GLU A C 1
ATOM 2892 O O . GLU A 1 357 ? -11.557 -26.430 40.326 1.00 96.62 357 GLU A O 1
ATOM 2897 N N . ASN A 1 358 ? -13.738 -25.890 40.296 1.00 96.31 358 ASN A N 1
ATOM 2898 C CA . ASN A 1 358 ? -13.724 -25.357 38.932 1.00 96.31 358 ASN A CA 1
ATOM 2899 C C . ASN A 1 358 ? -12.789 -24.141 38.800 1.00 96.31 358 ASN A C 1
ATOM 2901 O O . ASN A 1 358 ? -11.936 -24.135 37.916 1.00 96.31 358 ASN A O 1
ATOM 2905 N N . MET A 1 359 ? -12.843 -23.174 39.724 1.00 95.81 359 MET A N 1
ATOM 2906 C CA . MET A 1 359 ? -11.894 -22.050 39.755 1.00 95.81 359 MET A CA 1
ATOM 2907 C C . MET A 1 359 ? -10.439 -22.516 39.893 1.00 95.81 359 MET A C 1
ATOM 2909 O O . MET A 1 359 ? -9.552 -21.980 39.234 1.00 95.81 359 MET A O 1
ATOM 2913 N N . ARG A 1 360 ? -10.158 -23.522 40.734 1.00 97.19 360 ARG A N 1
ATOM 2914 C CA . ARG A 1 360 ? -8.803 -24.093 40.858 1.00 97.19 360 ARG A CA 1
ATOM 2915 C C . ARG A 1 360 ? -8.329 -24.715 39.548 1.00 97.19 360 ARG A C 1
ATOM 2917 O O . ARG A 1 360 ? -7.160 -24.564 39.203 1.00 97.19 360 ARG A O 1
ATOM 2924 N N . LYS A 1 361 ? -9.225 -25.377 38.815 1.00 96.81 361 LYS A N 1
ATOM 2925 C CA . LYS A 1 361 ? -8.939 -25.949 37.498 1.00 96.81 361 LYS A CA 1
ATOM 2926 C C . LYS A 1 361 ? -8.677 -24.868 36.445 1.00 96.81 361 LYS A C 1
ATOM 2928 O O . LYS A 1 361 ? -7.697 -24.978 35.719 1.00 96.81 361 LYS A O 1
ATOM 2933 N N . GLU A 1 362 ? -9.466 -23.794 36.419 1.00 96.44 362 GLU A N 1
ATOM 2934 C CA . GLU A 1 362 ? -9.219 -22.628 35.554 1.00 96.44 362 GLU A CA 1
ATOM 2935 C C . GLU A 1 362 ? -7.886 -21.933 35.881 1.00 96.44 362 GLU A C 1
ATOM 2937 O O . GLU A 1 362 ? -7.135 -21.569 34.974 1.00 96.44 362 GLU A O 1
ATOM 2942 N N . ILE A 1 363 ? -7.534 -21.806 37.165 1.00 97.00 363 ILE A N 1
ATOM 2943 C CA . ILE A 1 363 ? -6.223 -21.297 37.605 1.00 97.00 363 ILE A CA 1
ATOM 2944 C C . ILE A 1 363 ? -5.087 -22.210 37.118 1.00 97.00 363 ILE A C 1
ATOM 2946 O O . ILE A 1 363 ? -4.034 -21.731 36.708 1.00 97.00 363 ILE A O 1
ATOM 2950 N N . GLU A 1 364 ? -5.278 -23.526 37.136 1.00 97.38 364 GLU A N 1
ATOM 2951 C CA . GLU A 1 364 ? -4.261 -24.475 36.681 1.00 97.38 364 GLU A CA 1
ATOM 2952 C C . GLU A 1 364 ? -4.115 -24.498 35.149 1.00 97.38 364 GLU A C 1
ATOM 2954 O O . GLU A 1 364 ? -3.003 -24.575 34.629 1.00 97.38 364 GLU A O 1
ATOM 2959 N N . ASP A 1 365 ? -5.214 -24.366 34.407 1.00 96.44 365 ASP A N 1
ATOM 2960 C CA . ASP A 1 365 ? -5.177 -24.292 32.945 1.00 96.44 365 ASP A CA 1
ATOM 2961 C C . ASP A 1 365 ? -4.648 -22.933 32.447 1.00 96.44 365 ASP A C 1
ATOM 2963 O O . ASP A 1 365 ? -3.918 -22.893 31.455 1.00 96.44 365 ASP A O 1
ATOM 2967 N N . THR A 1 366 ? -4.899 -21.832 33.165 1.00 96.31 366 THR A N 1
ATOM 2968 C CA . THR A 1 366 ? -4.270 -20.528 32.871 1.00 96.31 366 THR A CA 1
ATOM 2969 C C . THR A 1 366 ? -2.775 -20.504 33.198 1.00 96.31 366 THR A C 1
ATOM 2971 O O . THR A 1 366 ? -2.012 -19.951 32.409 1.00 96.31 366 THR A O 1
ATOM 2974 N N . LYS A 1 367 ? -2.304 -21.171 34.265 1.00 97.38 367 LYS A N 1
ATOM 2975 C CA . LYS A 1 367 ? -0.854 -21.370 34.482 1.00 97.38 367 LYS A CA 1
ATOM 2976 C C . LYS A 1 367 ? -0.192 -22.103 33.317 1.00 97.38 367 LYS A C 1
ATOM 2978 O O . LYS A 1 367 ? 0.805 -21.616 32.800 1.00 97.38 367 LYS A O 1
ATOM 2983 N N . LYS A 1 368 ? -0.773 -23.211 32.841 1.00 96.62 368 LYS A N 1
ATOM 2984 C CA . LYS A 1 368 ? -0.238 -23.939 31.671 1.00 96.62 368 LYS A CA 1
ATOM 2985 C C . LYS A 1 368 ? -0.188 -23.061 30.421 1.00 96.62 368 LYS A C 1
ATOM 2987 O O . LYS A 1 368 ? 0.727 -23.196 29.618 1.00 96.62 368 LYS A O 1
ATOM 2992 N N . GLN A 1 369 ? -1.156 -22.159 30.238 1.00 96.12 369 GLN A N 1
ATOM 2993 C CA . GLN A 1 369 ? -1.106 -21.172 29.154 1.00 96.12 369 GLN A CA 1
ATOM 2994 C C . GLN A 1 369 ? 0.054 -20.181 29.335 1.00 96.12 369 GLN A C 1
ATOM 2996 O O . GLN A 1 369 ? 0.739 -19.897 28.358 1.00 96.12 369 GLN A O 1
ATOM 3001 N N . ILE A 1 370 ? 0.317 -19.710 30.559 1.00 96.75 370 ILE A N 1
ATOM 3002 C CA . ILE A 1 370 ? 1.465 -18.842 30.874 1.00 96.75 370 ILE A CA 1
ATOM 3003 C C . ILE A 1 370 ? 2.795 -19.563 30.601 1.00 96.75 370 ILE A C 1
ATOM 3005 O O . ILE A 1 370 ? 3.662 -18.991 29.944 1.00 96.75 370 ILE A O 1
ATOM 3009 N N . ASP A 1 371 ? 2.945 -20.819 31.031 1.00 96.50 371 ASP A N 1
ATOM 3010 C CA . ASP A 1 371 ? 4.160 -21.606 30.779 1.00 96.50 371 ASP A CA 1
ATOM 3011 C C . ASP A 1 371 ? 4.375 -21.856 29.274 1.00 96.50 371 ASP A C 1
ATOM 3013 O O . ASP A 1 371 ? 5.472 -21.637 28.765 1.00 96.50 371 ASP A O 1
ATOM 3017 N N . ASN A 1 372 ? 3.316 -22.187 28.523 1.00 96.06 372 ASN A N 1
ATOM 3018 C CA . ASN A 1 372 ? 3.393 -22.295 27.061 1.00 96.06 372 ASN A CA 1
ATOM 3019 C C . ASN A 1 372 ? 3.823 -20.971 26.399 1.00 96.06 372 ASN A C 1
ATOM 3021 O O . ASN A 1 372 ? 4.623 -20.984 25.465 1.00 96.06 372 ASN A O 1
ATOM 3025 N N . VAL A 1 373 ? 3.306 -19.825 26.862 1.00 96.69 373 VAL A N 1
ATOM 3026 C CA . VAL A 1 373 ? 3.700 -18.503 26.342 1.00 96.69 373 VAL A CA 1
ATOM 3027 C C . VAL A 1 373 ? 5.178 -18.233 26.627 1.00 96.69 373 VAL A C 1
ATOM 3029 O O . VAL A 1 373 ? 5.908 -17.858 25.711 1.00 96.69 373 VAL A O 1
ATOM 3032 N N . LYS A 1 374 ? 5.644 -18.511 27.846 1.00 96.94 374 LYS A N 1
ATOM 3033 C CA . LYS A 1 374 ? 7.049 -18.380 28.257 1.00 96.94 374 LYS A CA 1
ATOM 3034 C C . LYS A 1 374 ? 7.996 -19.257 27.425 1.00 96.94 374 LYS A C 1
ATOM 3036 O O . LYS A 1 374 ? 9.083 -18.811 27.058 1.00 96.94 374 LYS A O 1
ATOM 3041 N N . ASP A 1 375 ? 7.593 -20.480 27.086 1.00 96.12 375 ASP A N 1
ATOM 3042 C CA . ASP A 1 375 ? 8.370 -21.346 26.191 1.00 96.12 375 ASP A CA 1
ATOM 3043 C C . ASP A 1 375 ? 8.398 -20.791 24.754 1.00 96.12 375 ASP A C 1
ATOM 3045 O O . ASP A 1 375 ? 9.439 -20.825 24.088 1.00 96.12 375 ASP A O 1
ATOM 3049 N N . THR A 1 376 ? 7.288 -20.212 24.270 1.00 95.38 376 THR A N 1
ATOM 3050 C CA . THR A 1 376 ? 7.286 -19.536 22.960 1.00 95.38 376 THR A CA 1
ATOM 3051 C C . THR A 1 376 ? 8.154 -18.279 22.943 1.00 95.38 376 THR A C 1
ATOM 3053 O O . THR A 1 376 ? 8.871 -18.082 21.964 1.00 95.38 376 THR A O 1
ATOM 3056 N N . GLU A 1 377 ? 8.165 -17.486 24.017 1.00 95.81 377 GLU A N 1
ATOM 3057 C CA . GLU A 1 377 ? 9.014 -16.301 24.198 1.00 95.81 377 GLU A CA 1
ATOM 3058 C C . GLU A 1 377 ? 10.500 -16.675 24.087 1.00 95.81 377 GLU A C 1
ATOM 3060 O O . GLU A 1 377 ? 11.191 -16.187 23.193 1.00 95.81 377 GLU A O 1
ATOM 3065 N N . GLN A 1 378 ? 10.959 -17.678 24.845 1.00 96.62 378 GLN A N 1
ATOM 3066 C CA . GLN A 1 378 ? 12.333 -18.200 24.743 1.00 96.62 378 GLN A CA 1
ATOM 3067 C C . GLN A 1 378 ? 12.670 -18.729 23.332 1.00 96.62 378 GLN A C 1
ATOM 3069 O O . GLN A 1 378 ? 13.788 -18.563 22.826 1.00 96.62 378 GLN A O 1
ATOM 3074 N N . SER A 1 379 ? 11.704 -19.356 22.650 1.00 96.06 379 SER A N 1
ATOM 3075 C CA . SER A 1 379 ? 11.886 -19.812 21.264 1.00 96.06 379 SER A CA 1
ATOM 3076 C C . SER A 1 379 ? 12.019 -18.655 20.260 1.00 96.06 379 SER A C 1
ATOM 3078 O O . SER A 1 379 ? 12.669 -18.808 19.222 1.00 96.06 379 SER A O 1
ATOM 3080 N N . LEU A 1 380 ? 11.422 -17.497 20.558 1.00 94.88 380 LEU A N 1
ATOM 3081 C CA . LEU A 1 380 ? 11.520 -16.286 19.749 1.00 94.88 380 LEU A CA 1
ATOM 3082 C C . LEU A 1 380 ? 12.820 -15.538 20.041 1.00 94.88 380 LEU A C 1
ATOM 3084 O O . LEU A 1 380 ? 13.515 -15.195 19.088 1.00 94.88 380 LEU A O 1
ATOM 3088 N N . ASP A 1 381 ? 13.223 -15.398 21.304 1.00 96.12 381 ASP A N 1
ATOM 3089 C CA . ASP A 1 381 ? 14.507 -14.792 21.686 1.00 96.12 381 ASP A CA 1
ATOM 3090 C C . ASP A 1 381 ? 15.690 -15.507 21.024 1.00 96.12 381 ASP A C 1
ATOM 3092 O O . ASP A 1 381 ? 16.539 -14.884 20.382 1.00 96.12 381 ASP A O 1
ATOM 3096 N N . THR A 1 382 ? 15.707 -16.843 21.070 1.00 96.88 382 THR A N 1
ATOM 3097 C CA . THR A 1 382 ? 16.756 -17.636 20.404 1.00 96.88 382 THR A CA 1
ATOM 3098 C C . THR A 1 382 ? 16.745 -17.496 18.876 1.00 96.88 382 THR A C 1
ATOM 3100 O O . THR A 1 382 ? 17.795 -17.636 18.242 1.00 96.88 382 THR A O 1
ATOM 3103 N N . ARG A 1 383 ? 15.598 -17.187 18.253 1.00 96.38 383 ARG A N 1
ATOM 3104 C CA . ARG A 1 383 ? 15.506 -16.861 16.816 1.00 96.38 383 ARG A CA 1
ATOM 3105 C C . ARG A 1 383 ? 15.973 -15.438 16.516 1.00 96.38 383 ARG A C 1
ATOM 3107 O O . ARG A 1 383 ? 16.681 -15.248 15.527 1.00 96.38 383 ARG A O 1
ATOM 3114 N N . ILE A 1 384 ? 15.607 -14.468 17.353 1.00 95.88 384 ILE A N 1
ATOM 3115 C CA . ILE A 1 384 ? 16.033 -13.068 17.248 1.00 95.88 384 ILE A CA 1
ATOM 3116 C C . ILE A 1 384 ? 17.556 -12.990 17.345 1.00 95.88 384 ILE A C 1
ATOM 3118 O O . ILE A 1 384 ? 18.185 -12.373 16.489 1.00 95.88 384 ILE A O 1
ATOM 3122 N N . GLU A 1 385 ? 18.166 -13.691 18.300 1.00 96.94 385 GLU A N 1
ATOM 3123 C CA . GLU A 1 385 ? 19.618 -13.677 18.483 1.00 96.94 385 GLU A CA 1
ATOM 3124 C C . GLU A 1 385 ? 20.366 -14.313 17.298 1.00 96.94 385 GLU A C 1
ATOM 3126 O O . GLU A 1 385 ? 21.337 -13.749 16.786 1.00 96.94 385 GLU A O 1
ATOM 3131 N N . ARG A 1 386 ? 19.850 -15.425 16.748 1.00 96.12 386 ARG A N 1
ATOM 3132 C CA . ARG A 1 386 ? 20.371 -15.996 15.491 1.00 96.12 386 ARG A CA 1
ATOM 3133 C C . ARG A 1 386 ? 20.303 -14.983 14.345 1.00 96.12 386 ARG A C 1
ATOM 3135 O O . ARG A 1 386 ? 21.318 -14.771 13.680 1.00 96.12 386 ARG A O 1
ATOM 3142 N N . ARG A 1 387 ? 19.156 -14.321 14.146 1.00 95.50 387 ARG A N 1
ATOM 3143 C CA . ARG A 1 387 ? 18.972 -13.306 13.091 1.00 95.50 387 ARG A CA 1
ATOM 3144 C C . ARG A 1 387 ? 19.861 -12.077 13.286 1.00 95.50 387 ARG A C 1
ATOM 3146 O O . ARG A 1 387 ? 20.423 -11.599 12.306 1.00 95.50 387 ARG A O 1
ATOM 3153 N N . ARG A 1 388 ? 20.062 -11.607 14.521 1.00 96.50 388 ARG A N 1
ATOM 3154 C CA . ARG A 1 388 ? 21.019 -10.533 14.842 1.00 96.50 388 ARG A CA 1
ATOM 3155 C C . ARG A 1 388 ? 22.443 -10.919 14.442 1.00 96.50 388 ARG A C 1
ATOM 3157 O O . ARG A 1 388 ? 23.108 -10.145 13.758 1.00 96.50 388 ARG A O 1
ATOM 3164 N N . SER A 1 389 ? 22.880 -12.134 14.780 1.00 96.56 389 SER A N 1
ATOM 3165 C CA . SER A 1 389 ? 24.217 -12.627 14.415 1.00 96.56 389 SER A CA 1
ATOM 3166 C C . SER A 1 389 ? 24.420 -12.766 12.895 1.00 96.56 389 SER A C 1
ATOM 3168 O O . SER A 1 389 ? 25.499 -12.482 12.374 1.00 96.56 389 SER A O 1
ATOM 3170 N N . GLU A 1 390 ? 23.377 -13.161 12.158 1.00 96.31 390 GLU A N 1
ATOM 3171 C CA . GLU A 1 390 ? 23.375 -13.250 10.693 1.00 96.31 390 GLU A CA 1
ATOM 3172 C C . GLU A 1 390 ? 23.434 -11.859 10.043 1.00 96.31 390 GLU A C 1
ATOM 3174 O O . GLU A 1 390 ? 24.237 -11.619 9.138 1.00 96.31 390 GLU A O 1
ATOM 3179 N N . LEU A 1 391 ? 22.636 -10.918 10.554 1.00 94.94 391 LEU A N 1
ATOM 3180 C CA . LEU A 1 391 ? 22.611 -9.524 10.123 1.00 94.94 391 LEU A CA 1
ATOM 3181 C C . LEU A 1 391 ? 23.978 -8.858 10.332 1.00 94.94 391 LEU A C 1
ATOM 3183 O O . LEU A 1 391 ? 24.490 -8.230 9.406 1.00 94.94 391 LEU A O 1
ATOM 3187 N N . GLU A 1 392 ? 24.620 -9.059 11.485 1.00 97.00 392 GLU A N 1
ATOM 3188 C CA . GLU A 1 392 ? 25.953 -8.510 11.773 1.00 97.00 392 GLU A CA 1
ATOM 3189 C C . GLU A 1 392 ? 27.029 -9.067 10.813 1.00 97.00 392 GLU A C 1
ATOM 3191 O O . GLU A 1 392 ? 27.871 -8.322 10.299 1.00 97.00 392 GLU A O 1
ATOM 3196 N N . ARG A 1 393 ? 26.981 -10.371 10.492 1.00 96.00 393 ARG A N 1
ATOM 3197 C CA . ARG A 1 393 ? 27.861 -10.994 9.480 1.00 96.00 393 ARG A CA 1
ATOM 3198 C C . ARG A 1 393 ? 27.638 -10.390 8.092 1.00 96.00 393 ARG A C 1
ATOM 3200 O O . ARG A 1 393 ? 28.607 -10.074 7.397 1.00 96.00 393 ARG A O 1
ATOM 3207 N N . ASN A 1 394 ? 26.381 -10.186 7.702 1.00 94.00 394 ASN A N 1
ATOM 3208 C CA . ASN A 1 394 ? 26.025 -9.589 6.416 1.00 94.00 394 ASN A CA 1
ATOM 3209 C C . ASN A 1 394 ? 26.432 -8.109 6.329 1.00 94.00 394 ASN A C 1
ATOM 3211 O O . ASN A 1 394 ? 26.980 -7.694 5.308 1.00 94.00 394 ASN A O 1
ATOM 3215 N N . GLN A 1 395 ? 26.281 -7.333 7.407 1.00 95.56 395 GLN A N 1
ATOM 3216 C CA . GLN A 1 395 ? 26.789 -5.960 7.494 1.00 95.56 395 GLN A CA 1
ATOM 3217 C C . GLN A 1 395 ? 28.316 -5.905 7.349 1.00 95.56 395 GLN A C 1
ATOM 3219 O O . GLN A 1 395 ? 28.824 -5.102 6.565 1.00 95.56 395 GLN A O 1
ATOM 3224 N N . LYS A 1 396 ? 29.059 -6.791 8.029 1.00 95.25 396 LYS A N 1
ATOM 3225 C CA . LYS A 1 396 ? 30.523 -6.904 7.875 1.00 95.25 396 LYS A CA 1
ATOM 3226 C C . LYS A 1 396 ? 30.909 -7.247 6.429 1.00 95.25 396 LYS A C 1
ATOM 3228 O O . LYS A 1 396 ? 31.798 -6.607 5.869 1.00 95.25 396 LYS A O 1
ATOM 3233 N N . ARG A 1 397 ? 30.203 -8.184 5.781 1.00 91.31 397 ARG A N 1
ATOM 3234 C CA . ARG A 1 397 ? 30.408 -8.533 4.360 1.00 91.31 397 ARG A CA 1
ATOM 3235 C C . ARG A 1 397 ? 30.140 -7.346 3.427 1.00 91.31 397 ARG A C 1
ATOM 3237 O O . ARG A 1 397 ? 30.959 -7.074 2.551 1.00 91.31 397 ARG A O 1
ATOM 3244 N N . LEU A 1 398 ? 29.045 -6.613 3.638 1.00 89.00 398 LEU A N 1
ATOM 3245 C CA . LEU A 1 398 ? 28.706 -5.404 2.882 1.00 89.00 398 LEU A CA 1
ATOM 3246 C C . LEU A 1 398 ? 29.760 -4.304 3.068 1.00 89.00 398 LEU A C 1
ATOM 3248 O O . LEU A 1 398 ? 30.151 -3.662 2.095 1.00 89.00 398 LEU A O 1
ATOM 3252 N N . GLN A 1 399 ? 30.256 -4.100 4.291 1.00 91.31 399 GLN A N 1
ATOM 3253 C CA . GLN A 1 399 ? 31.303 -3.115 4.565 1.00 91.31 399 GLN A CA 1
ATOM 3254 C C . GLN A 1 399 ? 32.618 -3.473 3.855 1.00 91.31 399 GLN A C 1
ATOM 3256 O O . GLN A 1 399 ? 33.285 -2.582 3.331 1.00 91.31 399 GLN A O 1
ATOM 3261 N N . THR A 1 400 ? 32.975 -4.759 3.788 1.00 89.44 400 THR A N 1
ATOM 3262 C CA . THR A 1 400 ? 34.124 -5.232 3.001 1.00 89.44 400 THR A CA 1
ATOM 3263 C C . THR A 1 400 ? 33.913 -4.980 1.511 1.00 89.44 400 THR A C 1
ATOM 3265 O O . THR A 1 400 ? 34.784 -4.389 0.881 1.00 89.44 400 THR A O 1
ATOM 3268 N N . LEU A 1 401 ? 32.748 -5.329 0.951 1.00 81.69 401 LEU A N 1
ATOM 3269 C CA . LEU A 1 401 ? 32.432 -5.069 -0.461 1.00 81.69 401 LEU A CA 1
ATOM 3270 C C . LEU A 1 401 ? 32.478 -3.572 -0.805 1.00 81.69 401 LEU A C 1
ATOM 3272 O O . LEU A 1 401 ? 33.070 -3.207 -1.813 1.00 81.69 401 LEU A O 1
ATOM 3276 N N . ARG A 1 402 ? 31.955 -2.693 0.062 1.00 79.62 402 ARG A N 1
ATOM 3277 C CA . ARG A 1 402 ? 32.044 -1.227 -0.101 1.00 79.62 402 ARG A CA 1
ATOM 3278 C C . ARG A 1 402 ? 33.481 -0.687 -0.054 1.00 79.62 402 ARG A C 1
ATOM 3280 O O . ARG A 1 402 ? 33.734 0.377 -0.606 1.00 79.62 402 ARG A O 1
ATOM 3287 N N . LYS A 1 403 ? 34.415 -1.387 0.602 1.00 83.25 403 LYS A N 1
ATOM 3288 C CA . LYS A 1 403 ? 35.846 -1.027 0.642 1.00 83.25 403 LYS A CA 1
ATOM 3289 C C . LYS A 1 403 ? 36.627 -1.535 -0.577 1.00 83.25 403 LYS A C 1
ATOM 3291 O O . LYS A 1 403 ? 37.716 -1.029 -0.839 1.00 83.25 403 LYS A O 1
ATOM 3296 N N . VAL A 1 404 ? 36.105 -2.511 -1.324 1.00 81.50 404 VAL A N 1
ATOM 3297 C CA . VAL A 1 404 ? 36.736 -3.008 -2.556 1.00 81.50 404 VAL A CA 1
ATOM 3298 C C . VAL A 1 404 ? 36.433 -2.037 -3.697 1.00 81.50 404 VAL A C 1
ATOM 3300 O O . VAL A 1 404 ? 35.372 -2.092 -4.313 1.00 81.50 404 VAL A O 1
ATOM 3303 N N . ARG A 1 405 ? 37.385 -1.149 -3.997 1.00 78.56 405 ARG A N 1
ATOM 3304 C CA . ARG A 1 405 ? 37.336 -0.278 -5.180 1.00 78.56 405 ARG A CA 1
ATOM 3305 C C . ARG A 1 405 ? 37.663 -1.105 -6.438 1.00 78.56 405 ARG A C 1
ATOM 3307 O O . ARG A 1 405 ? 38.755 -1.674 -6.491 1.00 78.56 405 ARG A O 1
ATOM 3314 N N . PRO A 1 406 ? 36.774 -1.196 -7.447 1.00 83.62 406 PRO A N 1
ATOM 3315 C CA . PRO A 1 406 ? 37.079 -1.904 -8.691 1.00 83.62 406 PRO A CA 1
ATOM 3316 C C . PRO A 1 406 ? 38.269 -1.279 -9.430 1.00 83.62 406 PRO A C 1
ATOM 3318 O O . PRO A 1 406 ? 38.381 -0.056 -9.496 1.00 83.62 406 PRO A O 1
ATOM 3321 N N . ALA A 1 407 ? 39.124 -2.114 -10.030 1.00 79.44 407 ALA A N 1
ATOM 3322 C CA . ALA A 1 407 ? 40.393 -1.689 -10.638 1.00 79.44 407 ALA A CA 1
ATOM 3323 C C . ALA A 1 407 ? 40.243 -0.585 -11.706 1.00 79.44 407 ALA A C 1
ATOM 3325 O O . ALA A 1 407 ? 41.090 0.296 -11.801 1.00 79.44 407 ALA A O 1
ATOM 3326 N N . PHE A 1 408 ? 39.144 -0.598 -12.464 1.00 83.62 408 PHE A N 1
ATOM 3327 C CA . PHE A 1 408 ? 38.883 0.354 -13.549 1.00 83.62 408 PHE A CA 1
ATOM 3328 C C . PHE A 1 408 ? 38.231 1.673 -13.092 1.00 83.62 408 PHE A C 1
ATOM 3330 O O . PHE A 1 408 ? 38.054 2.568 -13.913 1.00 83.62 408 PHE A O 1
ATOM 3337 N N . MET A 1 409 ? 37.877 1.836 -11.806 1.00 85.12 409 MET A N 1
ATOM 3338 C CA . MET A 1 409 ? 37.239 3.078 -11.329 1.00 85.12 409 MET A CA 1
ATOM 3339 C C . MET A 1 409 ? 38.139 4.302 -11.495 1.00 85.12 409 MET A C 1
ATOM 3341 O O . MET A 1 409 ? 37.655 5.376 -11.828 1.00 85.12 409 MET A O 1
ATOM 3345 N N . GLU A 1 410 ? 39.450 4.148 -11.301 1.00 84.94 410 GLU A N 1
ATOM 3346 C CA . GLU A 1 410 ? 40.390 5.263 -11.450 1.00 84.94 410 GLU A CA 1
ATOM 3347 C C . GLU A 1 410 ? 40.567 5.680 -12.922 1.00 84.94 410 GLU A C 1
ATOM 3349 O O . GLU A 1 410 ? 40.793 6.851 -13.213 1.00 84.94 410 GLU A O 1
ATOM 3354 N N . GLU A 1 411 ? 40.436 4.740 -13.863 1.00 88.75 411 GLU A N 1
ATOM 3355 C CA . GLU A 1 411 ? 40.413 5.034 -15.302 1.00 88.75 411 GLU A CA 1
ATOM 3356 C C . GLU A 1 411 ? 39.090 5.694 -15.706 1.00 88.75 411 GLU A C 1
ATOM 3358 O O . GLU A 1 411 ? 39.099 6.681 -16.437 1.00 88.75 411 GLU A O 1
ATOM 3363 N N . TYR A 1 412 ? 37.964 5.208 -15.173 1.00 89.44 412 TYR A N 1
ATOM 3364 C CA . TYR A 1 412 ? 36.645 5.805 -15.378 1.00 89.44 412 TYR A CA 1
ATOM 3365 C C . TYR A 1 412 ? 36.593 7.261 -14.887 1.00 89.44 412 TYR A C 1
ATOM 3367 O O . TYR A 1 412 ? 36.185 8.139 -15.639 1.00 89.44 412 TYR A O 1
ATOM 3375 N N . GLU A 1 413 ? 37.066 7.544 -13.670 1.00 91.19 413 GLU A N 1
ATOM 3376 C CA . GLU A 1 413 ? 37.101 8.904 -13.108 1.00 91.19 413 GLU A CA 1
ATOM 3377 C C . GLU A 1 413 ? 37.995 9.853 -13.928 1.00 91.19 413 GLU A C 1
ATOM 3379 O O . GLU A 1 413 ? 37.644 11.018 -14.128 1.00 91.19 413 GLU A O 1
ATOM 3384 N N . LYS A 1 414 ? 39.126 9.360 -14.459 1.00 93.44 414 LYS A N 1
ATOM 3385 C CA . LYS A 1 414 ? 39.993 10.132 -15.370 1.00 93.44 414 LYS A CA 1
ATOM 3386 C C . LYS A 1 414 ? 39.295 10.435 -16.695 1.00 93.44 414 LYS A C 1
ATOM 3388 O O . LYS A 1 414 ? 39.327 11.581 -17.136 1.00 93.44 414 LYS A O 1
ATOM 3393 N N . LEU A 1 415 ? 38.635 9.443 -17.295 1.00 92.25 415 LEU A N 1
ATOM 3394 C CA . LEU A 1 415 ? 37.865 9.615 -18.531 1.00 92.25 415 LEU A CA 1
ATOM 3395 C C . LEU A 1 415 ? 36.656 10.538 -18.334 1.00 92.25 415 LEU A C 1
ATOM 3397 O O . LEU A 1 415 ? 36.327 11.307 -19.231 1.00 92.25 415 LEU A O 1
ATOM 3401 N N . GLU A 1 416 ? 36.009 10.512 -17.167 1.00 93.38 416 GLU A N 1
ATOM 3402 C CA . GLU A 1 416 ? 34.917 11.433 -16.844 1.00 93.38 416 GLU A CA 1
ATOM 3403 C C . GLU A 1 416 ? 35.425 12.878 -16.703 1.00 93.38 416 GLU A C 1
ATOM 3405 O O . GLU A 1 416 ? 34.804 13.807 -17.223 1.00 93.38 416 GLU A O 1
ATOM 3410 N N . ALA A 1 417 ? 36.580 13.081 -16.062 1.00 93.62 417 ALA A N 1
ATOM 3411 C CA . ALA A 1 417 ? 37.225 14.390 -15.993 1.00 93.62 417 ALA A CA 1
ATOM 3412 C C . ALA A 1 417 ? 37.646 14.901 -17.386 1.00 93.62 417 ALA A C 1
ATOM 3414 O O . ALA A 1 417 ? 37.392 16.060 -17.716 1.00 93.62 417 ALA A O 1
ATOM 3415 N N . GLU A 1 418 ? 38.226 14.041 -18.228 1.00 95.62 418 GLU A N 1
ATOM 3416 C CA . GLU A 1 418 ? 38.585 14.370 -19.613 1.00 95.62 418 GLU A CA 1
ATOM 3417 C C . GLU A 1 418 ? 37.346 14.711 -20.459 1.00 95.62 418 GLU A C 1
ATOM 3419 O O . GLU A 1 418 ? 37.340 15.713 -21.175 1.00 95.62 418 GLU A O 1
ATOM 3424 N N . LEU A 1 419 ? 36.255 13.949 -20.315 1.00 94.62 419 LEU A N 1
ATOM 3425 C CA . LEU A 1 419 ? 34.982 14.212 -20.989 1.00 94.62 419 LEU A CA 1
ATOM 3426 C C . LEU A 1 419 ? 34.400 15.581 -20.609 1.00 94.62 419 LEU A C 1
ATOM 3428 O O . LEU A 1 419 ? 33.923 16.296 -21.489 1.00 94.62 419 LEU A O 1
ATOM 3432 N N . ARG A 1 420 ? 34.461 15.968 -19.326 1.00 93.06 420 ARG A N 1
ATOM 3433 C CA . ARG A 1 420 ? 34.021 17.297 -18.861 1.00 93.06 420 ARG A CA 1
ATOM 3434 C C . ARG A 1 420 ? 34.850 18.414 -19.507 1.00 93.06 420 ARG A C 1
ATOM 3436 O O . ARG A 1 420 ? 34.274 19.337 -20.073 1.00 93.06 420 ARG A O 1
ATOM 3443 N N . MET A 1 421 ? 36.180 18.280 -19.523 1.00 94.94 421 MET A N 1
ATOM 3444 C CA . MET A 1 421 ? 37.078 19.247 -20.177 1.00 94.94 421 MET A CA 1
ATOM 3445 C C . MET A 1 421 ? 36.799 19.390 -21.684 1.00 94.94 421 MET A C 1
ATOM 3447 O O . MET A 1 421 ? 36.772 20.503 -22.210 1.00 94.94 421 MET A O 1
ATOM 3451 N N . LEU A 1 422 ? 36.563 18.275 -22.383 1.00 94.25 422 LEU A N 1
ATOM 3452 C CA . LEU A 1 422 ? 36.211 18.273 -23.808 1.00 94.25 422 LEU A CA 1
ATOM 3453 C C . LEU A 1 422 ? 34.819 18.869 -24.071 1.00 94.25 422 LEU A C 1
ATOM 3455 O O . LEU A 1 422 ? 34.606 19.499 -25.108 1.00 94.25 422 LEU A O 1
ATOM 3459 N N . TYR A 1 423 ? 33.874 18.691 -23.147 1.00 95.19 423 TYR A N 1
ATOM 3460 C CA . TYR A 1 423 ? 32.532 19.260 -23.249 1.00 95.19 423 TYR A CA 1
ATOM 3461 C C . TYR A 1 423 ? 32.527 20.786 -23.071 1.00 95.19 423 TYR A C 1
ATOM 3463 O O . TYR A 1 423 ? 31.830 21.478 -23.815 1.00 95.19 423 TYR A O 1
ATOM 3471 N N . ASP A 1 424 ? 33.351 21.325 -22.170 1.00 95.19 424 ASP A N 1
ATOM 3472 C CA . ASP A 1 424 ? 33.511 22.775 -21.999 1.00 95.19 424 ASP A CA 1
ATOM 3473 C C . ASP A 1 424 ? 34.144 23.436 -23.242 1.00 95.19 424 ASP A C 1
ATOM 3475 O O . ASP A 1 424 ? 33.641 24.452 -23.733 1.00 95.19 424 ASP A O 1
ATOM 3479 N N . ASP A 1 425 ? 35.184 22.825 -23.824 1.00 95.69 425 ASP A N 1
ATOM 3480 C CA . ASP A 1 425 ? 35.780 23.269 -25.097 1.00 95.69 425 ASP A CA 1
ATOM 3481 C C . ASP A 1 425 ? 34.782 23.170 -26.270 1.00 95.69 425 ASP A C 1
ATOM 3483 O O . ASP A 1 425 ? 34.678 24.091 -27.090 1.00 95.69 425 ASP A O 1
ATOM 3487 N N . TYR A 1 426 ? 33.975 22.103 -26.324 1.00 96.06 426 TYR A N 1
ATOM 3488 C CA . TYR A 1 426 ? 32.878 21.978 -27.287 1.00 96.06 426 TYR A CA 1
ATOM 3489 C C . TYR A 1 426 ? 31.841 23.101 -27.129 1.00 96.06 426 TYR A C 1
ATOM 3491 O O . TYR A 1 426 ? 31.483 23.736 -28.122 1.00 96.06 426 TYR A O 1
ATOM 3499 N N . LEU A 1 427 ? 31.393 23.397 -25.903 1.00 96.12 427 LEU A N 1
ATOM 3500 C CA . LEU A 1 427 ? 30.450 24.487 -25.626 1.00 96.12 427 LEU A CA 1
ATOM 3501 C C . LEU A 1 427 ? 31.013 25.850 -26.041 1.00 96.12 427 LEU A C 1
ATOM 3503 O O . LEU A 1 427 ? 30.290 26.670 -26.613 1.00 96.12 427 LEU A O 1
ATOM 3507 N N . GLN A 1 428 ? 32.297 26.100 -25.784 1.00 95.44 428 GLN A N 1
ATOM 3508 C CA . GLN A 1 428 ? 32.960 27.338 -26.182 1.00 95.44 428 GLN A CA 1
ATOM 3509 C C . GLN A 1 428 ? 33.029 27.473 -27.713 1.00 95.44 428 GLN A C 1
ATOM 3511 O O . GLN A 1 428 ? 32.660 28.517 -28.257 1.00 95.44 428 GLN A O 1
ATOM 3516 N N . LYS A 1 429 ? 33.403 26.402 -28.423 1.00 94.88 429 LYS A N 1
ATOM 3517 C CA . LYS A 1 429 ? 33.409 26.354 -29.897 1.00 94.88 429 LYS A CA 1
ATOM 3518 C C . LYS A 1 429 ? 32.013 26.497 -30.499 1.00 94.88 429 LYS A C 1
ATOM 3520 O O . LYS A 1 429 ? 31.857 27.220 -31.480 1.00 94.88 429 LYS A O 1
ATOM 3525 N N . PHE A 1 430 ? 31.001 25.872 -29.898 1.00 96.19 430 PHE A N 1
ATOM 3526 C CA . PHE A 1 430 ? 29.605 25.995 -30.318 1.00 96.19 430 PHE A CA 1
ATOM 3527 C C . PHE A 1 430 ? 29.111 27.444 -30.202 1.00 96.19 430 PHE A C 1
ATOM 3529 O O . PHE A 1 430 ? 28.567 27.976 -31.164 1.00 96.19 430 PHE A O 1
ATOM 3536 N N . ARG A 1 431 ? 29.393 28.127 -29.081 1.00 95.19 431 ARG A N 1
ATOM 3537 C CA . ARG A 1 431 ? 29.070 29.557 -28.904 1.00 95.19 431 ARG A CA 1
ATOM 3538 C C . ARG A 1 431 ? 29.737 30.444 -29.959 1.00 95.19 431 ARG A C 1
ATOM 3540 O O . ARG A 1 431 ? 29.087 31.343 -30.487 1.00 95.19 431 ARG A O 1
ATOM 3547 N N . TYR A 1 432 ? 31.010 30.198 -30.282 1.00 95.81 432 TYR A N 1
ATOM 3548 C CA . TYR A 1 432 ? 31.700 30.941 -31.342 1.00 95.81 432 TYR A CA 1
ATOM 3549 C C . TYR A 1 432 ? 31.097 30.681 -32.724 1.00 95.81 432 TYR A C 1
ATOM 3551 O O . TYR A 1 432 ? 30.941 31.627 -33.493 1.00 95.81 432 TYR A O 1
ATOM 3559 N N . LEU A 1 433 ? 30.719 29.436 -33.028 1.00 94.88 433 LEU A N 1
ATOM 3560 C CA . LEU A 1 433 ? 30.053 29.098 -34.283 1.00 94.88 433 LEU A CA 1
ATOM 3561 C C . LEU A 1 433 ? 28.698 29.810 -34.401 1.00 94.88 433 LEU A C 1
ATOM 3563 O O . LEU A 1 433 ? 28.509 30.541 -35.368 1.00 94.88 433 LEU A O 1
ATOM 3567 N N . SER A 1 434 ? 27.821 29.709 -33.393 1.00 94.12 434 SER A N 1
ATOM 3568 C CA . SER A 1 434 ? 26.516 30.395 -33.395 1.00 94.12 434 SER A CA 1
ATOM 3569 C C . SER A 1 434 ? 26.642 31.911 -33.581 1.00 94.12 434 SER A C 1
ATOM 3571 O O . SER A 1 434 ? 25.844 32.524 -34.286 1.00 94.12 434 SER A O 1
ATOM 3573 N N . TYR A 1 435 ? 27.656 32.532 -32.968 1.00 95.50 435 TYR A N 1
ATOM 3574 C CA . TYR A 1 435 ? 27.910 33.966 -33.114 1.00 95.50 435 TYR A CA 1
ATOM 3575 C C . TYR A 1 435 ? 28.372 34.343 -34.531 1.00 95.50 435 TYR A C 1
ATOM 3577 O O . TYR A 1 435 ? 27.912 35.338 -35.091 1.00 95.50 435 TYR A O 1
ATOM 3585 N N . LEU A 1 436 ? 29.258 33.544 -35.134 1.00 95.00 436 LEU A N 1
ATOM 3586 C CA . LEU A 1 436 ? 29.723 33.761 -36.508 1.00 95.00 436 LEU A CA 1
ATOM 3587 C C . LEU A 1 436 ? 28.619 33.505 -37.544 1.00 95.00 436 LEU A C 1
ATOM 3589 O O . LEU A 1 436 ? 28.556 34.216 -38.545 1.00 95.00 436 LEU A O 1
ATOM 3593 N N . GLU A 1 437 ? 27.743 32.530 -37.297 1.00 93.38 437 GLU A N 1
ATOM 3594 C CA . GLU A 1 437 ? 26.555 32.270 -38.115 1.00 93.38 437 GLU A CA 1
ATOM 3595 C C . GLU A 1 437 ? 25.590 33.465 -38.072 1.00 93.38 437 GLU A C 1
ATOM 3597 O O . GLU A 1 437 ? 25.232 33.977 -39.131 1.00 93.38 437 GLU A O 1
ATOM 3602 N N . HIS A 1 438 ? 25.285 34.010 -36.887 1.00 94.50 438 HIS A N 1
ATOM 3603 C CA . HIS A 1 438 ? 24.454 35.216 -36.753 1.00 94.50 438 HIS A CA 1
ATOM 3604 C C . HIS A 1 438 ? 25.054 36.429 -37.487 1.00 94.50 438 HIS A C 1
ATOM 3606 O O . HIS A 1 438 ? 24.354 37.114 -38.231 1.00 94.50 438 HIS A O 1
ATOM 3612 N N . LEU A 1 439 ? 26.364 36.681 -37.346 1.00 94.94 439 LEU A N 1
ATOM 3613 C CA . LEU A 1 439 ? 27.035 37.764 -38.081 1.00 94.94 439 LEU A CA 1
ATOM 3614 C C . LEU A 1 439 ? 26.983 37.568 -39.605 1.00 94.94 439 LEU A C 1
ATOM 3616 O O . LEU A 1 439 ? 26.890 38.544 -40.353 1.00 94.94 439 LEU A O 1
ATOM 3620 N N . HIS A 1 440 ? 27.052 36.322 -40.079 1.00 93.75 440 HIS A N 1
ATOM 3621 C CA . HIS A 1 440 ? 26.921 36.005 -41.499 1.00 93.75 440 HIS A CA 1
ATOM 3622 C C . HIS A 1 440 ? 25.480 36.218 -41.994 1.00 93.75 440 HIS A C 1
ATOM 3624 O O . HIS A 1 440 ? 25.286 36.724 -43.101 1.00 93.75 440 HIS A O 1
ATOM 3630 N N . GLU A 1 441 ? 24.469 35.868 -41.197 1.00 94.12 441 GLU A N 1
ATOM 3631 C CA . GLU A 1 441 ? 23.058 36.136 -41.505 1.00 94.12 441 GLU A CA 1
ATOM 3632 C C . GLU A 1 441 ? 22.753 37.641 -41.545 1.00 94.12 441 GLU A C 1
ATOM 3634 O O . GLU A 1 441 ? 22.142 38.109 -42.509 1.00 94.12 441 GLU A O 1
ATOM 3639 N N . ASP A 1 442 ? 23.254 38.421 -40.582 1.00 93.81 442 ASP A N 1
ATOM 3640 C CA . ASP A 1 442 ? 23.138 39.887 -40.577 1.00 93.81 442 ASP A CA 1
ATOM 3641 C C . ASP A 1 442 ? 23.794 40.518 -41.814 1.00 93.81 442 ASP A C 1
ATOM 3643 O O . ASP A 1 442 ? 23.212 41.393 -42.463 1.00 93.81 442 ASP A O 1
ATOM 3647 N N . ALA A 1 443 ? 24.995 40.057 -42.183 1.00 94.06 443 ALA A N 1
ATOM 3648 C CA . ALA A 1 443 ? 25.701 40.531 -43.371 1.00 94.06 443 ALA A CA 1
ATOM 3649 C C . ALA A 1 443 ? 24.942 40.195 -44.667 1.00 94.06 443 ALA A C 1
ATOM 3651 O O . ALA A 1 443 ? 24.782 41.065 -45.527 1.00 94.06 443 ALA A O 1
ATOM 3652 N N . ALA A 1 444 ? 24.422 38.968 -44.786 1.00 93.75 444 ALA A N 1
ATOM 3653 C CA . ALA A 1 444 ? 23.617 38.539 -45.928 1.00 93.75 444 ALA A CA 1
ATOM 3654 C C . ALA A 1 444 ? 22.307 39.339 -46.037 1.00 93.75 444 ALA A C 1
ATOM 3656 O O . ALA A 1 444 ? 21.930 39.770 -47.128 1.00 93.75 444 ALA A O 1
ATOM 3657 N N . LYS A 1 445 ? 21.645 39.615 -44.908 1.00 94.19 445 LYS A N 1
ATOM 3658 C CA . LYS A 1 445 ? 20.443 40.457 -44.848 1.00 94.19 445 LYS A CA 1
ATOM 3659 C C . LYS A 1 445 ? 20.737 41.903 -45.258 1.00 94.19 445 LYS A C 1
ATOM 3661 O O . LYS A 1 445 ? 19.996 42.477 -46.053 1.00 94.19 445 LYS A O 1
ATOM 3666 N N . ALA A 1 446 ? 21.844 42.479 -44.788 1.00 93.44 446 ALA A N 1
ATOM 3667 C CA . ALA A 1 446 ? 22.270 43.821 -45.180 1.00 93.44 446 ALA A CA 1
ATOM 3668 C C . ALA A 1 446 ? 22.644 43.915 -46.674 1.00 93.44 446 ALA A C 1
ATOM 3670 O O . ALA A 1 446 ? 22.406 44.946 -47.309 1.00 93.44 446 ALA A O 1
ATOM 3671 N N . GLU A 1 447 ? 23.209 42.857 -47.264 1.00 90.88 447 GLU A N 1
ATOM 3672 C CA . GLU A 1 447 ? 23.439 42.781 -48.709 1.00 90.88 447 GLU A CA 1
ATOM 3673 C C . GLU A 1 447 ? 22.124 42.668 -49.493 1.00 90.88 447 GLU A C 1
ATOM 3675 O O . GLU A 1 447 ? 21.931 43.414 -50.458 1.00 90.88 447 GLU A O 1
ATOM 3680 N N . GLN A 1 448 ? 21.191 41.828 -49.039 1.00 91.19 448 GLN A N 1
ATOM 3681 C CA . GLN A 1 448 ? 19.858 41.694 -49.627 1.00 91.19 448 GLN A CA 1
ATOM 3682 C C . GLN A 1 448 ? 19.104 43.034 -49.622 1.00 91.19 448 GLN A C 1
ATOM 3684 O O . GLN A 1 448 ? 18.630 43.472 -50.669 1.00 91.19 448 GLN A O 1
ATOM 3689 N N . GLU A 1 449 ? 19.105 43.774 -48.508 1.00 92.00 449 GLU A N 1
ATOM 3690 C CA . GLU A 1 449 ? 18.528 45.125 -48.454 1.00 92.00 449 GLU A CA 1
ATOM 3691 C C . GLU A 1 449 ? 19.192 46.105 -49.439 1.00 92.00 449 GLU A C 1
ATOM 3693 O O . GLU A 1 449 ? 18.525 46.976 -50.000 1.00 92.00 449 GLU A O 1
ATOM 3698 N N . ARG A 1 450 ? 20.510 46.002 -49.669 1.00 92.69 450 ARG A N 1
ATOM 3699 C CA . ARG A 1 450 ? 21.220 46.821 -50.674 1.00 92.69 450 ARG A CA 1
ATOM 3700 C C . ARG A 1 450 ? 20.875 46.409 -52.104 1.00 92.69 450 ARG A C 1
ATOM 3702 O O . ARG A 1 450 ? 20.958 47.241 -53.008 1.00 92.69 450 ARG A O 1
ATOM 3709 N N . ILE A 1 451 ? 20.553 45.140 -52.348 1.00 90.69 451 ILE A N 1
ATOM 3710 C CA . ILE A 1 451 ? 20.049 44.661 -53.641 1.00 90.69 451 ILE A CA 1
ATOM 3711 C C . ILE A 1 451 ? 18.632 45.199 -53.857 1.00 90.69 451 ILE A C 1
ATOM 3713 O O . ILE A 1 451 ? 18.379 45.823 -54.885 1.00 90.69 451 ILE A O 1
ATOM 3717 N N . GLU A 1 452 ? 17.749 45.067 -52.869 1.00 90.81 452 GLU A N 1
ATOM 3718 C CA . GLU A 1 452 ? 16.366 45.556 -52.923 1.00 90.81 452 GLU A CA 1
ATOM 3719 C C . GLU A 1 452 ? 16.288 47.079 -53.082 1.00 90.81 452 GLU A C 1
ATOM 3721 O O . GLU A 1 452 ? 15.539 47.561 -53.929 1.00 90.81 452 GLU A O 1
ATOM 3726 N N . LYS A 1 453 ? 17.123 47.854 -52.373 1.00 91.62 453 LYS A N 1
ATOM 3727 C CA . LYS A 1 453 ? 17.226 49.316 -52.562 1.00 91.62 453 LYS A CA 1
ATOM 3728 C C . LYS A 1 453 ? 17.646 49.675 -53.996 1.00 91.62 453 LYS A C 1
ATOM 3730 O O . LYS A 1 453 ? 16.995 50.506 -54.624 1.00 91.62 453 LYS A O 1
ATOM 3735 N N . ARG A 1 454 ? 18.645 48.989 -54.572 1.00 89.12 454 ARG A N 1
ATOM 3736 C CA . ARG A 1 454 ? 19.048 49.175 -55.986 1.00 89.12 454 ARG A CA 1
ATOM 3737 C C . ARG A 1 454 ? 17.951 48.765 -56.977 1.00 89.12 454 ARG A C 1
ATOM 3739 O O . ARG A 1 454 ? 17.762 49.436 -57.993 1.00 89.12 454 ARG A O 1
ATOM 3746 N N . GLN A 1 455 ? 17.208 47.694 -56.698 1.00 87.25 455 GLN A N 1
ATOM 3747 C CA . GLN A 1 455 ? 16.057 47.276 -57.508 1.00 87.25 455 GLN A CA 1
ATOM 3748 C C . GLN A 1 455 ? 14.900 48.284 -57.419 1.00 87.25 455 GLN A C 1
ATOM 3750 O O . GLN A 1 455 ? 14.284 48.605 -58.432 1.00 87.25 455 GLN A O 1
ATOM 3755 N N . ALA A 1 456 ? 14.640 48.854 -56.241 1.00 88.31 456 ALA A N 1
ATOM 3756 C CA . ALA A 1 456 ? 13.640 49.899 -56.051 1.00 88.31 456 ALA A CA 1
ATOM 3757 C C . ALA A 1 456 ? 14.031 51.211 -56.755 1.00 88.31 456 ALA A C 1
ATOM 3759 O O . ALA A 1 456 ? 13.190 51.826 -57.406 1.00 88.31 456 ALA A O 1
ATOM 3760 N N . GLU A 1 457 ? 15.302 51.622 -56.692 1.00 88.44 457 GLU A N 1
ATOM 3761 C CA . GLU A 1 457 ? 15.818 52.796 -57.411 1.00 88.44 457 GLU A CA 1
ATOM 3762 C C . GLU A 1 457 ? 15.745 52.635 -58.934 1.00 88.44 457 GLU A C 1
ATOM 3764 O O . GLU A 1 457 ? 15.298 53.546 -59.632 1.00 88.44 457 GLU A O 1
ATOM 3769 N N . THR A 1 458 ? 16.157 51.478 -59.462 1.00 84.81 458 THR A N 1
ATOM 3770 C CA . THR A 1 458 ? 16.074 51.190 -60.905 1.00 84.81 458 THR A CA 1
ATOM 3771 C C . THR A 1 458 ? 14.625 51.101 -61.376 1.00 84.81 458 THR A C 1
ATOM 3773 O O . THR A 1 458 ? 14.287 51.722 -62.383 1.00 84.81 458 THR A O 1
ATOM 3776 N N . LYS A 1 459 ? 13.741 50.443 -60.613 1.00 85.81 459 LYS A N 1
ATOM 3777 C CA . LYS A 1 459 ? 12.297 50.435 -60.882 1.00 85.81 459 LYS A CA 1
ATOM 3778 C C . LYS A 1 459 ? 11.709 51.848 -60.863 1.00 85.81 459 LYS A C 1
ATOM 3780 O O . LYS A 1 459 ? 10.977 52.197 -61.778 1.00 85.81 459 LYS A O 1
ATOM 3785 N N . ARG A 1 460 ? 12.064 52.684 -59.879 1.00 85.94 460 ARG A N 1
ATOM 3786 C CA . ARG A 1 460 ? 11.593 54.077 -59.782 1.00 85.94 460 ARG A CA 1
ATOM 3787 C C . ARG A 1 460 ? 12.031 54.925 -60.978 1.00 85.94 460 ARG A C 1
ATOM 3789 O O . ARG A 1 460 ? 11.219 55.687 -61.484 1.00 85.94 460 ARG A O 1
ATOM 3796 N N . LYS A 1 461 ? 13.271 54.769 -61.456 1.00 83.06 461 LYS A N 1
ATOM 3797 C CA . LYS A 1 461 ? 13.750 55.441 -62.680 1.00 83.06 461 LYS A CA 1
ATOM 3798 C C . LYS A 1 461 ? 13.013 54.961 -63.933 1.00 83.06 461 LYS A C 1
ATOM 3800 O O . LYS A 1 461 ? 12.704 55.770 -64.795 1.00 83.06 461 LYS A O 1
ATOM 3805 N N . LEU A 1 462 ? 12.702 53.668 -64.023 1.00 79.12 462 LEU A N 1
ATOM 3806 C CA . LEU A 1 462 ? 11.945 53.106 -65.144 1.00 79.12 462 LEU A CA 1
ATOM 3807 C C . LEU A 1 462 ? 10.469 53.548 -65.124 1.00 79.12 462 LEU A C 1
ATOM 3809 O O . LEU A 1 462 ? 9.892 53.797 -66.175 1.00 79.12 462 LEU A O 1
ATOM 3813 N N . GLU A 1 463 ? 9.880 53.718 -63.938 1.00 77.25 463 GLU A N 1
ATOM 3814 C CA . GLU A 1 463 ? 8.555 54.328 -63.754 1.00 77.25 463 GLU A CA 1
ATOM 3815 C C . GLU A 1 463 ? 8.554 55.815 -64.156 1.00 77.25 463 GLU A C 1
ATOM 3817 O O . GLU A 1 463 ? 7.613 56.277 -64.793 1.00 77.25 463 GLU A O 1
ATOM 3822 N N . GLN A 1 464 ? 9.628 56.557 -63.843 1.00 76.81 464 GLN A N 1
ATOM 3823 C CA . GLN A 1 464 ? 9.800 57.946 -64.288 1.00 76.81 464 GLN A CA 1
ATOM 3824 C C . GLN A 1 464 ? 9.889 58.040 -65.814 1.00 76.81 464 GLN A C 1
ATOM 3826 O O . GLN A 1 464 ? 9.114 58.792 -66.397 1.00 76.81 464 GLN A O 1
ATOM 3831 N N . LEU A 1 465 ? 10.729 57.218 -66.455 1.00 74.12 465 LEU A N 1
ATOM 3832 C CA . LEU A 1 465 ? 10.802 57.139 -67.919 1.00 74.12 465 LEU A CA 1
ATOM 3833 C C . LEU A 1 465 ? 9.436 56.808 -68.531 1.00 74.12 465 LEU A C 1
ATOM 3835 O O . LEU A 1 465 ? 8.999 57.506 -69.430 1.00 74.12 465 LEU A O 1
ATOM 3839 N N . ARG A 1 466 ? 8.690 55.846 -67.972 1.00 73.88 466 ARG A N 1
ATOM 3840 C CA . ARG A 1 466 ? 7.314 55.561 -68.416 1.00 73.88 466 ARG A CA 1
ATOM 3841 C C . ARG A 1 466 ? 6.353 56.736 -68.247 1.00 73.88 466 ARG A C 1
ATOM 3843 O O . ARG A 1 466 ? 5.465 56.904 -69.072 1.00 73.88 466 ARG A O 1
ATOM 3850 N N . SER A 1 467 ? 6.491 57.534 -67.188 1.00 65.31 467 SER A N 1
ATOM 3851 C CA . SER A 1 467 ? 5.668 58.738 -67.013 1.00 65.31 467 SER A CA 1
ATOM 3852 C C . SER A 1 467 ? 6.057 59.870 -67.973 1.00 65.31 467 SER A C 1
ATOM 3854 O O . SER A 1 467 ? 5.186 60.622 -68.405 1.00 65.31 467 SER A O 1
ATOM 3856 N N . GLU A 1 468 ? 7.337 59.957 -68.347 1.00 65.81 468 GLU A N 1
ATOM 3857 C CA . GLU A 1 468 ? 7.847 60.872 -69.374 1.00 65.81 468 GLU A CA 1
ATOM 3858 C C . GLU A 1 468 ? 7.378 60.424 -70.770 1.00 65.81 468 GLU A C 1
ATOM 3860 O O . GLU A 1 468 ? 6.810 61.241 -71.493 1.00 65.81 468 GLU A O 1
ATOM 3865 N N . ASP A 1 469 ? 7.474 59.130 -71.094 1.00 59.34 469 ASP A N 1
ATOM 3866 C CA . ASP A 1 469 ? 6.953 58.521 -72.326 1.00 59.34 469 ASP A CA 1
ATOM 3867 C C . ASP A 1 469 ? 5.440 58.756 -72.467 1.00 59.34 469 ASP A C 1
ATOM 3869 O O . ASP A 1 469 ? 4.998 59.261 -73.492 1.00 59.34 469 ASP A O 1
ATOM 3873 N N . VAL A 1 470 ? 4.635 58.511 -71.423 1.00 59.41 470 VAL A N 1
ATOM 3874 C CA . VAL A 1 470 ? 3.182 58.792 -71.446 1.00 59.41 470 VAL A CA 1
ATOM 3875 C C . VAL A 1 470 ? 2.885 60.294 -71.593 1.00 59.41 470 VAL A C 1
ATOM 3877 O O . VAL A 1 470 ? 1.901 60.667 -72.234 1.00 59.41 470 VAL A O 1
ATOM 3880 N N . SER A 1 471 ? 3.736 61.177 -71.055 1.00 57.78 471 SER A N 1
ATOM 3881 C CA . SER A 1 471 ? 3.605 62.627 -71.274 1.00 57.78 471 SER A CA 1
ATOM 3882 C C . SER A 1 471 ? 3.962 63.053 -72.705 1.00 57.78 471 SER A C 1
ATOM 3884 O O . SER A 1 471 ? 3.396 64.018 -73.215 1.00 57.78 471 SER A O 1
ATOM 3886 N N . PHE A 1 472 ? 4.861 62.315 -73.362 1.00 48.56 472 PHE A N 1
ATOM 3887 C CA . PHE A 1 472 ? 5.298 62.536 -74.740 1.00 48.56 472 PHE A CA 1
ATOM 3888 C C . PHE A 1 472 ? 4.302 61.952 -75.755 1.00 48.56 472 PHE A C 1
ATOM 3890 O O . PHE A 1 472 ? 3.940 62.613 -76.725 1.00 48.56 472 PHE A O 1
ATOM 3897 N N . GLU A 1 473 ? 3.786 60.752 -75.498 1.00 48.47 473 GLU A N 1
ATOM 3898 C CA . GLU A 1 473 ? 2.805 60.049 -76.332 1.00 48.47 473 GLU A CA 1
ATOM 3899 C C . GLU A 1 473 ? 1.452 60.791 -76.340 1.00 48.47 473 GLU A C 1
ATOM 3901 O O . GLU A 1 473 ? 0.842 60.966 -77.395 1.00 48.47 473 GLU A O 1
ATOM 3906 N N . SER A 1 474 ? 1.080 61.417 -75.212 1.00 51.56 474 SER A N 1
ATOM 3907 C CA . SER A 1 474 ? -0.040 62.370 -75.122 1.00 51.56 474 SER A CA 1
ATOM 3908 C C . SER A 1 474 ? 0.123 63.642 -75.982 1.00 51.56 474 SER A C 1
ATOM 3910 O O . SER A 1 474 ? -0.836 64.410 -76.092 1.00 51.56 474 SER A O 1
ATOM 3912 N N . MET A 1 475 ? 1.298 63.903 -76.572 1.00 48.97 475 MET A N 1
ATOM 3913 C CA . MET A 1 475 ? 1.537 65.027 -77.491 1.00 48.97 475 MET A CA 1
ATOM 3914 C C . MET A 1 475 ? 1.715 64.596 -78.961 1.00 48.97 475 MET A C 1
ATOM 3916 O O . MET A 1 475 ? 1.906 65.470 -79.808 1.00 48.97 475 MET A O 1
ATOM 3920 N N . VAL A 1 476 ? 1.670 63.292 -79.282 1.00 47.75 476 VAL A N 1
ATOM 3921 C CA . VAL A 1 476 ? 2.055 62.767 -80.614 1.00 47.75 476 VAL A CA 1
ATOM 3922 C C . VAL A 1 476 ? 0.990 61.865 -81.276 1.00 47.75 476 VAL A C 1
ATOM 3924 O O . VAL A 1 476 ? 1.109 61.569 -82.465 1.00 47.75 476 VAL A O 1
ATOM 3927 N N . GLU A 1 477 ? -0.114 61.505 -80.607 1.00 43.00 477 GLU A N 1
ATOM 3928 C CA . GLU A 1 477 ? -1.250 60.843 -81.283 1.00 43.00 477 GLU A CA 1
ATOM 3929 C C . GLU A 1 477 ? -2.031 61.805 -82.200 1.00 43.00 477 GLU A C 1
ATOM 3931 O O . GLU A 1 477 ? -3.026 62.425 -81.819 1.00 43.00 477 GLU A O 1
ATOM 3936 N N . GLY A 1 478 ? -1.560 61.923 -83.446 1.00 39.97 478 GLY A N 1
ATOM 3937 C CA . GLY A 1 478 ? -2.128 62.841 -84.429 1.00 39.97 478 GLY A CA 1
ATOM 3938 C C . GLY A 1 478 ? -1.709 62.635 -85.887 1.00 39.97 478 GLY A C 1
ATOM 3939 O O . GLY A 1 478 ? -1.628 63.638 -86.591 1.00 39.97 478 GLY A O 1
ATOM 3940 N N . ASN A 1 479 ? -1.437 61.402 -86.354 1.00 35.31 479 ASN A N 1
ATOM 3941 C CA . ASN A 1 479 ? -1.620 61.040 -87.777 1.00 35.31 479 ASN A CA 1
ATOM 3942 C C . ASN A 1 479 ? -1.494 59.531 -88.110 1.00 35.31 479 ASN A C 1
ATOM 3944 O O . ASN A 1 479 ? -0.547 58.868 -87.705 1.00 35.31 479 ASN A O 1
ATOM 3948 N N . ASP A 1 480 ? -2.440 59.057 -88.925 1.00 35.59 480 ASP A N 1
ATOM 3949 C CA . ASP A 1 480 ? -2.426 57.958 -89.912 1.00 35.59 480 ASP A CA 1
ATOM 3950 C C . ASP A 1 480 ? -1.331 56.855 -89.930 1.00 35.59 480 ASP A C 1
ATOM 3952 O O . ASP A 1 480 ? -0.210 57.046 -90.390 1.00 35.59 480 ASP A O 1
ATOM 3956 N N . LEU A 1 481 ? -1.781 55.631 -89.609 1.00 35.75 481 LEU A N 1
ATOM 3957 C CA . LEU A 1 481 ? -2.021 54.500 -90.539 1.00 35.75 481 LEU A CA 1
ATOM 3958 C C . LEU A 1 481 ? -0.937 53.939 -91.520 1.00 35.75 481 LEU A C 1
ATOM 3960 O O . LEU A 1 481 ? -0.252 54.635 -92.258 1.00 35.75 481 LEU A O 1
ATOM 3964 N N . VAL A 1 482 ? -1.067 52.606 -91.685 1.00 35.88 482 VAL A N 1
ATOM 3965 C CA . VAL A 1 482 ? -0.732 51.681 -92.809 1.00 35.88 482 VAL A CA 1
ATOM 3966 C C . VAL A 1 482 ? 0.600 50.876 -92.797 1.00 35.88 482 VAL A C 1
ATOM 3968 O O . VAL A 1 482 ? 1.694 51.420 -92.803 1.00 35.88 482 VAL A O 1
ATOM 3971 N N . PHE A 1 483 ? 0.436 49.544 -92.957 1.00 33.38 483 PHE A N 1
ATOM 3972 C CA . PHE A 1 483 ? 1.406 48.445 -93.207 1.00 33.38 483 PHE A CA 1
ATOM 3973 C C . PHE A 1 483 ? 2.376 48.054 -92.063 1.00 33.38 483 PHE A C 1
ATOM 3975 O O . PHE A 1 483 ? 2.994 48.898 -91.438 1.00 33.38 483 PHE A O 1
ATOM 3982 N N . GLY A 1 484 ? 2.616 46.766 -91.770 1.00 28.72 484 GLY A N 1
ATOM 3983 C CA . GLY A 1 484 ? 2.004 45.533 -92.292 1.00 28.72 484 GLY A CA 1
ATOM 3984 C C . GLY A 1 484 ? 2.880 44.279 -92.084 1.00 28.72 484 GLY A C 1
ATOM 3985 O O . GLY A 1 484 ? 4.094 44.387 -91.993 1.00 28.72 484 GLY A O 1
ATOM 3986 N N . ALA A 1 485 ? 2.243 43.099 -92.110 1.00 33.81 485 ALA A N 1
ATOM 3987 C CA . ALA A 1 485 ? 2.824 41.742 -92.185 1.00 33.81 485 ALA A CA 1
ATOM 3988 C C . ALA A 1 485 ? 3.418 41.069 -90.913 1.00 33.81 485 ALA A C 1
ATOM 3990 O O . ALA A 1 485 ? 4.556 41.282 -90.524 1.00 33.81 485 ALA A O 1
ATOM 3991 N N . SER A 1 486 ? 2.655 40.080 -90.422 1.00 29.59 486 SER A N 1
ATOM 3992 C CA . SER A 1 486 ? 3.077 38.675 -90.240 1.00 29.59 486 SER A CA 1
ATOM 3993 C C . SER A 1 486 ? 4.304 38.334 -89.373 1.00 29.59 486 SER A C 1
ATOM 3995 O O . SER A 1 486 ? 5.432 38.378 -89.855 1.00 29.59 486 SER A O 1
ATOM 3997 N N . LEU A 1 487 ? 4.057 37.686 -88.225 1.00 36.72 487 LEU A N 1
ATOM 3998 C CA . LEU A 1 487 ? 4.461 36.279 -88.025 1.00 36.72 487 LEU A CA 1
ATOM 3999 C C . LEU A 1 487 ? 3.692 35.610 -86.869 1.00 36.72 487 LEU A C 1
ATOM 4001 O O . LEU A 1 487 ? 3.020 36.272 -86.082 1.00 36.72 487 LEU A O 1
ATOM 4005 N N . GLN A 1 488 ? 3.717 34.278 -86.859 1.00 34.94 488 GLN A N 1
ATOM 4006 C CA . GLN A 1 488 ? 2.693 33.416 -86.261 1.00 34.94 488 GLN A CA 1
ATOM 4007 C C . GLN A 1 488 ? 3.090 32.859 -84.878 1.00 34.94 488 GLN A C 1
ATOM 4009 O O . GLN A 1 488 ? 4.263 32.825 -84.511 1.00 34.94 488 GLN A O 1
ATOM 4014 N N . GLU A 1 489 ? 2.095 32.403 -84.116 1.00 33.09 489 GLU A N 1
ATOM 4015 C CA . GLU A 1 489 ? 2.242 31.748 -82.808 1.00 33.09 489 GLU A CA 1
ATOM 4016 C C . GLU A 1 489 ? 3.151 30.501 -82.853 1.00 33.09 489 GLU A C 1
ATOM 4018 O O . GLU A 1 489 ? 3.072 29.733 -83.812 1.00 33.09 489 GLU A O 1
ATOM 4023 N N . SER A 1 490 ? 3.884 30.196 -81.766 1.00 31.61 490 SER A N 1
ATOM 4024 C CA . SER A 1 490 ? 3.684 28.949 -80.979 1.00 31.61 490 SER A CA 1
ATOM 4025 C C . SER A 1 490 ? 4.782 28.646 -79.938 1.00 31.61 490 SER A C 1
ATOM 4027 O O . SER A 1 490 ? 5.914 28.292 -80.241 1.00 31.61 490 SER A O 1
ATOM 4029 N N . ARG A 1 491 ? 4.354 28.710 -78.676 1.00 29.78 491 ARG A N 1
ATOM 4030 C CA . ARG A 1 491 ? 4.770 27.975 -77.459 1.00 29.78 491 ARG A CA 1
ATOM 4031 C C . ARG A 1 491 ? 5.589 26.662 -77.657 1.00 29.78 491 ARG A C 1
ATOM 4033 O O . ARG A 1 491 ? 5.084 25.770 -78.327 1.00 29.78 491 ARG A O 1
ATOM 4040 N N . LEU A 1 492 ? 6.717 26.481 -76.930 1.00 30.02 492 LEU A N 1
ATOM 4041 C CA . LEU A 1 492 ? 7.005 25.379 -75.951 1.00 30.02 492 LEU A CA 1
ATOM 4042 C C . LEU A 1 492 ? 8.511 25.026 -75.702 1.00 30.02 492 LEU A C 1
ATOM 4044 O O . LEU A 1 492 ? 9.226 24.597 -76.592 1.00 30.02 492 LEU A O 1
ATOM 4048 N N . THR A 1 493 ? 8.921 25.144 -74.427 1.00 30.56 493 THR A N 1
ATOM 4049 C CA . THR A 1 493 ? 9.765 24.253 -73.570 1.00 30.56 493 THR A CA 1
ATOM 4050 C C . THR A 1 493 ? 11.020 23.468 -74.047 1.00 30.56 493 THR A C 1
ATOM 4052 O O . THR A 1 493 ? 10.896 22.502 -74.788 1.00 30.56 493 THR A O 1
ATOM 4055 N N . LEU A 1 494 ? 12.123 23.710 -73.303 1.00 31.38 494 LEU A N 1
ATOM 4056 C CA . LEU A 1 494 ? 13.113 22.766 -72.702 1.00 31.38 494 LEU A CA 1
ATOM 4057 C C . LEU A 1 494 ? 14.120 21.969 -73.580 1.00 31.38 494 LEU A C 1
ATOM 4059 O O . LEU A 1 494 ? 13.717 21.221 -74.459 1.00 31.38 494 LEU A O 1
ATOM 4063 N N . GLY A 1 495 ? 15.414 21.987 -73.194 1.00 28.83 495 GLY A N 1
ATOM 4064 C CA . GLY A 1 495 ? 16.363 20.882 -73.469 1.00 28.83 495 GLY A CA 1
ATOM 4065 C C . GLY A 1 495 ? 17.822 21.230 -73.843 1.00 28.83 495 GLY A C 1
ATOM 4066 O O . GLY A 1 495 ? 18.103 21.523 -74.994 1.00 28.83 495 GLY A O 1
ATOM 4067 N N . ASP A 1 496 ? 18.735 21.065 -72.875 1.00 28.66 496 ASP A N 1
ATOM 4068 C CA . ASP A 1 496 ? 20.000 20.298 -72.971 1.00 28.66 496 ASP A CA 1
ATOM 4069 C C . ASP A 1 496 ? 21.267 20.711 -73.795 1.00 28.66 496 ASP A C 1
ATOM 4071 O O . ASP A 1 496 ? 21.300 20.726 -75.019 1.00 28.66 496 ASP A O 1
ATOM 4075 N N . VAL A 1 497 ? 22.385 20.797 -73.037 1.00 32.97 497 VAL A N 1
ATOM 4076 C CA . VAL A 1 497 ? 23.651 20.012 -73.189 1.00 32.97 497 VAL A CA 1
ATOM 4077 C C . VAL A 1 497 ? 24.829 20.506 -74.084 1.00 32.97 497 VAL A C 1
ATOM 4079 O O . VAL A 1 497 ? 24.905 20.272 -75.281 1.00 32.97 497 VAL A O 1
ATOM 4082 N N . GLU A 1 498 ? 25.853 21.008 -73.365 1.00 32.59 498 GLU A N 1
ATOM 4083 C CA . GLU A 1 498 ? 27.310 20.696 -73.426 1.00 32.59 498 GLU A CA 1
ATOM 4084 C C . GLU A 1 498 ? 28.329 21.230 -74.477 1.00 32.59 498 GLU A C 1
ATOM 4086 O O . GLU A 1 498 ? 28.210 21.060 -75.683 1.00 32.59 498 GLU A O 1
ATOM 4091 N N . LYS A 1 499 ? 29.495 21.601 -73.891 1.00 33.19 499 LYS A N 1
ATOM 4092 C CA . LYS A 1 499 ? 30.909 21.436 -74.334 1.00 33.19 499 LYS A CA 1
ATOM 4093 C C . LYS A 1 499 ? 31.467 22.305 -75.480 1.00 33.19 499 LYS A C 1
ATOM 4095 O O . LYS A 1 499 ? 31.144 22.097 -76.640 1.00 33.19 499 LYS A O 1
ATOM 4100 N N . GLN A 1 500 ? 32.552 23.041 -75.180 1.00 29.73 500 GLN A N 1
ATOM 4101 C CA . GLN A 1 500 ? 33.928 22.528 -75.380 1.00 29.73 500 GLN A CA 1
ATOM 4102 C C . GLN A 1 500 ? 35.037 23.342 -74.656 1.00 29.73 500 GLN A C 1
ATOM 4104 O O . GLN A 1 500 ? 34.884 24.517 -74.342 1.00 29.73 500 GLN A O 1
ATOM 4109 N N . ASN A 1 501 ? 36.142 22.636 -74.382 1.00 28.73 501 ASN A N 1
ATOM 4110 C CA . ASN A 1 501 ? 37.495 23.065 -73.958 1.00 28.73 501 ASN A CA 1
ATOM 4111 C C . ASN A 1 501 ? 38.223 23.876 -75.075 1.00 28.73 501 ASN A C 1
ATOM 4113 O O . ASN A 1 501 ? 37.728 23.868 -76.194 1.00 28.73 501 ASN A O 1
ATOM 4117 N N . LEU A 1 502 ? 39.415 24.500 -74.962 1.00 30.59 502 LEU A N 1
ATOM 4118 C CA . LEU A 1 502 ? 40.425 24.812 -73.916 1.00 30.59 502 LEU A CA 1
ATOM 4119 C C . LEU A 1 502 ? 41.425 25.853 -74.517 1.00 30.59 502 LEU A C 1
ATOM 4121 O O . LEU A 1 502 ? 41.333 26.159 -75.701 1.00 30.59 502 LEU A O 1
ATOM 4125 N N . GLU A 1 503 ? 42.458 26.251 -73.749 1.00 30.28 503 GLU A N 1
ATOM 4126 C CA . GLU A 1 503 ? 43.704 26.931 -74.206 1.00 30.28 503 GLU A CA 1
ATOM 4127 C C . GLU A 1 503 ? 43.592 28.453 -74.544 1.00 30.28 503 GLU A C 1
ATOM 4129 O O . GLU A 1 503 ? 42.519 28.932 -74.878 1.00 30.28 503 GLU A O 1
ATOM 4134 N N . LYS A 1 504 ? 44.633 29.312 -74.457 1.00 30.05 504 LYS A N 1
ATOM 4135 C CA . LYS A 1 504 ? 46.076 29.129 -74.154 1.00 30.05 504 LYS A CA 1
ATOM 4136 C C . LYS A 1 504 ? 46.750 30.434 -73.651 1.00 30.05 504 LYS A C 1
ATOM 4138 O O . LYS A 1 504 ? 46.446 31.505 -74.154 1.00 30.05 504 LYS A O 1
ATOM 4143 N N . THR A 1 505 ? 47.738 30.295 -72.753 1.00 26.70 505 THR A N 1
ATOM 4144 C CA . THR A 1 505 ? 48.936 31.161 -72.522 1.00 26.70 505 THR A CA 1
ATOM 4145 C C . THR A 1 505 ? 48.855 32.701 -72.436 1.00 26.70 505 THR A C 1
ATOM 4147 O O . THR A 1 505 ? 48.561 33.383 -73.409 1.00 26.70 505 THR A O 1
ATOM 4150 N N . MET A 1 506 ? 49.430 33.244 -71.350 1.00 26.28 506 MET A N 1
ATOM 4151 C CA . MET A 1 506 ? 50.168 34.522 -71.347 1.00 26.28 506 MET A CA 1
ATOM 4152 C C . MET A 1 506 ? 51.577 34.332 -70.755 1.00 26.28 506 MET A C 1
ATOM 4154 O O . MET A 1 506 ? 51.786 33.468 -69.903 1.00 26.28 506 MET A O 1
ATOM 4158 N N . GLN A 1 507 ? 52.536 35.150 -71.195 1.00 31.22 507 GLN A N 1
ATOM 4159 C CA . GLN A 1 507 ? 53.922 35.202 -70.709 1.00 31.22 507 GLN A CA 1
ATOM 4160 C C . GLN A 1 507 ? 54.250 36.632 -70.248 1.00 31.22 507 GLN A C 1
ATOM 4162 O O . GLN A 1 507 ? 54.006 37.542 -71.029 1.00 31.22 507 GLN A O 1
ATOM 4167 N N . GLN A 1 508 ? 54.890 36.771 -69.070 1.00 29.12 508 GLN A N 1
ATOM 4168 C CA . GLN A 1 508 ? 55.711 37.924 -68.606 1.00 29.12 508 GLN A CA 1
ATOM 4169 C C . GLN A 1 508 ? 54.972 39.288 -68.472 1.00 29.12 508 GLN A C 1
ATOM 4171 O O . GLN A 1 508 ? 54.177 39.653 -69.320 1.00 29.12 508 GLN A O 1
ATOM 4176 N N . GLY A 1 509 ? 55.153 40.163 -67.473 1.00 26.36 509 GLY A N 1
ATOM 4177 C CA . GLY A 1 509 ? 55.929 40.279 -66.220 1.00 26.36 509 GLY A CA 1
ATOM 4178 C C . GLY A 1 509 ? 55.701 41.730 -65.692 1.00 26.36 509 GLY A C 1
ATOM 4179 O O . GLY A 1 509 ? 55.236 42.560 -66.462 1.00 26.36 509 GLY A O 1
ATOM 4180 N N . ALA A 1 510 ? 55.960 42.158 -64.449 1.00 30.20 510 ALA A N 1
ATOM 4181 C CA . ALA A 1 510 ? 56.586 41.528 -63.287 1.00 30.20 510 ALA A CA 1
ATOM 4182 C C . ALA A 1 510 ? 56.271 42.297 -61.965 1.00 30.20 510 ALA A C 1
ATOM 4184 O O . ALA A 1 510 ? 56.064 43.502 -62.009 1.00 30.20 510 ALA A O 1
ATOM 4185 N N . HIS A 1 511 ? 56.363 41.590 -60.822 1.00 27.41 511 HIS A N 1
ATOM 4186 C CA . HIS A 1 511 ? 56.649 42.043 -59.429 1.00 27.41 511 HIS A CA 1
ATOM 4187 C C . HIS A 1 511 ? 55.727 43.081 -58.709 1.00 27.41 511 HIS A C 1
ATOM 4189 O O . HIS A 1 511 ? 55.216 44.002 -59.321 1.00 27.41 511 HIS A O 1
ATOM 4195 N N . ALA A 1 512 ? 55.483 43.008 -57.383 1.00 27.89 512 ALA A N 1
ATOM 4196 C CA . ALA A 1 512 ? 56.150 42.239 -56.314 1.00 27.89 512 ALA A CA 1
ATOM 4197 C C . ALA A 1 512 ? 55.215 41.723 -55.176 1.00 27.89 512 ALA A C 1
ATOM 4199 O O . ALA A 1 512 ? 54.328 42.438 -54.733 1.00 27.89 512 ALA A O 1
ATOM 4200 N N . LYS A 1 513 ? 55.512 40.490 -54.718 1.00 31.38 513 LYS A N 1
ATOM 4201 C CA . LYS A 1 513 ? 55.440 39.850 -53.370 1.00 31.38 513 LYS A CA 1
ATOM 4202 C C . LYS A 1 513 ? 54.787 40.587 -52.172 1.00 31.38 513 LYS A C 1
ATOM 4204 O O . LYS A 1 513 ? 55.018 41.778 -52.027 1.00 31.38 513 LYS A O 1
ATOM 4209 N N . THR A 1 514 ? 54.212 39.961 -51.130 1.00 27.81 514 THR A N 1
ATOM 4210 C CA . THR A 1 514 ? 53.663 38.607 -50.787 1.00 27.81 514 THR A CA 1
ATOM 4211 C C . THR A 1 514 ? 53.196 38.680 -49.309 1.00 27.81 514 THR A C 1
ATOM 4213 O O . THR A 1 514 ? 53.848 39.402 -48.558 1.00 27.81 514 THR A O 1
ATOM 4216 N N . ASP A 1 515 ? 52.261 37.920 -48.720 1.00 25.95 515 ASP A N 1
ATOM 4217 C CA . ASP A 1 515 ? 51.098 37.106 -49.143 1.00 25.95 515 ASP A CA 1
ATOM 4218 C C . ASP A 1 515 ? 50.333 36.707 -47.845 1.00 25.95 515 ASP A C 1
ATOM 4220 O O . ASP A 1 515 ? 50.982 36.314 -46.874 1.00 25.95 515 ASP A O 1
ATOM 4224 N N . THR A 1 516 ? 48.991 36.725 -47.806 1.00 23.72 516 THR A N 1
ATOM 4225 C CA . THR A 1 516 ? 48.187 36.136 -46.702 1.00 23.72 516 THR A CA 1
ATOM 4226 C C . THR A 1 516 ? 46.845 35.555 -47.170 1.00 23.72 516 THR A C 1
ATOM 4228 O O . THR A 1 516 ? 46.072 36.211 -47.852 1.00 23.72 516 THR A O 1
ATOM 4231 N N . GLU A 1 517 ? 46.577 34.329 -46.710 1.00 25.98 517 GLU A N 1
ATOM 4232 C CA . GLU A 1 517 ? 45.277 33.699 -46.408 1.00 25.98 517 GLU A CA 1
ATOM 4233 C C . GLU A 1 517 ? 44.061 33.719 -47.384 1.00 25.98 517 GLU A C 1
ATOM 4235 O O . GLU A 1 517 ? 43.375 34.714 -47.573 1.00 25.98 517 GLU A O 1
ATOM 4240 N N . LYS A 1 518 ? 43.645 32.479 -47.711 1.00 27.86 518 LYS A N 1
ATOM 4241 C CA . LYS A 1 518 ? 42.282 31.901 -47.562 1.00 27.86 518 LYS A CA 1
ATOM 4242 C C . LYS A 1 518 ? 41.193 32.029 -48.657 1.00 27.86 518 LYS A C 1
ATOM 4244 O O . LYS A 1 518 ? 40.580 33.060 -48.885 1.00 27.86 518 LYS A O 1
ATOM 4249 N N . MET A 1 519 ? 40.787 30.812 -49.055 1.00 24.28 519 MET A N 1
ATOM 4250 C CA . MET A 1 519 ? 39.416 30.292 -49.241 1.00 24.28 519 MET A CA 1
ATOM 4251 C C . MET A 1 519 ? 38.747 30.348 -50.625 1.00 24.28 519 MET A C 1
ATOM 4253 O O . MET A 1 519 ? 38.293 31.373 -51.116 1.00 24.28 519 MET A O 1
ATOM 4257 N N . SER A 1 520 ? 38.544 29.140 -51.161 1.00 24.88 520 SER A N 1
ATOM 4258 C CA . SER A 1 520 ? 37.564 28.780 -52.187 1.00 24.88 520 SER A CA 1
ATOM 4259 C C . SER A 1 520 ? 36.509 27.829 -51.593 1.00 24.88 520 SER A C 1
ATOM 4261 O O . SER A 1 520 ? 36.776 27.117 -50.622 1.00 24.88 520 SER A O 1
ATOM 4263 N N . LYS A 1 521 ? 35.296 27.817 -52.163 1.00 25.61 521 LYS A N 1
ATOM 4264 C CA . LYS A 1 521 ? 34.180 26.944 -51.752 1.00 25.61 521 LYS A CA 1
ATOM 4265 C C . LYS A 1 521 ? 33.938 25.856 -52.818 1.00 25.61 521 LYS A C 1
ATOM 4267 O O . LYS A 1 521 ? 33.833 26.174 -53.995 1.00 25.61 521 LYS A O 1
ATOM 4272 N N . THR A 1 522 ? 33.900 24.602 -52.354 1.00 26.88 522 THR A N 1
ATOM 4273 C CA . THR A 1 522 ? 33.057 23.433 -52.735 1.00 26.88 522 THR A CA 1
ATOM 4274 C C . THR A 1 522 ? 32.195 23.548 -54.018 1.00 26.88 522 THR A C 1
ATOM 4276 O O . THR A 1 522 ? 31.556 24.569 -54.220 1.00 26.88 522 THR A O 1
ATOM 4279 N N . GLN A 1 523 ? 31.995 22.540 -54.888 1.00 26.84 523 GLN A N 1
ATOM 4280 C CA . GLN A 1 523 ? 31.808 21.071 -54.742 1.00 26.84 523 GLN A CA 1
ATOM 4281 C C . GLN A 1 523 ? 32.296 20.330 -56.039 1.00 26.84 523 GLN A C 1
ATOM 4283 O O . GLN A 1 523 ? 32.769 21.002 -56.945 1.00 26.84 523 GLN A O 1
ATOM 4288 N N . MET A 1 524 ? 32.244 19.001 -56.276 1.00 24.86 524 MET A N 1
ATOM 4289 C CA . MET A 1 524 ? 31.557 17.855 -55.642 1.00 24.86 524 MET A CA 1
ATOM 4290 C C . MET A 1 524 ? 32.209 16.497 -56.047 1.00 24.86 524 MET A C 1
ATOM 4292 O O . MET A 1 524 ? 32.776 16.396 -57.126 1.00 24.86 524 MET A O 1
ATOM 4296 N N . SER A 1 525 ? 31.995 15.438 -55.247 1.00 26.27 525 SER A N 1
ATOM 4297 C CA . SER A 1 525 ? 31.930 14.002 -55.639 1.00 26.27 525 SER A CA 1
ATOM 4298 C C . SER A 1 525 ? 33.112 13.297 -56.355 1.00 26.27 525 SER A C 1
ATOM 4300 O O . SER A 1 525 ? 33.318 13.484 -57.546 1.00 26.27 525 SER A O 1
ATOM 4302 N N . GLN A 1 526 ? 33.705 12.263 -55.726 1.00 25.41 526 GLN A N 1
ATOM 4303 C CA . GLN A 1 526 ? 33.335 10.837 -55.938 1.00 25.41 526 GLN A CA 1
ATOM 4304 C C . GLN A 1 526 ? 34.267 9.817 -55.218 1.00 25.41 526 GLN A C 1
ATOM 4306 O O . GLN A 1 526 ? 35.481 9.871 -55.333 1.00 25.41 526 GLN A O 1
ATOM 4311 N N . ARG A 1 527 ? 33.641 8.807 -54.586 1.00 25.50 527 ARG A N 1
ATOM 4312 C CA . ARG A 1 527 ? 33.997 7.360 -54.551 1.00 25.50 527 ARG A CA 1
ATOM 4313 C C . ARG A 1 527 ? 35.420 6.845 -54.166 1.00 25.50 527 ARG A C 1
ATOM 4315 O O . ARG A 1 527 ? 36.338 6.889 -54.968 1.00 25.50 527 ARG A O 1
ATOM 4322 N N . ARG A 1 528 ? 35.398 5.975 -53.129 1.00 27.16 528 ARG A N 1
ATOM 4323 C CA . ARG A 1 528 ? 35.805 4.530 -53.111 1.00 27.16 528 ARG A CA 1
ATOM 4324 C C . ARG A 1 528 ? 37.207 4.051 -52.618 1.00 27.16 528 ARG A C 1
ATOM 4326 O O . ARG A 1 528 ? 38.180 4.124 -53.348 1.00 27.16 528 ARG A O 1
ATOM 4333 N N . ILE A 1 529 ? 37.125 3.228 -51.550 1.00 28.22 529 ILE A N 1
ATOM 4334 C CA . ILE A 1 529 ? 37.753 1.889 -51.311 1.00 28.22 529 ILE A CA 1
ATOM 4335 C C . ILE A 1 529 ? 39.212 1.817 -50.770 1.00 28.22 529 ILE A C 1
ATOM 4337 O O . ILE A 1 529 ? 40.067 2.612 -51.129 1.00 28.22 529 ILE A O 1
ATOM 4341 N N . TYR A 1 530 ? 39.443 0.753 -49.969 1.00 28.19 530 TYR A N 1
ATOM 4342 C CA . TYR A 1 530 ? 40.661 0.246 -49.289 1.00 28.19 530 TYR A CA 1
ATOM 4343 C C . TYR A 1 530 ? 41.012 0.931 -47.949 1.00 28.19 530 TYR A C 1
ATOM 4345 O O . TYR A 1 530 ? 40.926 2.146 -47.849 1.00 28.19 530 TYR A O 1
ATOM 4353 N N . GLY A 1 531 ? 41.381 0.228 -46.861 1.00 30.30 531 GLY A N 1
ATOM 4354 C CA . GLY A 1 531 ? 41.525 -1.222 -46.575 1.00 30.30 531 GLY A CA 1
ATOM 4355 C C . GLY A 1 531 ? 41.074 -1.555 -45.124 1.00 30.30 531 GLY A C 1
ATOM 4356 O O . GLY A 1 531 ? 40.767 -0.642 -44.373 1.00 30.30 531 GLY A O 1
ATOM 4357 N N . SER A 1 532 ? 40.825 -2.808 -44.704 1.00 31.27 532 SER A N 1
ATOM 4358 C CA . SER A 1 532 ? 41.787 -3.922 -44.502 1.00 31.27 532 SER A CA 1
ATOM 4359 C C . SER A 1 532 ? 42.788 -3.642 -43.357 1.00 31.27 532 SER A C 1
ATOM 4361 O O . SER A 1 532 ? 43.458 -2.622 -43.428 1.00 31.27 532 SER A O 1
ATOM 4363 N N . MET A 1 533 ? 43.011 -4.478 -42.324 1.00 33.75 533 MET A N 1
ATOM 4364 C CA . MET A 1 533 ? 42.479 -5.810 -41.939 1.00 33.75 533 MET A CA 1
ATOM 4365 C C . MET A 1 533 ? 42.935 -6.187 -40.502 1.00 33.75 533 MET A C 1
ATOM 4367 O O . MET A 1 533 ? 43.997 -5.728 -40.107 1.00 33.75 533 MET A O 1
ATOM 4371 N N . SER A 1 534 ? 42.265 -7.170 -39.856 1.00 31.66 534 SER A N 1
ATOM 4372 C CA . SER A 1 534 ? 42.801 -8.086 -38.797 1.00 31.66 534 SER A CA 1
ATOM 4373 C C . SER A 1 534 ? 43.240 -7.448 -37.453 1.00 31.66 534 SER A C 1
ATOM 4375 O O . SER A 1 534 ? 43.804 -6.370 -37.441 1.00 31.66 534 SER A O 1
ATOM 4377 N N . GLY A 1 535 ? 43.098 -8.017 -36.247 1.00 29.45 535 GLY A N 1
ATOM 4378 C CA . GLY A 1 535 ? 42.774 -9.351 -35.685 1.00 29.45 535 GLY A CA 1
ATOM 4379 C C . GLY A 1 535 ? 43.392 -9.378 -34.255 1.00 29.45 535 GLY A C 1
ATOM 4380 O O . GLY A 1 535 ? 44.265 -8.562 -33.991 1.00 29.45 535 GLY A O 1
ATOM 4381 N N . ARG A 1 536 ? 43.050 -10.202 -33.250 1.00 29.91 536 ARG A N 1
ATOM 4382 C CA . ARG A 1 536 ? 42.405 -11.527 -33.144 1.00 29.91 536 ARG A CA 1
ATOM 4383 C C . ARG A 1 536 ? 41.705 -11.702 -31.768 1.00 29.91 536 ARG A C 1
ATOM 4385 O O . ARG A 1 536 ? 42.006 -10.995 -30.818 1.00 29.91 536 ARG A O 1
ATOM 4392 N N . GLN A 1 537 ? 40.871 -12.746 -31.689 1.00 31.97 537 GLN A N 1
ATOM 4393 C CA . GLN A 1 537 ? 40.430 -13.531 -30.508 1.00 31.97 537 GLN A CA 1
ATOM 4394 C C . GLN A 1 537 ? 41.545 -13.785 -29.455 1.00 31.97 537 GLN A C 1
ATOM 4396 O O . GLN A 1 537 ? 42.717 -13.789 -29.824 1.00 31.97 537 GLN A O 1
ATOM 4401 N N . ARG A 1 538 ? 41.283 -14.097 -28.169 1.00 29.36 538 ARG A N 1
ATOM 4402 C CA . ARG A 1 538 ? 40.436 -15.170 -27.559 1.00 29.36 538 ARG A CA 1
ATOM 4403 C C . ARG A 1 538 ? 40.279 -14.864 -26.035 1.00 29.36 538 ARG A C 1
ATOM 4405 O O . ARG A 1 538 ? 41.118 -14.143 -25.519 1.00 29.36 538 ARG A O 1
ATOM 4412 N N . GLY A 1 539 ? 39.321 -15.388 -25.255 1.00 27.47 539 GLY A N 1
ATOM 4413 C CA . GLY A 1 539 ? 38.343 -16.452 -25.514 1.00 27.47 539 GLY A CA 1
ATOM 4414 C C . GLY A 1 539 ? 37.302 -16.682 -24.390 1.00 27.47 539 GLY A C 1
ATOM 4415 O O . GLY A 1 539 ? 37.109 -15.843 -23.521 1.00 27.47 539 GLY A O 1
ATOM 4416 N N . THR A 1 540 ? 36.633 -17.834 -24.487 1.00 28.78 540 THR A N 1
ATOM 4417 C CA . THR A 1 540 ? 35.569 -18.445 -23.644 1.00 28.78 540 THR A CA 1
ATOM 4418 C C . THR A 1 540 ? 36.070 -18.863 -22.237 1.00 28.78 540 THR A C 1
ATOM 4420 O O . THR A 1 540 ? 37.281 -18.859 -22.045 1.00 28.78 540 THR A O 1
ATOM 4423 N N . ILE A 1 541 ? 35.309 -19.299 -21.212 1.00 29.11 541 ILE A N 1
ATOM 4424 C CA . ILE A 1 541 ? 33.979 -19.952 -21.005 1.00 29.11 541 ILE A CA 1
ATOM 4425 C C . ILE A 1 541 ? 33.464 -19.450 -19.605 1.00 29.11 541 ILE A C 1
ATOM 4427 O O . ILE A 1 541 ? 34.294 -18.979 -18.834 1.00 29.11 541 ILE A O 1
ATOM 4431 N N . LEU A 1 542 ? 32.179 -19.415 -19.209 1.00 26.95 542 LEU A N 1
ATOM 4432 C CA . LEU A 1 542 ? 31.391 -20.531 -18.633 1.00 26.95 542 LEU A CA 1
ATOM 4433 C C . LEU A 1 542 ? 29.929 -20.107 -18.360 1.00 26.95 542 LEU A C 1
ATOM 4435 O O . LEU A 1 542 ? 29.666 -18.939 -18.081 1.00 26.95 542 LEU A O 1
ATOM 4439 N N . GLU A 1 543 ? 28.998 -21.059 -18.439 1.00 29.23 543 GLU A N 1
ATOM 4440 C CA . GLU A 1 543 ? 27.560 -20.878 -18.186 1.00 29.23 543 GLU A CA 1
ATOM 4441 C C . GLU A 1 543 ? 27.196 -21.050 -16.703 1.00 29.23 543 GLU A C 1
ATOM 4443 O O . GLU A 1 543 ? 27.825 -21.831 -15.992 1.00 29.23 543 GLU A O 1
ATOM 4448 N N . SER A 1 544 ? 26.084 -20.443 -16.286 1.00 28.08 544 SER A N 1
ATOM 4449 C CA . SER A 1 544 ? 25.213 -21.009 -15.248 1.00 28.08 544 SER A CA 1
ATOM 4450 C C . SER A 1 544 ? 23.783 -20.501 -15.448 1.00 28.08 544 SER A C 1
ATOM 4452 O O . SER A 1 544 ? 23.547 -19.292 -15.438 1.00 28.08 544 SER A O 1
ATOM 4454 N N . ASN A 1 545 ? 22.849 -21.432 -15.663 1.00 29.66 545 ASN A N 1
ATOM 4455 C CA . ASN A 1 545 ? 21.408 -21.179 -15.608 1.00 29.66 545 ASN A CA 1
ATOM 4456 C C . ASN A 1 545 ? 20.960 -20.977 -14.156 1.00 29.66 545 ASN A C 1
ATOM 4458 O O . ASN A 1 545 ? 21.530 -21.607 -13.273 1.00 29.66 545 ASN A O 1
ATOM 4462 N N . ASP A 1 546 ? 19.936 -20.137 -13.975 1.00 27.91 546 ASP A N 1
ATOM 4463 C CA . ASP A 1 546 ? 18.876 -20.147 -12.943 1.00 27.91 546 ASP A CA 1
ATOM 4464 C C . ASP A 1 546 ? 18.341 -18.707 -12.781 1.00 27.91 546 ASP A C 1
ATOM 4466 O O . ASP A 1 546 ? 19.099 -17.749 -12.894 1.00 27.91 546 ASP A O 1
ATOM 4470 N N . SER A 1 547 ? 17.063 -18.426 -12.511 1.00 30.02 547 SER A N 1
ATOM 4471 C CA . SER A 1 547 ? 15.826 -19.207 -12.643 1.00 30.02 547 SER A CA 1
ATOM 4472 C C . SER A 1 547 ? 14.629 -18.225 -12.645 1.00 30.02 547 SER A C 1
ATOM 4474 O O . SER A 1 547 ? 14.792 -17.047 -12.341 1.00 30.02 547 SER A O 1
ATOM 4476 N N . ALA A 1 548 ? 13.444 -18.718 -13.017 1.00 32.81 548 ALA A N 1
ATOM 4477 C CA . ALA A 1 548 ? 12.092 -18.173 -12.803 1.00 32.81 548 ALA A CA 1
ATOM 4478 C C . ALA A 1 548 ? 11.900 -16.682 -12.400 1.00 32.81 548 ALA A C 1
ATOM 4480 O O . ALA A 1 548 ? 12.144 -16.282 -11.265 1.00 32.81 548 ALA A O 1
ATOM 4481 N N . GLY A 1 549 ? 11.259 -15.903 -13.283 1.00 30.78 549 GLY A N 1
ATOM 4482 C CA . GLY A 1 549 ? 10.800 -14.531 -13.010 1.00 30.78 549 GLY A CA 1
ATOM 4483 C C . GLY A 1 549 ? 9.481 -14.197 -13.715 1.00 30.78 549 GLY A C 1
ATOM 4484 O O . GLY A 1 549 ? 9.460 -13.437 -14.679 1.00 30.78 549 GLY A O 1
ATOM 4485 N N . SER A 1 550 ? 8.376 -14.805 -13.269 1.00 33.41 550 SER A N 1
ATOM 4486 C CA . SER A 1 550 ? 7.038 -14.576 -13.837 1.00 33.41 550 SER A CA 1
ATOM 4487 C C . SER A 1 550 ? 6.496 -13.193 -13.465 1.00 33.41 550 SER A C 1
ATOM 4489 O O . SER A 1 550 ? 6.101 -12.974 -12.322 1.00 33.41 550 SER A O 1
ATOM 4491 N N . LEU A 1 551 ? 6.423 -12.284 -14.439 1.00 30.83 551 LEU A N 1
ATOM 4492 C CA . LEU A 1 551 ? 5.766 -10.980 -14.315 1.00 30.83 551 LEU A CA 1
ATOM 4493 C C . LEU A 1 551 ? 4.475 -10.958 -15.144 1.00 30.83 551 LEU A C 1
ATOM 4495 O O . LEU A 1 551 ? 4.448 -10.441 -16.262 1.00 30.83 551 LEU A O 1
ATOM 4499 N N . ASP A 1 552 ? 3.397 -11.504 -14.579 1.00 28.98 552 ASP A N 1
ATOM 4500 C CA . ASP A 1 552 ? 2.047 -11.127 -14.999 1.00 28.98 552 ASP A CA 1
ATOM 4501 C C . ASP A 1 552 ? 1.745 -9.753 -14.379 1.00 28.98 552 ASP A C 1
ATOM 4503 O O . ASP A 1 552 ? 1.691 -9.599 -13.158 1.00 28.98 552 ASP A O 1
ATOM 4507 N N . SER A 1 553 ? 1.617 -8.735 -15.232 1.00 31.94 553 SER A N 1
ATOM 4508 C CA . SER A 1 553 ? 1.359 -7.348 -14.838 1.00 31.94 553 SER A CA 1
ATOM 4509 C C . SER A 1 553 ? -0.009 -6.915 -15.363 1.00 31.94 553 SER A C 1
ATOM 4511 O O . SER A 1 553 ? -0.137 -6.388 -16.473 1.00 31.94 553 SER A O 1
ATOM 4513 N N . ASP A 1 554 ? -1.037 -7.163 -14.550 1.00 31.59 554 ASP A N 1
ATOM 4514 C CA . ASP A 1 554 ? -2.364 -6.582 -14.744 1.00 31.59 554 ASP A CA 1
ATOM 4515 C C . ASP A 1 554 ? -2.258 -5.059 -14.602 1.00 31.59 554 ASP A C 1
ATOM 4517 O O . ASP A 1 554 ? -1.993 -4.527 -13.525 1.00 31.59 554 ASP A O 1
ATOM 4521 N N . SER A 1 555 ? -2.437 -4.361 -15.720 1.00 33.31 555 SER A N 1
ATOM 4522 C CA . SER A 1 555 ? -2.308 -2.907 -15.836 1.00 33.31 555 SER A CA 1
ATOM 4523 C C . SER A 1 555 ? -3.616 -2.300 -16.350 1.00 33.31 555 SER A C 1
ATOM 4525 O O . SER A 1 555 ? -3.714 -1.834 -17.485 1.00 33.31 555 SER A O 1
ATOM 4527 N N . ASP A 1 556 ? -4.633 -2.296 -15.482 1.00 35.91 556 ASP A N 1
ATOM 4528 C CA . ASP A 1 556 ? -5.836 -1.473 -15.657 1.00 35.91 556 ASP A CA 1
ATOM 4529 C C . ASP A 1 556 ? -5.485 -0.001 -15.374 1.00 35.91 556 ASP A C 1
ATOM 4531 O O . ASP A 1 556 ? -5.606 0.507 -14.258 1.00 35.91 556 ASP A O 1
ATOM 4535 N N . LEU A 1 557 ? -5.023 0.695 -16.415 1.00 34.78 557 LEU A N 1
ATOM 4536 C CA . LEU A 1 557 ? -4.841 2.145 -16.409 1.00 34.78 557 LEU A CA 1
ATOM 4537 C C . LEU A 1 557 ? -6.195 2.853 -16.558 1.00 34.78 557 LEU A C 1
ATOM 4539 O O . LEU A 1 557 ? -6.634 3.163 -17.666 1.00 34.78 557 LEU A O 1
ATOM 4543 N N . LEU A 1 558 ? -6.817 3.179 -15.425 1.00 33.78 558 LEU A N 1
ATOM 4544 C CA . LEU A 1 558 ? -7.689 4.348 -15.328 1.00 33.78 558 LEU A CA 1
ATOM 4545 C C . LEU A 1 558 ? -6.890 5.494 -14.709 1.00 33.78 558 LEU A C 1
ATOM 4547 O O . LEU A 1 558 ? -6.667 5.535 -13.502 1.00 33.78 558 LEU A O 1
ATOM 4551 N N . ILE A 1 559 ? -6.449 6.408 -15.572 1.00 34.56 559 ILE A N 1
ATOM 4552 C CA . ILE A 1 559 ? -5.911 7.709 -15.176 1.00 34.56 559 ILE A CA 1
ATOM 4553 C C . ILE A 1 559 ? -7.074 8.561 -14.668 1.00 34.56 559 ILE A C 1
ATOM 4555 O O . ILE A 1 559 ? -8.017 8.794 -15.420 1.00 34.56 559 ILE A O 1
ATOM 4559 N N . ASP A 1 560 ? -6.961 9.055 -13.438 1.00 37.78 560 ASP A N 1
ATOM 4560 C CA . ASP A 1 560 ? -7.545 10.333 -13.023 1.00 37.78 560 ASP A CA 1
ATOM 4561 C C . ASP A 1 560 ? -6.807 10.859 -11.776 1.00 37.78 560 ASP A C 1
ATOM 4563 O O . ASP A 1 560 ? -6.969 10.317 -10.685 1.00 37.78 560 ASP A O 1
ATOM 4567 N N . GLY A 1 561 ? -6.030 11.931 -11.967 1.00 37.66 561 GLY A N 1
ATOM 4568 C CA . GLY A 1 561 ? -5.717 12.953 -10.958 1.00 37.66 561 GLY A CA 1
ATOM 4569 C C . GLY A 1 561 ? -4.825 12.590 -9.763 1.00 37.66 561 GLY A C 1
ATOM 4570 O O . GLY A 1 561 ? -5.304 12.060 -8.766 1.00 37.66 561 GLY A O 1
ATOM 4571 N N . ASP A 1 562 ? -3.576 13.052 -9.843 1.00 48.53 562 ASP A N 1
ATOM 4572 C CA . ASP A 1 562 ? -2.819 13.729 -8.778 1.00 48.53 562 ASP A CA 1
ATOM 4573 C C . ASP A 1 562 ? -2.885 13.142 -7.352 1.00 48.53 562 ASP A C 1
ATOM 4575 O O . ASP A 1 562 ? -3.730 13.519 -6.533 1.00 48.53 562 ASP A O 1
ATOM 4579 N N . LEU A 1 563 ? -1.896 12.310 -7.019 1.00 38.09 563 LEU A N 1
ATOM 4580 C CA . LEU A 1 563 ? -1.368 12.177 -5.661 1.00 38.09 563 LEU A CA 1
ATOM 4581 C C . LEU A 1 563 ? 0.157 12.091 -5.747 1.00 38.09 563 LEU A C 1
ATOM 4583 O O . LEU A 1 563 ? 0.680 11.176 -6.381 1.00 38.09 563 LEU A O 1
ATOM 4587 N N . ASP A 1 564 ? 0.833 13.057 -5.133 1.00 41.22 564 ASP A N 1
ATOM 4588 C CA . ASP A 1 564 ? 2.275 13.025 -4.918 1.00 41.22 564 ASP A CA 1
ATOM 4589 C C . ASP A 1 564 ? 2.607 11.960 -3.857 1.00 41.22 564 ASP A C 1
ATOM 4591 O O . ASP A 1 564 ? 1.967 11.910 -2.801 1.00 41.22 564 ASP A O 1
ATOM 4595 N N . ASP A 1 565 ? 3.591 11.108 -4.151 1.00 38.78 565 ASP A N 1
ATOM 4596 C CA . ASP A 1 565 ? 4.238 10.247 -3.160 1.00 38.78 565 ASP A CA 1
ATOM 4597 C C . ASP A 1 565 ? 5.279 11.092 -2.405 1.00 38.78 565 ASP A C 1
ATOM 4599 O O . ASP A 1 565 ? 6.309 11.447 -2.978 1.00 38.78 565 ASP A O 1
ATOM 4603 N N . ASP A 1 566 ? 5.022 11.378 -1.128 1.00 41.16 566 ASP A N 1
ATOM 4604 C CA . ASP A 1 566 ? 6.062 11.690 -0.142 1.00 41.16 566 ASP A CA 1
ATOM 4605 C C . ASP A 1 566 ? 6.058 10.568 0.910 1.00 41.16 566 ASP A C 1
ATOM 4607 O O . ASP A 1 566 ? 4.997 10.118 1.360 1.00 41.16 566 ASP A O 1
ATOM 4611 N N . ASP A 1 567 ? 7.255 10.096 1.257 1.00 49.25 567 ASP A N 1
ATOM 4612 C CA . ASP A 1 567 ? 7.489 8.964 2.154 1.00 49.25 567 ASP A CA 1
ATOM 4613 C C . ASP A 1 567 ? 7.011 9.228 3.598 1.00 49.25 567 ASP A C 1
ATOM 4615 O O . ASP A 1 567 ? 7.132 10.336 4.114 1.00 49.25 567 ASP A O 1
ATOM 4619 N N . ASP A 1 568 ? 6.567 8.174 4.289 1.00 41.81 568 ASP 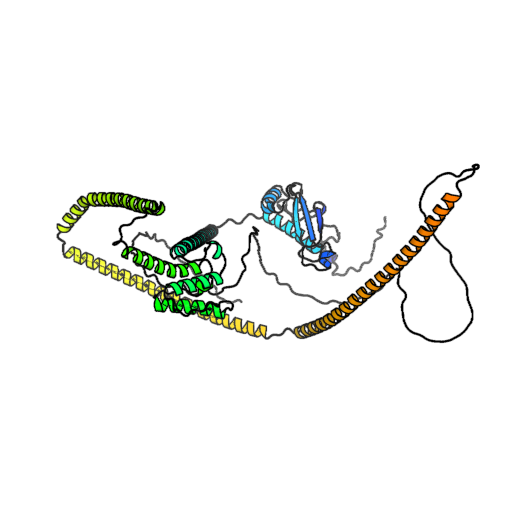A N 1
ATOM 4620 C CA . ASP A 1 568 ? 6.563 8.093 5.760 1.00 41.81 568 ASP A CA 1
ATOM 4621 C C . ASP A 1 568 ? 6.756 6.601 6.140 1.00 41.81 568 ASP A C 1
ATOM 4623 O O . ASP A 1 568 ? 5.804 5.821 6.250 1.00 41.81 568 ASP A O 1
ATOM 4627 N N . GLU A 1 569 ? 8.018 6.177 6.298 1.00 47.12 569 GLU A N 1
ATOM 4628 C CA . GLU A 1 569 ? 8.353 5.050 7.182 1.00 47.12 569 GLU A CA 1
ATOM 4629 C C . GLU A 1 569 ? 8.119 5.523 8.629 1.00 47.12 569 GLU A C 1
ATOM 4631 O O . GLU A 1 569 ? 8.717 6.521 9.010 1.00 47.12 569 GLU A O 1
ATOM 4636 N N . ASP A 1 570 ? 7.248 4.851 9.396 1.00 41.53 570 ASP A N 1
ATOM 4637 C CA . ASP A 1 570 ? 7.269 4.711 10.875 1.00 41.53 570 ASP A CA 1
ATOM 4638 C C . ASP A 1 570 ? 5.869 4.309 11.392 1.00 41.53 570 ASP A C 1
ATOM 4640 O O . ASP A 1 570 ? 5.036 5.150 11.733 1.00 41.53 570 ASP A O 1
ATOM 4644 N N . ASP A 1 571 ? 5.602 2.999 11.468 1.00 37.09 571 ASP A N 1
ATOM 4645 C CA . ASP A 1 571 ? 4.316 2.435 11.926 1.00 37.09 571 ASP A CA 1
ATOM 4646 C C . ASP A 1 571 ? 4.513 1.482 13.133 1.00 37.09 571 ASP A C 1
ATOM 4648 O O . ASP A 1 571 ? 3.990 0.368 13.178 1.00 37.09 571 ASP A O 1
ATOM 4652 N N . ASP A 1 572 ? 5.281 1.941 14.131 1.00 45.22 572 ASP A N 1
ATOM 4653 C CA . ASP A 1 572 ? 5.457 1.319 15.456 1.00 45.22 572 ASP A CA 1
ATOM 4654 C C . ASP A 1 572 ? 5.049 2.317 16.568 1.00 45.22 572 ASP A C 1
ATOM 4656 O O . ASP A 1 572 ? 5.869 3.114 17.006 1.00 45.22 572 ASP A O 1
ATOM 4660 N N . ASP A 1 573 ? 3.769 2.300 16.989 1.00 44.25 573 ASP A N 1
ATOM 4661 C CA . ASP A 1 573 ? 3.273 2.576 18.370 1.00 44.25 573 ASP A CA 1
ATOM 4662 C C . ASP A 1 573 ? 1.773 2.970 18.421 1.00 44.25 573 ASP A C 1
ATOM 4664 O O . ASP A 1 573 ? 1.410 4.105 18.731 1.00 44.25 573 ASP A O 1
ATOM 4668 N N . LEU A 1 574 ? 0.843 2.024 18.208 1.00 35.25 574 LEU A N 1
ATOM 4669 C CA . LEU A 1 574 ? -0.575 2.207 18.597 1.00 35.25 574 LEU A CA 1
ATOM 4670 C C . LEU A 1 574 ? -1.229 0.935 19.173 1.00 35.25 574 LEU A C 1
ATOM 4672 O O . LEU A 1 574 ? -2.303 0.501 18.751 1.00 35.25 574 LEU A O 1
ATOM 4676 N N . LEU A 1 575 ? -0.619 0.372 20.223 1.00 36.00 575 LEU A N 1
ATOM 4677 C CA . LEU A 1 575 ? -1.260 -0.620 21.097 1.00 36.00 575 LEU A CA 1
ATOM 4678 C C . LEU A 1 575 ? -1.140 -0.264 22.586 1.00 36.00 575 LEU A C 1
ATOM 4680 O O . LEU A 1 575 ? -0.403 -0.913 23.326 1.00 36.00 575 LEU A O 1
ATOM 4684 N N . ASN A 1 576 ? -1.961 0.681 23.070 1.00 31.22 576 ASN A N 1
ATOM 4685 C CA . ASN A 1 576 ? -2.625 0.470 24.364 1.00 31.22 576 ASN A CA 1
ATOM 4686 C C . ASN A 1 576 ? -3.827 1.382 24.665 1.00 31.22 576 ASN A C 1
ATOM 4688 O O . ASN A 1 576 ? -3.981 2.463 24.109 1.00 31.22 576 ASN A O 1
ATOM 4692 N N . SER A 1 577 ? -4.619 0.937 25.647 1.00 33.09 577 SER A N 1
ATOM 4693 C CA . SER A 1 577 ? -5.736 1.643 26.295 1.00 33.09 577 SER A CA 1
ATOM 4694 C C . SER A 1 577 ? -7.021 1.857 25.475 1.00 33.09 577 SER A C 1
ATOM 4696 O O . SER A 1 577 ? -7.313 2.955 25.016 1.00 33.09 577 SER A O 1
ATOM 4698 N N . VAL A 1 578 ? -7.886 0.834 25.463 1.00 31.25 578 VAL A N 1
ATOM 4699 C CA . VAL A 1 578 ? -9.129 0.896 26.263 1.00 31.25 578 VAL A CA 1
ATOM 4700 C C . VAL A 1 578 ? -9.355 -0.470 26.915 1.00 31.25 578 VAL A C 1
ATOM 4702 O O . VAL A 1 578 ? -9.592 -1.467 26.237 1.00 31.25 578 VAL A O 1
ATOM 4705 N N . ARG A 1 579 ? -9.312 -0.517 28.249 1.00 31.80 579 ARG A N 1
ATOM 4706 C CA . ARG A 1 579 ? -9.697 -1.696 29.035 1.00 31.80 579 ARG A CA 1
ATOM 4707 C C . ARG A 1 579 ? -11.201 -1.615 29.310 1.00 31.80 579 ARG A C 1
ATOM 4709 O O . ARG A 1 579 ? -11.612 -0.922 30.232 1.00 31.80 579 ARG A O 1
ATOM 4716 N N . GLY A 1 580 ? -12.006 -2.288 28.490 1.00 29.97 580 GLY A N 1
ATOM 4717 C CA . GLY A 1 580 ? -13.462 -2.375 28.643 1.00 29.97 580 GLY A CA 1
ATOM 4718 C C . GLY A 1 580 ? -13.890 -3.818 28.886 1.00 29.97 580 GLY A C 1
ATOM 4719 O O . GLY A 1 580 ? -13.817 -4.644 27.981 1.00 29.97 580 GLY A O 1
ATOM 4720 N N . THR A 1 581 ? -14.293 -4.130 30.114 1.00 32.69 581 THR A N 1
ATOM 4721 C CA . THR A 1 581 ? -14.883 -5.424 30.476 1.00 32.69 581 THR A CA 1
ATOM 4722 C C . THR A 1 581 ? -16.330 -5.494 30.012 1.00 32.69 581 THR A C 1
ATOM 4724 O O . THR A 1 581 ? -17.134 -4.706 30.495 1.00 32.69 581 THR A O 1
ATOM 4727 N N . ASP A 1 582 ? -16.673 -6.493 29.202 1.00 31.02 582 ASP A N 1
ATOM 4728 C CA . ASP A 1 582 ? -18.032 -7.034 29.156 1.00 31.02 582 ASP A CA 1
ATOM 4729 C C . ASP A 1 582 ? -17.978 -8.552 28.956 1.00 31.02 582 ASP A C 1
ATOM 4731 O O . ASP A 1 582 ? -17.298 -9.068 28.068 1.00 31.02 582 ASP A O 1
ATOM 4735 N N . ILE A 1 583 ? -18.664 -9.270 29.845 1.00 32.09 583 ILE A N 1
ATOM 4736 C CA . ILE A 1 583 ? -18.693 -10.733 29.908 1.00 32.09 583 ILE A CA 1
ATOM 4737 C C . ILE A 1 583 ? -19.973 -11.211 29.222 1.00 32.09 583 ILE A C 1
ATOM 4739 O O . ILE A 1 583 ? -21.074 -10.861 29.641 1.00 32.09 583 ILE A O 1
ATOM 4743 N N . GLY A 1 584 ? -19.835 -12.051 28.195 1.00 31.77 584 GLY A N 1
ATOM 4744 C CA . GLY A 1 584 ? -20.963 -12.629 27.465 1.00 31.77 584 GLY A CA 1
ATOM 4745 C C . GLY A 1 584 ? -20.624 -14.007 26.906 1.00 31.77 584 GLY A C 1
ATOM 4746 O O . GLY A 1 584 ? -20.049 -14.115 25.825 1.00 31.77 584 GLY A O 1
ATOM 4747 N N . ASN A 1 585 ? -20.978 -15.060 27.649 1.00 29.97 585 ASN A N 1
ATOM 4748 C CA . ASN A 1 585 ? -20.799 -16.453 27.231 1.00 29.97 585 ASN A CA 1
ATOM 4749 C C . ASN A 1 585 ? -21.512 -16.750 25.905 1.00 29.97 585 ASN A C 1
ATOM 4751 O O . ASN A 1 585 ? -22.707 -16.491 25.783 1.00 29.97 585 ASN A O 1
ATOM 4755 N N . PHE A 1 586 ? -20.821 -17.425 24.983 1.00 29.52 586 PHE A N 1
ATOM 4756 C CA . PHE A 1 586 ? -21.462 -18.267 23.971 1.00 29.52 586 PHE A CA 1
ATOM 4757 C C . PHE A 1 586 ? -20.625 -19.520 23.690 1.00 29.52 586 PHE A C 1
ATOM 4759 O O . PHE A 1 586 ? -19.415 -19.447 23.472 1.00 29.52 586 PHE A O 1
ATOM 4766 N N . ASP A 1 587 ? -21.295 -20.674 23.710 1.00 31.98 587 ASP A N 1
ATOM 4767 C CA . ASP A 1 587 ? -20.685 -22.003 23.668 1.00 31.98 587 ASP A CA 1
ATOM 4768 C C . ASP A 1 587 ? -19.820 -22.275 22.431 1.00 31.98 587 ASP A C 1
ATOM 4770 O O . ASP A 1 587 ? -20.220 -22.045 21.286 1.00 31.98 587 ASP A O 1
ATOM 4774 N N . ARG A 1 588 ? -18.681 -22.942 22.653 1.00 31.83 588 ARG A N 1
ATOM 4775 C CA . ARG A 1 588 ? -17.965 -23.687 21.610 1.00 31.83 588 ARG A CA 1
ATOM 4776 C C . ARG A 1 588 ? -17.823 -25.154 21.994 1.00 31.83 588 ARG A C 1
ATOM 4778 O O . ARG A 1 588 ? -16.944 -25.532 22.761 1.00 31.83 588 ARG A O 1
ATOM 4785 N N . LYS A 1 589 ? -18.654 -25.998 21.374 1.00 30.95 589 LYS A N 1
ATOM 4786 C CA . LYS A 1 589 ? -18.441 -27.451 21.334 1.00 30.95 589 LYS A CA 1
ATOM 4787 C C . LYS A 1 589 ? -17.107 -27.747 20.645 1.00 30.95 589 LYS A C 1
ATOM 4789 O O . LYS A 1 589 ? -16.967 -27.503 19.448 1.00 30.95 589 LYS A O 1
ATOM 4794 N N . VAL A 1 590 ? -16.153 -28.301 21.387 1.00 29.80 590 VAL A N 1
ATOM 4795 C CA . VAL A 1 590 ? -14.904 -28.832 20.831 1.00 29.80 590 VAL A CA 1
ATOM 4796 C C . VAL A 1 590 ? -15.128 -30.292 20.451 1.00 29.80 590 VAL A C 1
ATOM 4798 O O . VAL A 1 590 ? -15.267 -31.151 21.320 1.00 29.80 590 VAL A O 1
ATOM 4801 N N . ALA A 1 591 ? -15.153 -30.576 19.150 1.00 30.88 591 ALA A N 1
ATOM 4802 C CA . ALA A 1 591 ? -14.963 -31.934 18.661 1.00 30.88 591 ALA A CA 1
ATOM 4803 C C . ALA A 1 591 ? -13.463 -32.253 18.708 1.00 30.88 591 ALA A C 1
ATOM 4805 O O . ALA A 1 591 ? -12.655 -31.558 18.092 1.00 30.88 591 ALA A O 1
ATOM 4806 N N . GLN A 1 592 ? -13.095 -33.289 19.456 1.00 32.72 592 GLN A N 1
ATOM 4807 C CA . GLN A 1 592 ? -11.770 -33.889 19.354 1.00 32.72 592 GLN A CA 1
ATOM 4808 C C . GLN A 1 592 ? -11.696 -34.665 18.039 1.00 32.72 592 GLN A C 1
ATOM 4810 O O . GLN A 1 592 ? -12.582 -35.477 17.794 1.00 32.72 592 GLN A O 1
ATOM 4815 N N . ASP A 1 593 ? -10.608 -34.532 17.278 1.00 31.03 593 ASP A N 1
ATOM 4816 C CA . ASP A 1 593 ? -9.937 -35.753 16.835 1.00 31.03 593 ASP A CA 1
ATOM 4817 C C . ASP A 1 593 ? -8.448 -35.575 16.521 1.00 31.03 593 ASP A C 1
ATOM 4819 O O . ASP A 1 593 ? -7.931 -34.469 16.359 1.00 31.03 593 ASP A O 1
ATOM 4823 N N . LYS A 1 594 ? -7.744 -36.707 16.536 1.00 37.44 594 LYS A N 1
ATOM 4824 C CA . LYS A 1 594 ? -6.280 -36.797 16.583 1.00 37.44 594 LYS A CA 1
ATOM 4825 C C . LYS A 1 594 ? -5.664 -36.844 15.184 1.00 37.44 594 LYS A C 1
ATOM 4827 O O . LYS A 1 594 ? -6.160 -37.580 14.334 1.00 37.44 594 LYS A O 1
ATOM 4832 N N . ARG A 1 595 ? -4.459 -36.280 15.020 1.00 32.12 595 ARG A N 1
ATOM 4833 C CA . ARG A 1 595 ? -3.351 -37.008 14.363 1.00 32.12 595 ARG A CA 1
ATOM 4834 C C . ARG A 1 595 ? -1.968 -36.445 14.688 1.00 32.12 595 ARG A C 1
ATOM 4836 O O . ARG A 1 595 ? -1.772 -35.247 14.841 1.00 32.12 595 ARG A O 1
ATOM 4843 N N . SER A 1 596 ? -1.031 -37.374 14.829 1.00 32.69 596 SER A N 1
ATOM 4844 C CA . SER A 1 596 ? 0.365 -37.191 15.220 1.00 32.69 596 SER A CA 1
ATOM 4845 C C . SER A 1 596 ? 1.251 -36.760 14.050 1.00 32.69 596 SER A C 1
ATOM 4847 O O . SER A 1 596 ? 1.154 -37.337 12.968 1.00 32.69 596 SER A O 1
ATOM 4849 N N . VAL A 1 597 ? 2.180 -35.835 14.298 1.00 31.92 597 VAL A N 1
ATOM 4850 C CA . VAL A 1 597 ? 3.254 -35.483 13.358 1.00 31.92 597 VAL A CA 1
ATOM 4851 C C . VAL A 1 597 ? 4.443 -36.419 13.573 1.00 31.92 597 VAL A C 1
ATOM 4853 O O . VAL A 1 597 ? 5.062 -36.400 14.636 1.00 31.92 597 VAL A O 1
ATOM 4856 N N . SER A 1 598 ? 4.789 -37.216 12.564 1.00 32.97 598 SER A N 1
ATOM 4857 C CA . SER A 1 598 ? 6.074 -37.917 12.503 1.00 32.97 598 SER A CA 1
ATOM 4858 C C . SER A 1 598 ? 7.145 -36.964 11.971 1.00 32.97 598 SER A C 1
ATOM 4860 O O . SER A 1 598 ? 7.110 -36.601 10.794 1.00 32.97 598 SER A O 1
ATOM 4862 N N . LYS A 1 599 ? 8.099 -36.565 12.818 1.00 33.25 599 LYS A N 1
ATOM 4863 C CA . LYS A 1 599 ? 9.338 -35.936 12.344 1.00 33.25 599 LYS A CA 1
ATOM 4864 C C . LYS A 1 599 ? 10.172 -36.973 11.593 1.00 33.25 599 LYS A C 1
ATOM 4866 O O . LYS A 1 599 ? 10.365 -38.077 12.095 1.00 33.25 599 LYS A O 1
ATOM 4871 N N . VAL A 1 600 ? 10.673 -36.588 10.426 1.00 36.72 600 VAL A N 1
ATOM 4872 C CA . VAL A 1 600 ? 11.804 -37.237 9.764 1.00 36.72 600 VAL A CA 1
ATOM 4873 C C . VAL A 1 600 ? 12.970 -36.273 9.917 1.00 36.72 600 VAL A C 1
ATOM 4875 O O . VAL A 1 600 ? 12.873 -35.131 9.469 1.00 36.72 600 VAL A O 1
ATOM 4878 N N . ASP A 1 601 ? 14.026 -36.707 10.598 1.00 31.70 601 ASP A N 1
ATOM 4879 C CA . ASP A 1 601 ? 15.270 -35.949 10.669 1.00 31.70 601 ASP A CA 1
ATOM 4880 C C . ASP A 1 601 ? 16.043 -36.136 9.357 1.00 31.70 601 ASP A C 1
ATOM 4882 O O . ASP A 1 601 ? 16.236 -37.260 8.887 1.00 31.70 601 ASP A O 1
ATOM 4886 N N . HIS A 1 602 ? 16.507 -35.029 8.781 1.00 34.44 602 HIS A N 1
ATOM 4887 C CA . HIS A 1 602 ? 17.521 -35.021 7.733 1.00 34.44 602 HIS A CA 1
ATOM 4888 C C . HIS A 1 602 ? 18.732 -34.256 8.266 1.00 34.44 602 HIS A C 1
ATOM 4890 O O . HIS A 1 602 ? 18.597 -33.142 8.771 1.00 34.44 602 HIS A O 1
ATOM 4896 N N . SER A 1 603 ? 19.891 -34.908 8.228 1.00 34.59 603 SER A N 1
ATOM 4897 C CA . SER A 1 603 ? 21.163 -34.417 8.752 1.00 34.59 603 SER A CA 1
ATOM 4898 C C . SER A 1 603 ? 21.959 -33.687 7.673 1.00 34.59 603 SER A C 1
ATOM 4900 O O . SER A 1 603 ? 22.178 -34.251 6.601 1.00 34.59 603 SER A O 1
ATOM 4902 N N . ASP A 1 604 ? 22.445 -32.485 7.989 1.00 36.06 604 ASP A N 1
ATOM 4903 C CA . ASP A 1 604 ? 23.329 -31.686 7.130 1.00 36.06 604 ASP A CA 1
ATOM 4904 C C . ASP A 1 604 ? 24.767 -32.261 7.096 1.00 36.06 604 ASP A C 1
ATOM 4906 O O . ASP A 1 604 ? 25.691 -31.707 7.690 1.00 36.06 604 ASP A O 1
ATOM 4910 N N . GLU A 1 605 ? 24.962 -33.376 6.387 1.00 33.94 605 GLU A N 1
ATOM 4911 C CA . GLU A 1 605 ? 26.272 -33.816 5.869 1.00 33.94 605 GLU A CA 1
ATOM 4912 C C . GLU A 1 605 ? 26.203 -33.935 4.336 1.00 33.94 605 GLU A C 1
ATOM 4914 O O . GLU A 1 605 ? 26.169 -35.038 3.802 1.00 33.94 605 GLU A O 1
ATOM 4919 N N . ASP A 1 606 ? 26.096 -32.786 3.654 1.00 40.19 606 ASP A N 1
ATOM 4920 C CA . ASP A 1 606 ? 26.628 -32.505 2.300 1.00 40.19 606 ASP A CA 1
ATOM 4921 C C . ASP A 1 606 ? 26.090 -31.145 1.789 1.00 40.19 606 ASP A C 1
ATOM 4923 O O . ASP A 1 606 ? 25.117 -31.112 1.033 1.00 40.19 606 ASP A O 1
ATOM 4927 N N . PHE A 1 607 ? 26.708 -30.019 2.197 1.00 34.81 607 PHE A N 1
ATOM 4928 C CA . PHE A 1 607 ? 26.824 -28.782 1.388 1.00 34.81 607 PHE A CA 1
ATOM 4929 C C . PHE A 1 607 ? 27.835 -27.766 1.960 1.00 34.81 607 PHE A C 1
ATOM 4931 O O . PHE A 1 607 ? 27.825 -27.544 3.192 1.00 34.81 607 PHE A O 1
#

Sequence (607 aa):
MYINSSNTFAYKSAVSLENLYPNSNLKLFTANFVPEDPSAKFNGYIPIEKLTITYSRSSGPGGQHVNTVNTKVDLRFNVKDAIWLSNEIKDKLLEQQKNKINKDGYLIIKSDITRSQQLNLADALERLRTYIRKTIEEPPQITQETAETIRKRQLKAARERIFVKRVRSQIKQTRTDFTETMRVLGYPRLISIANFRTPNFPLVAEILVWLVKRFDPDADITCEHNTEEERIFLIRSVAEFMALNTNVKLNTKKLYQADGYAVQELLKITNLLQEAQNRGSESMNQNDNRKIIEFNISDEINELKSTRQLASLLTVNGATLFDLLGREVELRDIRNNKAGRQFDTAEIETALKDVIENMRKEIEDTKKQIDNVKDTEQSLDTRIERRRSELERNQKRLQTLRKVRPAFMEEYEKLEAELRMLYDDYLQKFRYLSYLEHLHEDAAKAEQERIEKRQAETKRKLEQLRSEDVSFESMVEGNDLVFGASLQESRLTLGDVEKQNLEKTMQQGAHAKTDTEKMSKTQMSQRRIYGSMSGRQRGTILESNDSAGSLDSDSDLLIDGDLDDDDDEDDDDLLNSVRGTDIGNFDRKVAQDKRSVSKVDHSDEDF

Organism: Vespula squamosa (NCBI:txid30214)

Foldseek 3Di:
DDDPPDPPPDDDDCPHPCNVPVVDDPPPDPDPPDDPDPPPQADLDDPVVQKDKDFAADPDDDDPLSVPDRQKIKIKHALVPPPRHDPLLSVLLCVVQVVQADPRRMRIFMFDPDSHNVVRVVVSSVVVVVSSVVSVDDPDDQDPVNVVVVVVVVVVVVVVVVVVVVVVVVLLVLLVVLQVLCVVVPPPDRDDSVCQAAADLLVLLVLLVVLVCLVPVPDDADNDDPDPVNSLRRLVSSQVSCCPPVVQHADSVQSSRNHSSVSVRSCSSSVVVVVVVVVVVVVPPPDDPDDPPPVPVVVVVVVVVVVVVVVVVCVVVVVVVVVVVVCVVVVVVVVCVVVPDDDDVVVVVVVVVVVVVVVVVVVVVVVVVVVVVVVVVVVVVVVVVVVVVVVVVVVVVVVVVVVDDDPCVVVVVVVVVVVVVVVVVVVVVVVVVVVVVVVVVVVVVVVVVVVVVVVVVVVVVVVVVVVVVVVVVVVPPDDDDDDDDDDDDDDDDDDDDYDDDDDDDDDDDDDDDDDDDDDDDDDDDDDDDDDDDDDDDDDDDDDDDDDDDDDPDDDPDDDDDDDDDDDDPDDPDDDDDDDDDDDDDDDDDDDDDDDDDDDDDDDPPDD

Radius of gyration: 49.34 Å; chains: 1; bounding box: 103×111×147 Å

InterPro domains:
  IPR000352 Peptide chain release factor class I [PF00472] (46-175)
  IPR000352 Peptide chain release factor class I [PS00745] (57-73)
  IPR019366 Clusterin-associated protein-1 [PF10234] (183-450)
  IPR019366 Clusterin-associated protein-1 [PTHR21547] (177-577)

Secondary structure (DSSP, 8-state):
-------------TT-HHHH-TT------------S-TT-S--S---GGGSEEEEE---SS--HHHHH---EEEEEEETTT-TTS-HHHHHHHHHHTGGGB-TTSEEEEEE-SSS-HHHHHHHHHHHHHHHHHHHHSPPPP--HHHHHHHHHHHHHHHHHHHHHHHHHHHHHHHHHHHHHHHHHTT-SS---GGGGSS--HHHHHHHHHHHHHHH-TT-------SSHHHHHHHHHHHHHHHHHHS-----HHHHHH-STTHHHHHHHHHHHHHHHHHHHHHHSTTS---------HHHHHHHHHHHHHHHHHHHHHHHHHHHHHHHHHHHHHHHHHHHS-PPPHHHHHHHHHHHHHHHHHHHHHHHHHHHHHHHHHHHHHHHHHHHHHHHHHHHHHHHHHHH---TTHHHHHHHHHHHHHHHHHHHHHHHHHHHHHHHHHHHHHHHHHHHHHHHHHHHHHHHHHHHHHHHHHTTT-----------------------------------------------------------------------------------------------------------------------------------